Protein AF-A0A917P456-F1 (afdb_monomer)

Solvent-accessible surface area (backbone atoms only — not comparable to full-atom values): 28291 Å² total; per-residue (Å²): 144,77,88,75,72,82,80,74,76,76,76,76,70,77,78,70,77,80,78,72,87,69,71,77,69,55,85,81,76,66,86,73,87,76,81,77,84,82,80,82,84,89,82,87,87,87,91,86,83,88,80,84,89,82,90,81,84,92,78,85,86,82,84,86,84,89,76,92,73,97,66,85,75,78,74,85,76,72,83,86,71,82,82,48,74,68,54,52,54,51,50,54,50,24,51,51,28,46,71,69,67,39,32,69,61,12,27,58,45,19,53,53,43,32,74,75,41,73,80,41,41,66,32,27,45,53,26,15,55,21,27,42,76,69,66,35,52,66,60,15,43,53,26,24,50,52,18,28,68,65,34,72,72,50,26,62,20,32,36,51,40,12,38,44,26,47,75,71,68,36,57,68,57,14,41,52,22,19,50,52,13,37,64,42,29,62,94,72,54,52,71,64,61,42,46,55,40,43,50,54,33,35,50,42,24,56,74,72,62,38,26,67,62,27,30,54,48,36,50,55,50,30,70,78,40,76,81,48,62,65,50,47,49,52,29,30,50,26,25,37,75,52,73,40,30,78,75,18,45,67,56,42,52,56,46,37,72,79,38,53,38,47,52,68,51,36,51,52,52,20,49,43,30,40,75,70,70,36,51,72,58,15,44,51,45,34,61,67,33,46,78,48,28,84,45,37,63,52,29,18,54,44,25,40,54,42,16,52,56,26,41,76,70,68,40,45,71,61,13,37,52,30,15,46,50,10,26,72,42,25,79,79,39,34,66,34,25,38,50,29,11,52,44,26,41,76,69,68,36,45,71,63,11,39,55,26,18,50,52,14,24,72,65,40,74,69,39,13,53,44,33,16,50,31,15,48,38,30,44,74,73,64,39,26,71,59,11,24,53,39,5,52,56,17,53,74,37,75,64,56,50,65,36,34,16,50,4,22,36,39,23,9,56,23,24,42,76,69,68,39,27,68,61,10,29,55,27,14,52,54,9,37,75,54,47,73,44,32,67,41,23,36,53,25,11,54,21,24,41,76,69,67,37,23,69,61,10,35,54,28,17,50,53,9,37,74,69,46,78,43,74,67,41,41,47,54,30,26,53,23,22,48,74,60,68,38,25,70,59,17,32,67,51,25,52,60,48,39,69,78,40,74,76,42,21,66,42,26,29,53,36,11,53,20,30,42,78,70,68,40,54,71,61,12,52,53,26,22,51,54,4,28,74,56,64,28,64,68,25,49,60,76,73,106

InterPro domains:
  IPR011990 Tetratricopeptide-like helical domain superfamily [G3DSA:1.25.40.10] (81-202)
  IPR011990 Tetratricopeptide-like helical domain superfamily [G3DSA:1.25.40.10] (224-304)
  IPR011990 Tetratricopeptide-like helical domain superfamily [G3DSA:1.25.40.10] (305-398)
  IPR011990 Tetratricopeptide-like helical domain superfamily [G3DSA:1.25.40.10] (400-541)
  IPR011990 Tetratricopeptide-like helical domain superfamily [SSF48452] (91-264)
  IPR011990 Tetratricopeptide-like helical domain superfamily [SSF48452] (215-534)
  IPR011990 Tetratricopeptide-like helical domain superfamily [SSF48452] (341-432)
  IPR019734 Tetratricopeptide repeat [PS50005] (334-367)
  IPR019734 Tetratricopeptide repeat [SM00028] (121-154)
  IPR019734 Tetratricopeptide repeat [SM00028] (155-188)
  IPR019734 Tetratricopeptide repeat [SM00028] (300-333)
  IPR019734 Tetratricopeptide repeat [SM00028] (334-367)
  IPR019734 Tetratricopeptide repeat [SM00028] (368-401)
  IPR019734 Tetratricopeptide repeat [SM00028] (438-471)
  IPR019734 Tetratricopeptide repeat [SM00028] (505-538)
  IPR051685 Ycf3/AcsC/BcsC/TPR Multifunctional [PTHR44943] (204-533)

Organism: NCBI:txid393059

Sequence (544 aa):
MSHKLPILLLSSALALAACTSAHAQTMVEQVGVTQISNTLNQVSTPNLKAPNIPAPAVISPAQPAATDASSPASLLTLPVSAPTPAYLAALDKAQASLKAGSYRDAQAQYEALVSQDYQNPQAHFGLGLSLFALSDLQGARFEFTQLAALNPAGFEGPYNLGVVASRLNDNAEALTQFTKAAELARGKVSTPVLRQVLEALAGEQARKADYAALVTTLSEMVRAEPTDLDLQYRQAQALTLAGQGTLALPVLYALRQKAPGNTDAALLTADIYAAQKLTDRAIRELDAAVPPAPDGTARARLLLRKADLLATSGRTRDAVFAAQDAVNADSRNAAAQARLGELRYARNDRPGALTAWKAAVALDPKNALYLASQAVVELALGQNAQAAQDARRASLLPGDNAALARAQFVQGVASYRQADYASARSALASSALKAPSAETSLWLGLSSYALKDYGGAVLALQDSLKLQPSAQTQLSLGSALIASGRYADAEATLRPLVVSDPTNGEAWYQLGLSRQAQGRKAEALASFRTAASLGNARARSALK

Structure (mmCIF, N/CA/C/O backbone):
data_AF-A0A917P456-F1
#
_entry.id   AF-A0A917P456-F1
#
loop_
_atom_site.group_PDB
_atom_site.id
_atom_site.type_symbol
_atom_site.label_atom_id
_atom_site.label_alt_id
_atom_site.label_comp_id
_atom_site.label_asym_id
_atom_site.label_entity_id
_atom_site.label_seq_id
_atom_site.pdbx_PDB_ins_code
_atom_site.Cartn_x
_atom_site.Cartn_y
_atom_site.Cartn_z
_atom_site.occupancy
_atom_site.B_iso_or_equiv
_atom_site.auth_seq_id
_atom_site.auth_comp_id
_atom_site.auth_asym_id
_atom_site.auth_atom_id
_atom_site.pdbx_PDB_model_num
ATOM 1 N N . MET A 1 1 ? 18.096 11.422 -27.840 1.00 25.95 1 MET A N 1
ATOM 2 C CA . MET A 1 1 ? 18.525 10.326 -26.945 1.00 25.95 1 MET A CA 1
ATOM 3 C C . MET A 1 1 ? 18.280 10.751 -25.506 1.00 25.95 1 MET A C 1
ATOM 5 O O . MET A 1 1 ? 19.147 11.341 -24.880 1.00 25.95 1 MET A O 1
ATOM 9 N N . SER A 1 2 ? 17.065 10.502 -25.021 1.00 20.36 2 SER A N 1
ATOM 10 C CA . SER A 1 2 ? 16.627 10.802 -23.655 1.00 20.36 2 SER A CA 1
ATOM 11 C C . SER A 1 2 ? 15.612 9.722 -23.285 1.00 20.36 2 SER A C 1
ATOM 13 O O . SER A 1 2 ? 14.409 9.924 -23.425 1.00 20.36 2 SER A O 1
ATOM 15 N N . HIS A 1 3 ? 16.082 8.527 -22.919 1.00 23.42 3 HIS A N 1
ATOM 16 C CA . HIS A 1 3 ? 15.194 7.478 -22.419 1.00 23.42 3 HIS A CA 1
ATOM 17 C C . HIS A 1 3 ? 14.728 7.873 -21.015 1.00 23.42 3 HIS A C 1
ATOM 19 O O . HIS A 1 3 ? 15.388 7.599 -20.016 1.00 23.42 3 HIS A O 1
ATOM 25 N N . LYS A 1 4 ? 13.595 8.580 -20.955 1.00 21.62 4 LYS A N 1
ATOM 26 C CA . LYS A 1 4 ? 12.798 8.707 -19.738 1.00 21.62 4 LYS A CA 1
ATOM 27 C C . LYS A 1 4 ? 12.240 7.316 -19.432 1.00 21.62 4 LYS A C 1
ATOM 29 O O . LYS A 1 4 ? 11.309 6.876 -20.098 1.00 21.62 4 LYS A O 1
ATOM 34 N N . LEU A 1 5 ? 12.830 6.625 -18.457 1.00 24.30 5 LEU A N 1
ATOM 35 C CA . LEU A 1 5 ? 12.132 5.541 -17.769 1.00 24.30 5 LEU A CA 1
ATOM 36 C C . LEU A 1 5 ? 10.829 6.119 -17.192 1.00 24.30 5 LEU A C 1
ATOM 38 O O . LEU A 1 5 ? 10.865 7.224 -16.636 1.00 24.30 5 LEU A O 1
ATOM 42 N N . PRO A 1 6 ? 9.686 5.429 -17.319 1.00 21.34 6 PRO A N 1
ATOM 43 C CA . PRO A 1 6 ? 8.463 5.877 -16.682 1.00 21.34 6 PRO A CA 1
ATOM 44 C C . PRO A 1 6 ? 8.675 5.824 -15.166 1.00 21.34 6 PRO A C 1
ATOM 46 O O . PRO A 1 6 ? 8.888 4.761 -14.583 1.00 21.34 6 PRO A O 1
ATOM 49 N N . ILE A 1 7 ? 8.640 6.997 -14.532 1.00 23.09 7 ILE A N 1
ATOM 50 C CA . ILE A 1 7 ? 8.439 7.134 -13.091 1.00 23.09 7 ILE A CA 1
ATOM 51 C C . ILE A 1 7 ? 7.024 6.608 -12.839 1.00 23.09 7 ILE A C 1
ATOM 53 O O . ILE A 1 7 ? 6.043 7.336 -12.969 1.00 23.09 7 ILE A O 1
ATOM 57 N N . LEU A 1 8 ? 6.915 5.306 -12.582 1.00 22.66 8 LEU A N 1
ATOM 58 C CA . LEU A 1 8 ? 5.715 4.701 -12.026 1.00 22.66 8 LEU A CA 1
ATOM 59 C C . LEU A 1 8 ? 5.538 5.312 -10.640 1.00 22.66 8 LEU A C 1
ATOM 61 O O . LEU A 1 8 ? 6.292 5.013 -9.716 1.00 22.66 8 LEU A O 1
ATOM 65 N N . LEU A 1 9 ? 4.582 6.236 -10.560 1.00 21.09 9 LEU A N 1
ATOM 66 C CA . LEU A 1 9 ? 4.075 6.829 -9.336 1.00 21.09 9 LEU A CA 1
ATOM 67 C C . LEU A 1 9 ? 3.797 5.700 -8.342 1.00 21.09 9 LEU A C 1
ATOM 69 O O . LEU A 1 9 ? 2.861 4.923 -8.521 1.00 21.09 9 LEU A O 1
ATOM 73 N N . LEU A 1 10 ? 4.628 5.614 -7.304 1.00 23.25 10 LEU A N 1
ATOM 74 C CA . LEU A 1 10 ? 4.276 4.936 -6.069 1.00 23.25 10 LEU A CA 1
ATOM 75 C C . LEU A 1 10 ? 3.035 5.653 -5.543 1.00 23.25 10 LEU A C 1
ATOM 77 O O . LEU A 1 10 ? 3.122 6.726 -4.942 1.00 23.25 10 LEU A O 1
ATOM 81 N N . SER A 1 11 ? 1.869 5.071 -5.819 1.00 21.06 11 SER A N 1
ATOM 82 C CA . SER A 1 11 ? 0.695 5.249 -4.985 1.00 21.06 11 SER A CA 1
ATOM 83 C C . SER A 1 11 ? 1.153 4.920 -3.573 1.00 21.06 11 SER A C 1
ATOM 85 O O . SER A 1 11 ? 1.374 3.758 -3.231 1.00 21.06 11 SER A O 1
ATOM 87 N N . SER A 1 12 ? 1.389 5.968 -2.791 1.00 23.23 12 SER A N 1
ATOM 88 C CA . SER A 1 12 ? 1.555 5.896 -1.353 1.00 23.23 12 SER A CA 1
ATOM 89 C C . SER A 1 12 ? 0.220 5.388 -0.835 1.00 23.23 12 SER A C 1
ATOM 91 O O . SER A 1 12 ? -0.697 6.157 -0.557 1.00 23.23 12 SER A O 1
ATOM 93 N N . ALA A 1 13 ? 0.079 4.064 -0.799 1.00 21.09 13 ALA A N 1
ATOM 94 C CA . ALA A 1 13 ? -0.877 3.431 0.074 1.00 21.09 13 ALA A CA 1
ATOM 95 C C . ALA A 1 13 ? -0.547 3.989 1.454 1.00 21.09 13 ALA A C 1
ATOM 97 O O . ALA A 1 13 ? 0.542 3.745 1.981 1.00 21.09 13 ALA A O 1
ATOM 98 N N . LEU A 1 14 ? -1.444 4.827 1.979 1.00 23.28 14 LEU A N 1
ATOM 99 C CA . LEU A 1 14 ? -1.512 5.092 3.400 1.00 23.28 14 LEU A CA 1
ATOM 100 C C . LEU A 1 14 ? -1.455 3.715 4.059 1.00 23.28 14 LEU A C 1
ATOM 102 O O . LEU A 1 14 ? -2.432 2.966 4.029 1.00 23.28 14 LEU A O 1
ATOM 106 N N . ALA A 1 15 ? -0.307 3.368 4.629 1.00 20.89 15 ALA A N 1
ATOM 107 C CA . ALA A 1 15 ? -0.277 2.405 5.699 1.00 20.89 15 ALA A CA 1
ATOM 108 C C . ALA A 1 15 ? -1.022 3.096 6.841 1.00 20.89 15 ALA A C 1
ATOM 110 O O . ALA A 1 15 ? -0.422 3.787 7.663 1.00 20.89 15 ALA A O 1
ATOM 111 N N . LEU A 1 16 ? -2.357 2.988 6.825 1.00 23.05 16 LEU A N 1
ATOM 112 C CA . LEU A 1 16 ? -3.137 3.122 8.036 1.00 23.05 16 LEU A CA 1
ATOM 113 C C . LEU A 1 16 ? -2.495 2.134 8.997 1.00 23.05 16 LEU A C 1
ATOM 115 O O . LEU A 1 16 ? -2.583 0.919 8.813 1.00 23.05 16 LEU A O 1
ATOM 119 N N . ALA A 1 17 ? -1.789 2.674 9.984 1.00 21.58 17 ALA A N 1
ATOM 120 C CA . ALA A 1 17 ? -1.538 1.958 11.206 1.00 21.58 17 ALA A CA 1
ATOM 121 C C . ALA A 1 17 ? -2.910 1.473 11.678 1.00 21.58 17 ALA A C 1
ATOM 123 O O . ALA A 1 17 ? -3.736 2.261 12.137 1.00 21.58 17 ALA A O 1
ATOM 124 N N . ALA A 1 18 ? -3.174 0.181 11.490 1.00 21.11 18 ALA A N 1
ATOM 125 C CA . ALA A 1 18 ? -4.242 -0.521 12.167 1.00 21.11 18 ALA A CA 1
ATOM 126 C C . ALA A 1 18 ? -3.846 -0.589 13.647 1.00 21.11 18 ALA A C 1
ATOM 128 O O . ALA A 1 18 ? -3.432 -1.624 14.160 1.00 21.11 18 ALA A O 1
ATOM 129 N N . CYS A 1 19 ? -3.898 0.556 14.325 1.00 20.38 19 CYS A N 1
ATOM 130 C CA . CYS A 1 19 ? -4.039 0.565 15.761 1.00 20.38 19 CYS A CA 1
ATOM 131 C C . CYS A 1 19 ? -5.455 0.080 16.053 1.00 20.38 19 CYS A C 1
ATOM 133 O O . CYS A 1 19 ? -6.430 0.620 15.532 1.00 20.38 19 CYS A O 1
ATOM 135 N N . THR A 1 20 ? -5.516 -0.926 16.921 1.00 23.14 20 THR A N 1
ATOM 136 C CA . THR A 1 20 ? -6.697 -1.538 17.539 1.00 23.14 20 THR A CA 1
ATOM 137 C C . THR A 1 20 ? -7.304 -2.739 16.800 1.00 23.14 20 THR A C 1
ATOM 139 O O . THR A 1 20 ? -8.380 -2.696 16.215 1.00 23.14 20 THR A O 1
ATOM 142 N N . SER A 1 21 ? -6.703 -3.916 17.017 1.00 23.31 21 SER A N 1
ATOM 143 C CA . SER A 1 21 ? -7.514 -5.083 17.383 1.00 23.31 21 SER A CA 1
ATOM 144 C C . SER A 1 21 ? -8.154 -4.811 18.754 1.00 23.31 21 SER A C 1
ATOM 146 O O . SER A 1 21 ? -7.737 -5.370 19.772 1.00 23.31 21 SER A O 1
ATOM 148 N N . ALA A 1 22 ? -9.130 -3.901 18.796 1.00 25.77 22 ALA A N 1
ATOM 149 C CA . ALA A 1 22 ? -10.081 -3.857 19.891 1.00 25.77 22 ALA A CA 1
ATOM 150 C C . ALA A 1 22 ? -10.905 -5.140 19.760 1.00 25.77 22 ALA A C 1
ATOM 152 O O . ALA A 1 22 ? -11.815 -5.246 18.933 1.00 25.77 22 ALA A O 1
ATOM 153 N N . HIS A 1 23 ? -10.497 -6.166 20.504 1.00 25.80 23 HIS A N 1
ATOM 154 C CA . HIS A 1 23 ? -11.368 -7.296 20.766 1.00 25.80 23 HIS A CA 1
ATOM 155 C C . HIS A 1 23 ? -12.617 -6.694 21.405 1.00 25.80 23 HIS A C 1
ATOM 157 O O . HIS A 1 23 ? -12.505 -5.986 22.402 1.00 25.80 23 HIS A O 1
ATOM 163 N N . ALA A 1 24 ? -13.786 -6.896 20.796 1.00 29.78 24 ALA A N 1
ATOM 164 C CA . ALA A 1 24 ? -15.047 -6.573 21.442 1.00 29.78 24 ALA A CA 1
ATOM 165 C C . ALA A 1 24 ? -15.137 -7.479 22.676 1.00 29.78 24 ALA A C 1
ATOM 167 O O . ALA A 1 24 ? -15.373 -8.688 22.571 1.00 29.78 24 ALA A O 1
ATOM 168 N N . GLN A 1 25 ? -14.796 -6.906 23.824 1.00 30.50 25 GLN A N 1
ATOM 169 C CA . GLN A 1 25 ? -14.881 -7.562 25.111 1.00 30.50 25 GLN A CA 1
ATOM 170 C C . GLN A 1 25 ? -16.336 -7.468 25.570 1.00 30.50 25 GLN A C 1
ATOM 172 O O . GLN A 1 25 ? -16.933 -6.392 25.552 1.00 30.50 25 GLN A O 1
ATOM 177 N N . THR A 1 26 ? -16.929 -8.589 25.975 1.00 32.75 26 THR A N 1
ATOM 178 C CA . THR A 1 26 ? -18.182 -8.571 26.745 1.00 32.75 26 THR A CA 1
ATOM 179 C C . THR A 1 26 ? -17.994 -7.763 28.031 1.00 32.75 26 THR A C 1
ATOM 181 O O . THR A 1 26 ? -16.863 -7.623 28.502 1.00 32.75 26 THR A O 1
ATOM 184 N N . MET A 1 27 ? -19.079 -7.311 28.679 1.00 33.78 27 MET A N 1
ATOM 185 C CA . MET A 1 27 ? -19.014 -6.606 29.983 1.00 33.78 27 MET A CA 1
ATOM 186 C C . MET A 1 27 ? -18.332 -7.411 31.115 1.00 33.78 27 MET A C 1
ATOM 188 O O . MET A 1 27 ? -18.150 -6.907 32.218 1.00 33.78 27 MET A O 1
ATOM 192 N N . VAL A 1 28 ? -17.899 -8.639 30.829 1.00 33.09 28 VAL A N 1
ATOM 193 C CA . VAL A 1 28 ? -17.003 -9.462 31.647 1.00 33.09 28 VAL A CA 1
ATOM 194 C C . VAL A 1 28 ? -15.621 -8.809 31.867 1.00 33.09 28 VAL A C 1
ATOM 196 O O . VAL A 1 28 ? -15.029 -9.040 32.916 1.00 33.09 28 VAL A O 1
ATOM 199 N N . GLU A 1 29 ? -15.101 -7.971 30.953 1.00 29.78 29 GLU A N 1
ATOM 200 C CA . GLU A 1 29 ? -13.696 -7.490 31.019 1.00 29.78 29 GLU A CA 1
ATOM 201 C C . GLU A 1 29 ? -13.491 -6.060 31.576 1.00 29.78 29 GLU A C 1
ATOM 203 O O . GLU A 1 29 ? -12.350 -5.636 31.744 1.00 29.78 29 GLU A O 1
ATOM 208 N N . GLN A 1 30 ? -14.549 -5.328 31.956 1.00 32.88 30 GLN A N 1
ATOM 209 C CA . GLN A 1 30 ? -14.438 -4.006 32.613 1.00 32.88 30 GLN A CA 1
ATOM 210 C C . GLN A 1 30 ? -15.158 -3.928 33.966 1.00 32.88 30 GLN A C 1
ATOM 212 O O . GLN A 1 30 ? -15.767 -2.922 34.330 1.00 32.88 30 GLN A O 1
ATOM 217 N N . VAL A 1 31 ? -15.005 -4.963 34.793 1.00 31.73 31 VAL A N 1
ATOM 218 C CA . VAL A 1 31 ? -15.282 -4.847 36.234 1.00 31.73 31 VAL A CA 1
ATOM 219 C C . VAL A 1 31 ? -14.116 -4.098 36.896 1.00 31.73 31 VAL A C 1
ATOM 221 O O . VAL A 1 31 ? -13.259 -4.678 37.557 1.00 31.73 31 VAL A O 1
ATOM 224 N N . GLY A 1 32 ? -14.049 -2.788 36.657 1.00 25.05 32 GLY A N 1
ATOM 225 C CA . GLY A 1 32 ? -12.990 -1.920 37.160 1.00 25.05 32 GLY A CA 1
ATOM 226 C C . GLY A 1 32 ? -13.203 -0.451 36.796 1.00 25.05 32 GLY A C 1
ATOM 227 O O . GLY A 1 32 ? -12.674 0.020 35.801 1.00 25.05 32 GLY A O 1
ATOM 228 N N . VAL A 1 33 ? -13.895 0.272 37.686 1.00 23.20 33 VAL A N 1
ATOM 229 C CA . VAL A 1 33 ? -13.956 1.747 37.805 1.00 23.20 33 VAL A CA 1
ATOM 230 C C . VAL A 1 33 ? -14.941 2.495 36.883 1.00 23.20 33 VAL A C 1
ATOM 232 O O . VAL A 1 33 ? -14.564 3.265 36.009 1.00 23.20 33 VAL A O 1
ATOM 235 N N . THR A 1 34 ? -16.239 2.408 37.188 1.00 22.59 34 THR A N 1
ATOM 236 C CA . THR A 1 34 ? -17.057 3.563 37.650 1.00 22.59 34 THR A CA 1
ATOM 237 C C . THR A 1 34 ? -18.401 3.082 38.174 1.00 22.59 34 THR A C 1
ATOM 239 O O . THR A 1 34 ? -19.018 2.165 37.648 1.00 22.59 34 THR A O 1
ATOM 242 N N . GLN A 1 35 ? -18.832 3.709 39.258 1.00 21.50 35 GLN A N 1
ATOM 243 C CA . GLN A 1 35 ? -19.953 3.314 40.094 1.00 21.50 35 GLN A CA 1
ATOM 244 C C . GLN A 1 35 ? -21.287 3.235 39.333 1.00 21.50 35 GLN A C 1
ATOM 246 O O . GLN A 1 35 ? -21.900 4.254 39.031 1.00 21.50 35 GLN A O 1
ATOM 251 N N . ILE A 1 36 ? -21.790 2.017 39.144 1.00 24.20 36 ILE A N 1
ATOM 252 C CA . ILE A 1 36 ? -23.187 1.712 39.465 1.00 24.20 36 ILE A CA 1
ATOM 253 C C . ILE A 1 36 ? -23.133 1.028 40.833 1.00 24.20 36 ILE A C 1
ATOM 255 O O . ILE A 1 36 ? -23.036 -0.192 40.955 1.00 24.20 36 ILE A O 1
ATOM 259 N N . SER A 1 37 ? -23.069 1.834 41.892 1.00 22.06 37 SER A N 1
ATOM 260 C CA . SER A 1 37 ? -23.115 1.326 43.261 1.00 22.06 37 SER A CA 1
ATOM 261 C C . SER A 1 37 ? -24.563 1.025 43.631 1.00 22.06 37 SER A C 1
ATOM 263 O O . SER A 1 37 ? -25.295 1.914 44.049 1.00 22.06 37 SER A O 1
ATOM 265 N N . ASN A 1 38 ? -24.970 -0.230 43.447 1.00 21.69 38 ASN A N 1
ATOM 266 C CA . ASN A 1 38 ? -25.423 -1.087 44.546 1.00 21.69 38 ASN A CA 1
ATOM 267 C C . ASN A 1 38 ? -25.723 -2.498 44.021 1.00 21.69 38 ASN A C 1
ATOM 269 O O . ASN A 1 38 ? -26.859 -2.826 43.705 1.00 21.69 38 ASN A O 1
ATOM 273 N N . THR A 1 39 ? -24.688 -3.339 43.934 1.00 23.55 39 THR A N 1
ATOM 274 C CA . THR A 1 39 ? -24.592 -4.605 44.695 1.00 23.55 39 THR A CA 1
ATOM 275 C C . THR A 1 39 ? -23.239 -5.295 44.441 1.00 23.55 39 THR A C 1
ATOM 277 O O . THR A 1 39 ? -23.037 -6.051 43.501 1.00 23.55 39 THR A O 1
ATOM 280 N N . LEU A 1 40 ? -22.303 -4.996 45.349 1.00 23.89 40 LEU A N 1
ATOM 281 C CA . LEU A 1 40 ? -21.418 -5.957 46.022 1.00 23.89 40 LEU A CA 1
ATOM 282 C C . LEU A 1 40 ? -20.313 -6.664 45.193 1.00 23.89 40 LEU A C 1
ATOM 284 O O . LEU A 1 40 ? -20.397 -7.814 44.771 1.00 23.89 40 LEU A O 1
ATOM 288 N N . ASN A 1 41 ? -19.208 -5.923 45.065 1.00 22.97 41 ASN A N 1
ATOM 289 C CA . ASN A 1 41 ? -17.911 -6.187 45.711 1.00 22.97 41 ASN A CA 1
ATOM 290 C C . ASN A 1 41 ? -17.123 -7.490 45.420 1.00 22.97 41 ASN A C 1
ATOM 292 O O . ASN A 1 41 ? -17.515 -8.577 45.824 1.00 22.97 41 ASN A O 1
ATOM 296 N N . GLN A 1 42 ? -15.899 -7.246 44.907 1.00 23.31 42 GLN A N 1
ATOM 297 C CA . GLN A 1 42 ? -14.641 -8.029 44.962 1.00 23.31 42 GLN A CA 1
ATOM 298 C C . GLN A 1 42 ? -14.501 -9.231 43.998 1.00 23.31 42 GLN A C 1
ATOM 300 O O . GLN A 1 42 ? -15.455 -9.974 43.831 1.00 23.31 42 GLN A O 1
ATOM 305 N N . VAL A 1 43 ? -13.371 -9.563 43.346 1.00 27.16 43 VAL A N 1
ATOM 306 C CA . VAL A 1 43 ? -12.071 -8.943 42.977 1.00 27.16 43 VAL A CA 1
ATOM 307 C C . VAL A 1 43 ? -11.389 -9.920 41.971 1.00 27.16 43 VAL A C 1
ATOM 309 O O . VAL A 1 43 ? -11.458 -11.124 42.179 1.00 27.16 43 VAL A O 1
ATOM 312 N N . SER A 1 44 ? -10.702 -9.370 40.955 1.00 24.28 44 SER A N 1
ATOM 313 C CA . SER A 1 44 ? -9.543 -9.856 40.150 1.00 24.28 44 SER A CA 1
ATOM 314 C C . SER A 1 44 ? -9.538 -11.129 39.269 1.00 24.28 44 SER A C 1
ATOM 316 O O . SER A 1 44 ? -10.013 -12.201 39.618 1.00 24.28 44 SER A O 1
ATOM 318 N N . THR A 1 45 ? -8.850 -10.957 38.128 1.00 28.97 45 THR A N 1
ATOM 319 C CA . THR A 1 45 ? -8.637 -11.811 36.940 1.00 28.97 45 THR A CA 1
ATOM 320 C C . THR A 1 45 ? -7.390 -12.715 37.010 1.00 28.97 45 THR A C 1
ATOM 322 O O . THR A 1 45 ? -6.440 -12.397 37.730 1.00 28.97 45 THR A O 1
ATOM 325 N N . PRO A 1 46 ? -7.336 -13.812 36.215 1.00 25.58 46 PRO A N 1
ATOM 326 C CA . PRO A 1 46 ? -6.243 -13.918 35.233 1.00 25.58 46 PRO A CA 1
ATOM 327 C C . PRO A 1 46 ? -6.534 -14.657 33.895 1.00 25.58 46 PRO A C 1
ATOM 329 O O . PRO A 1 46 ? -7.259 -15.639 33.802 1.00 25.58 46 PRO A O 1
ATOM 332 N N . ASN A 1 47 ? -5.823 -14.150 32.886 1.00 37.34 47 ASN A N 1
ATOM 333 C CA . ASN A 1 47 ? -5.434 -14.595 31.536 1.00 37.34 47 ASN A CA 1
ATOM 334 C C . ASN A 1 47 ? -5.279 -16.120 31.265 1.00 37.34 47 ASN A C 1
ATOM 336 O O . ASN A 1 47 ? -4.451 -16.744 31.927 1.00 37.34 47 ASN A O 1
ATOM 340 N N . LEU A 1 48 ? -5.921 -16.698 30.224 1.00 24.56 48 LEU A N 1
ATOM 341 C CA . LEU A 1 48 ? -5.597 -18.057 29.728 1.00 24.56 48 LEU A CA 1
ATOM 342 C C . LEU A 1 48 ? -5.769 -18.294 28.207 1.00 24.56 48 LEU A C 1
ATOM 344 O O . LEU A 1 48 ? -6.657 -17.768 27.543 1.00 24.56 48 LEU A O 1
ATOM 348 N N . LYS A 1 49 ? -4.849 -19.133 27.702 1.00 25.42 49 LYS A N 1
ATOM 349 C CA . LYS A 1 49 ? -4.554 -19.543 26.315 1.00 25.42 49 LYS A CA 1
ATOM 350 C C . LYS A 1 49 ? -5.681 -20.312 25.610 1.00 25.42 49 LYS A C 1
ATOM 352 O O . LYS A 1 49 ? -6.337 -21.153 26.213 1.00 25.42 49 LYS A O 1
ATOM 357 N N . ALA A 1 50 ? -5.760 -20.123 24.290 1.00 26.55 50 ALA A N 1
ATOM 358 C CA . ALA A 1 50 ? -6.641 -20.850 23.376 1.00 26.55 50 ALA A CA 1
ATOM 359 C C . ALA A 1 50 ? -6.322 -22.359 23.292 1.00 26.55 50 ALA A C 1
ATOM 361 O O . ALA A 1 50 ? -5.176 -22.717 22.993 1.00 26.55 50 ALA A O 1
ATOM 362 N N . PRO A 1 51 ? -7.319 -23.248 23.458 1.00 24.92 51 PRO A N 1
ATOM 363 C CA . PRO A 1 51 ? -7.265 -24.609 22.954 1.00 24.92 51 PRO A CA 1
ATOM 364 C C . PRO A 1 51 ? -7.861 -24.685 21.541 1.00 24.92 51 PRO A C 1
ATOM 366 O O . PRO A 1 51 ? -8.843 -24.028 21.206 1.00 24.92 51 PRO A O 1
ATOM 369 N N . ASN A 1 52 ? -7.220 -25.512 20.722 1.00 35.59 52 ASN A N 1
ATOM 370 C CA . ASN A 1 52 ? -7.644 -25.933 19.388 1.00 35.59 52 ASN A CA 1
ATOM 371 C C . ASN A 1 52 ? -8.862 -26.896 19.485 1.00 35.59 52 ASN A C 1
ATOM 373 O O . ASN A 1 52 ? -9.248 -27.239 20.601 1.00 35.59 52 ASN A O 1
ATOM 377 N N . ILE A 1 53 ? -9.335 -27.440 18.347 1.00 26.86 53 ILE A N 1
ATOM 378 C CA . ILE A 1 53 ? -10.309 -28.563 18.150 1.00 26.86 53 ILE A CA 1
ATOM 379 C C . ILE A 1 53 ? -11.733 -28.083 17.694 1.00 26.86 53 ILE A C 1
ATOM 381 O O . ILE A 1 53 ? -12.117 -26.953 17.973 1.00 26.86 53 ILE A O 1
ATOM 385 N N . PRO A 1 54 ? -12.526 -28.895 16.952 1.00 27.20 54 PRO A N 1
ATOM 386 C CA . PRO A 1 54 ? -12.591 -29.056 15.495 1.00 27.20 54 PRO A CA 1
ATOM 387 C C . PRO A 1 54 ? -13.948 -28.576 14.900 1.00 27.20 54 PRO A C 1
ATOM 389 O O . PRO A 1 54 ? -14.922 -28.342 15.610 1.00 27.20 54 PRO A O 1
ATOM 392 N N . ALA A 1 55 ? -14.050 -28.452 13.574 1.00 30.36 55 ALA A N 1
ATOM 393 C CA . ALA A 1 55 ? -15.271 -27.976 12.906 1.00 30.36 55 ALA A CA 1
ATOM 394 C C . ALA A 1 55 ? -16.464 -28.959 13.033 1.00 30.36 55 ALA A C 1
ATOM 396 O O . ALA A 1 55 ? -16.272 -30.147 12.755 1.00 30.36 55 ALA A O 1
ATOM 397 N N . PRO A 1 56 ? -17.696 -28.504 13.358 1.00 26.67 56 PRO A N 1
ATOM 398 C CA . PRO A 1 56 ? -18.893 -29.320 13.218 1.00 26.67 56 PRO A CA 1
ATOM 399 C C . PRO A 1 56 ? -19.570 -29.144 11.851 1.00 26.67 56 PRO A C 1
ATOM 401 O O . PRO A 1 56 ? -19.420 -28.138 11.158 1.00 26.67 56 PRO A O 1
ATOM 404 N N . ALA A 1 57 ? -20.286 -30.201 11.475 1.00 27.34 57 ALA A N 1
ATOM 405 C CA . ALA A 1 57 ? -20.804 -30.498 10.150 1.00 27.34 57 ALA A CA 1
ATOM 406 C C . ALA A 1 57 ? -21.873 -29.522 9.627 1.00 27.34 57 ALA A C 1
ATOM 408 O O . ALA A 1 57 ? -22.695 -28.985 10.366 1.00 27.34 57 ALA A O 1
ATOM 409 N N . VAL A 1 58 ? -21.861 -29.367 8.302 1.00 28.88 58 VAL A N 1
ATOM 410 C CA . VAL A 1 58 ? -22.776 -28.550 7.500 1.00 28.88 58 VAL A CA 1
ATOM 411 C C . VAL A 1 58 ? -24.185 -29.146 7.522 1.00 28.88 58 VAL A C 1
ATOM 413 O O . VAL A 1 58 ? -24.377 -30.287 7.106 1.00 28.88 58 VAL A O 1
ATOM 416 N N . ILE A 1 59 ? -25.177 -28.345 7.916 1.00 30.56 59 ILE A N 1
ATOM 417 C CA . ILE A 1 59 ? -26.591 -28.591 7.609 1.00 30.56 59 ILE A CA 1
ATOM 418 C C . ILE A 1 59 ? -27.120 -27.352 6.876 1.00 30.56 59 ILE A C 1
ATOM 420 O O . ILE A 1 59 ? -26.991 -26.229 7.361 1.00 30.56 59 ILE A O 1
ATOM 424 N N . SER A 1 60 ? -27.644 -27.557 5.666 1.00 28.25 60 SER A N 1
ATOM 425 C CA . SER A 1 60 ? -28.157 -26.508 4.774 1.00 28.25 60 SER A CA 1
ATOM 426 C C . SER A 1 60 ? -29.497 -25.918 5.249 1.00 28.25 60 SER A C 1
ATOM 428 O O . SER A 1 60 ? -30.280 -26.628 5.881 1.00 28.25 60 SER A O 1
ATOM 430 N N . PRO A 1 61 ? -29.800 -24.646 4.917 1.00 30.56 61 PRO A N 1
ATOM 431 C CA . PRO A 1 61 ? -30.987 -23.955 5.411 1.00 30.56 61 PRO A CA 1
ATOM 432 C C . PRO A 1 61 ? -32.225 -24.246 4.550 1.00 30.56 61 PRO A C 1
ATOM 434 O O . PRO A 1 61 ? -32.147 -24.281 3.322 1.00 30.56 61 PRO A O 1
ATOM 437 N N . ALA A 1 62 ? -33.387 -24.389 5.191 1.00 27.81 62 ALA A N 1
ATOM 438 C CA . ALA A 1 62 ? -34.684 -24.327 4.521 1.00 27.81 62 ALA A CA 1
ATOM 439 C C . ALA A 1 62 ? -35.159 -22.863 4.421 1.00 27.81 62 ALA A C 1
ATOM 441 O O . ALA A 1 62 ? -35.028 -22.096 5.375 1.00 27.81 62 ALA A O 1
ATOM 442 N N . GLN A 1 63 ? -35.682 -22.474 3.253 1.00 29.19 63 GLN A N 1
ATOM 443 C CA . GLN A 1 63 ? -36.216 -21.135 2.963 1.00 29.19 63 GLN A CA 1
ATOM 444 C C . GLN A 1 63 ? -37.517 -20.823 3.734 1.00 29.19 63 GLN A C 1
ATOM 446 O O . GLN A 1 63 ? -38.266 -21.747 4.053 1.00 29.19 63 GLN A O 1
ATOM 451 N N . PRO A 1 64 ? -37.835 -19.534 3.981 1.00 35.19 64 PRO A N 1
ATOM 452 C CA . PRO A 1 64 ? -39.012 -19.136 4.743 1.00 35.19 64 PRO A CA 1
ATOM 453 C C . PRO A 1 64 ? -40.258 -19.019 3.852 1.00 35.19 64 PRO A C 1
ATOM 455 O O . PRO A 1 64 ? -40.212 -18.439 2.767 1.00 35.19 64 PRO A O 1
ATOM 458 N N . ALA A 1 65 ? -41.389 -19.527 4.341 1.00 28.69 65 ALA A N 1
ATOM 459 C CA . ALA A 1 65 ? -42.703 -19.235 3.782 1.00 28.69 65 ALA A CA 1
ATOM 460 C C . ALA A 1 65 ? -43.255 -17.945 4.406 1.00 28.69 65 ALA A C 1
ATOM 462 O O . ALA A 1 65 ? -43.256 -17.781 5.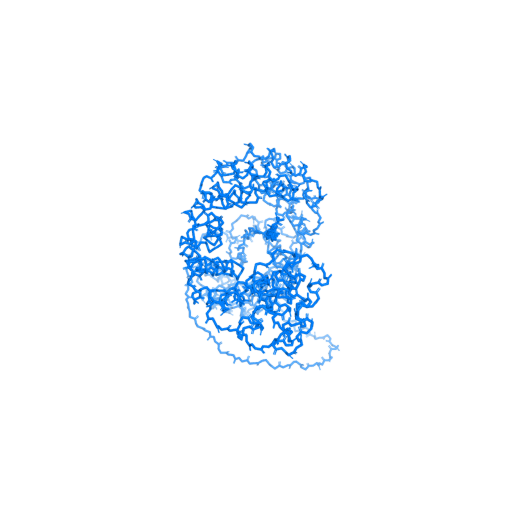625 1.00 28.69 65 ALA A O 1
ATOM 463 N N . ALA A 1 66 ? -43.713 -17.034 3.550 1.00 38.03 66 ALA A N 1
ATOM 464 C CA . ALA A 1 66 ? -44.423 -15.824 3.930 1.00 38.03 66 ALA A CA 1
ATOM 465 C C . ALA A 1 66 ? -45.874 -16.151 4.308 1.00 38.03 66 ALA A C 1
ATOM 467 O O . ALA A 1 66 ? -46.581 -16.780 3.522 1.00 38.03 66 ALA A O 1
ATOM 468 N N . THR A 1 67 ? -46.333 -15.660 5.458 1.00 32.66 67 THR A N 1
ATOM 469 C CA . THR A 1 67 ? -47.763 -15.492 5.747 1.00 32.66 67 THR A CA 1
ATOM 470 C C . THR A 1 67 ? -47.982 -14.229 6.567 1.00 32.66 67 THR A C 1
ATOM 472 O O . THR A 1 67 ? -47.416 -14.080 7.651 1.00 32.66 67 THR A O 1
ATOM 475 N N . ASP A 1 68 ? -48.826 -13.350 6.030 1.00 38.44 68 ASP A N 1
ATOM 476 C CA . ASP A 1 68 ? -49.490 -12.261 6.738 1.00 38.44 68 ASP A CA 1
ATOM 477 C C . ASP A 1 68 ? -50.171 -12.767 8.017 1.00 38.44 68 ASP A C 1
ATOM 479 O O . ASP A 1 68 ? -50.923 -13.742 7.988 1.00 38.44 68 ASP A O 1
ATOM 483 N N . ALA A 1 69 ? -49.957 -12.064 9.129 1.00 34.84 69 ALA A N 1
ATOM 484 C CA . ALA A 1 69 ? -50.761 -12.208 10.338 1.00 34.84 69 ALA A CA 1
ATOM 485 C C . ALA A 1 69 ? -50.813 -10.877 11.099 1.00 34.84 69 ALA A C 1
ATOM 487 O O . ALA A 1 69 ? -50.065 -10.619 12.040 1.00 34.84 69 ALA A O 1
ATOM 488 N N . SER A 1 70 ? -51.744 -10.019 10.693 1.00 39.47 70 SER A N 1
ATOM 489 C CA . SER A 1 70 ? -52.325 -8.994 11.551 1.00 39.47 70 SER A CA 1
ATOM 490 C C . SER A 1 70 ? -53.235 -9.670 12.585 1.00 39.47 70 SER A C 1
ATOM 492 O O . SER A 1 70 ? -54.406 -9.950 12.343 1.00 39.47 70 SER A O 1
ATOM 494 N N . SER A 1 71 ? -52.685 -9.961 13.762 1.00 32.97 71 SER A N 1
ATOM 495 C CA . SER A 1 71 ? -53.428 -10.221 15.001 1.00 32.97 71 SER A CA 1
ATOM 496 C C . SER A 1 71 ? -52.502 -9.929 16.185 1.00 32.97 71 SER A C 1
ATOM 498 O O . SER A 1 71 ? -51.361 -10.393 16.169 1.00 32.97 71 SER A O 1
ATOM 500 N N . PRO A 1 72 ? -52.928 -9.171 17.213 1.00 40.53 72 PRO A N 1
ATOM 501 C CA . PRO A 1 72 ? -52.128 -9.030 18.415 1.00 40.53 72 PRO A CA 1
ATOM 502 C C . PRO A 1 72 ? -52.165 -10.379 19.126 1.00 40.53 72 PRO A C 1
ATOM 504 O O . PRO A 1 72 ? -53.200 -10.768 19.668 1.00 40.53 72 PRO A O 1
ATOM 507 N N . ALA A 1 73 ? -51.051 -11.112 19.084 1.00 37.75 73 ALA A N 1
ATOM 508 C CA . ALA A 1 73 ? -50.850 -12.271 19.935 1.00 37.75 73 ALA A CA 1
ATOM 509 C C . ALA A 1 73 ? -51.163 -11.841 21.372 1.00 37.75 73 ALA A C 1
ATOM 511 O O . ALA A 1 73 ? -50.515 -10.946 21.919 1.00 37.75 73 ALA A O 1
ATOM 512 N N . SER A 1 74 ? -52.214 -12.420 21.950 1.00 37.91 74 SER A N 1
ATOM 513 C CA . SER A 1 74 ? -52.542 -12.234 23.354 1.00 37.91 74 SER A CA 1
ATOM 514 C C . SER A 1 74 ? -51.320 -12.663 24.157 1.00 37.91 74 SER A C 1
ATOM 516 O O . SER A 1 74 ? -50.953 -13.837 24.159 1.00 37.91 74 SER A O 1
ATOM 518 N N . LEU A 1 75 ? -50.640 -11.689 24.761 1.00 45.16 75 LEU A N 1
ATOM 519 C CA . LEU A 1 75 ? -49.486 -11.926 25.613 1.00 45.16 75 LEU A CA 1
ATOM 520 C C . LEU A 1 75 ? -49.931 -12.875 26.727 1.00 45.16 75 LEU A C 1
ATOM 522 O O . LEU A 1 75 ? -50.819 -12.542 27.511 1.00 45.16 75 LEU A O 1
ATOM 526 N N . LEU A 1 76 ? -49.325 -14.060 26.781 1.00 45.91 76 LEU A N 1
ATOM 527 C CA . LEU A 1 76 ? -49.344 -14.923 27.957 1.00 45.91 76 LEU A CA 1
ATOM 528 C C . LEU A 1 76 ? -48.673 -14.144 29.094 1.00 45.91 76 LEU A C 1
ATOM 530 O O . LEU A 1 76 ? -47.467 -14.235 29.305 1.00 45.91 76 LEU A O 1
ATOM 534 N N . THR A 1 77 ? -49.435 -13.310 29.796 1.00 48.22 77 THR A N 1
ATOM 535 C CA . THR A 1 77 ? -48.953 -12.620 30.988 1.00 48.22 77 THR A CA 1
ATOM 536 C C . THR A 1 77 ? -48.989 -13.620 32.134 1.00 48.22 77 THR A C 1
ATOM 538 O O . THR A 1 77 ? -50.006 -13.765 32.813 1.00 48.22 77 THR A O 1
ATOM 541 N N . LEU A 1 78 ? -47.895 -14.361 32.316 1.00 54.25 78 LEU A N 1
ATOM 542 C CA . LEU A 1 78 ? -47.683 -15.104 33.554 1.00 54.25 78 LEU A CA 1
ATOM 543 C C . LEU A 1 78 ? -47.484 -14.087 34.693 1.00 54.25 78 LEU A C 1
ATOM 545 O O . LEU A 1 78 ? -46.778 -13.095 34.492 1.00 54.25 78 LEU A O 1
ATOM 549 N N . PRO A 1 79 ? -48.132 -14.276 35.853 1.00 54.75 79 PRO A N 1
ATOM 550 C CA . PRO A 1 79 ? -47.988 -13.373 36.985 1.00 54.75 79 PRO A CA 1
ATOM 551 C C . PRO A 1 79 ? -46.550 -13.404 37.520 1.00 54.75 79 PRO A C 1
ATOM 553 O O . PRO A 1 79 ? -46.064 -14.449 37.952 1.00 54.75 79 PRO A O 1
ATOM 556 N N . VAL A 1 80 ? -45.896 -12.240 37.528 1.00 56.81 80 VAL A N 1
ATOM 557 C CA . VAL A 1 80 ? -44.569 -12.048 38.128 1.00 56.81 80 VAL A CA 1
ATOM 558 C C . VAL A 1 80 ? -44.709 -12.180 39.644 1.00 56.81 80 VAL A C 1
ATOM 560 O O . VAL A 1 80 ? -45.320 -11.334 40.300 1.00 56.81 80 VAL A O 1
ATOM 563 N N . SER A 1 81 ? -44.163 -13.253 40.209 1.00 63.91 81 SER A N 1
ATOM 564 C CA . SER A 1 81 ? -44.082 -13.440 41.661 1.00 63.91 81 SER A CA 1
ATOM 565 C C . SER A 1 81 ? -42.765 -12.856 42.173 1.00 63.91 81 SER A C 1
ATOM 567 O O . SER A 1 81 ? -41.741 -12.979 41.508 1.00 63.91 81 SER A O 1
ATOM 569 N N . ALA A 1 82 ? -42.765 -12.215 43.345 1.00 72.75 82 ALA A N 1
ATOM 570 C CA . ALA A 1 82 ? -41.529 -11.681 43.917 1.00 72.75 82 ALA A CA 1
ATOM 571 C C . ALA A 1 82 ? -40.512 -12.819 44.172 1.00 72.75 82 ALA A C 1
ATOM 573 O O . ALA A 1 82 ? -40.911 -13.875 44.677 1.00 72.75 82 ALA A O 1
ATOM 574 N N . PRO A 1 83 ? -39.215 -12.627 43.859 1.00 79.12 83 PRO A N 1
ATOM 575 C CA . PRO A 1 83 ? -38.213 -13.672 44.021 1.00 79.12 83 PRO A CA 1
ATOM 576 C C . PRO A 1 83 ? -38.076 -14.074 45.492 1.00 79.12 83 PRO A C 1
ATOM 578 O O . PRO A 1 83 ? -37.992 -13.235 46.391 1.00 79.12 83 PRO A O 1
ATOM 581 N N . THR A 1 84 ? -38.053 -15.382 45.741 1.00 89.38 84 THR A N 1
ATOM 582 C CA . THR A 1 84 ? -37.903 -15.922 47.097 1.00 89.38 84 THR A CA 1
ATOM 583 C C . THR A 1 84 ? -36.475 -15.707 47.620 1.00 89.38 84 THR A C 1
ATOM 585 O O . THR A 1 84 ? -35.533 -15.640 46.826 1.00 89.38 84 THR A O 1
ATOM 588 N N . PRO A 1 85 ? -36.251 -15.680 48.950 1.00 91.56 85 PRO A N 1
ATOM 589 C CA . PRO A 1 85 ? -34.896 -15.634 49.508 1.00 91.56 85 PRO A CA 1
ATOM 590 C C . PRO A 1 85 ? -33.994 -16.774 49.011 1.00 91.56 85 PRO A C 1
ATOM 592 O O . PRO A 1 85 ? -32.802 -16.575 48.799 1.00 91.56 85 PRO A O 1
ATOM 595 N N . ALA A 1 86 ? -34.570 -17.960 48.779 1.00 93.12 86 ALA A N 1
ATOM 596 C CA . ALA A 1 86 ? -33.851 -19.101 48.217 1.00 93.12 86 ALA A CA 1
ATOM 597 C C . ALA A 1 86 ? -33.399 -18.845 46.769 1.00 93.12 86 ALA A C 1
ATOM 599 O O . ALA A 1 86 ? -32.268 -19.175 46.418 1.00 93.12 86 ALA A O 1
ATOM 600 N N . TYR A 1 87 ? -34.251 -18.216 45.952 1.00 92.19 87 TYR A N 1
ATOM 601 C CA . TYR A 1 87 ? -33.907 -17.819 44.588 1.00 92.19 87 TYR A CA 1
ATOM 602 C C . TYR A 1 87 ? -32.777 -16.782 44.573 1.00 92.19 87 TYR A C 1
ATOM 604 O O . TYR A 1 87 ? -31.808 -16.938 43.835 1.00 92.19 87 TYR A O 1
ATOM 612 N N . LEU A 1 88 ? -32.850 -15.760 45.434 1.00 91.06 88 LEU A N 1
ATOM 613 C CA . LEU A 1 88 ? -31.797 -14.742 45.548 1.00 91.06 88 LEU A CA 1
ATOM 614 C C . LEU A 1 88 ? -30.452 -15.354 45.973 1.00 91.06 88 LEU A C 1
ATOM 616 O O . LEU A 1 88 ? -29.428 -15.060 45.365 1.00 91.06 88 LEU A O 1
ATOM 620 N N . ALA A 1 89 ? -30.451 -16.278 46.938 1.00 93.44 89 ALA A N 1
ATOM 621 C CA . ALA A 1 89 ? -29.235 -16.987 47.338 1.00 93.44 89 ALA A CA 1
ATOM 622 C C . ALA A 1 89 ? -28.656 -17.863 46.207 1.00 93.44 89 ALA A C 1
ATOM 624 O O . ALA A 1 89 ? -27.436 -17.958 46.047 1.00 93.44 89 ALA A O 1
ATOM 625 N N . ALA A 1 90 ? -29.514 -18.502 45.404 1.00 94.75 90 ALA A N 1
ATOM 626 C CA . ALA A 1 90 ? -29.086 -19.261 44.231 1.00 94.75 90 ALA A CA 1
ATOM 627 C C . ALA A 1 90 ? -28.508 -18.347 43.135 1.00 94.75 90 ALA A C 1
ATOM 629 O O . ALA A 1 90 ? -27.506 -18.698 42.511 1.00 94.75 90 ALA A O 1
ATOM 630 N N . LEU A 1 91 ? -29.081 -17.156 42.955 1.00 91.75 91 LEU A N 1
ATOM 631 C CA . LEU A 1 91 ? -28.585 -16.128 42.044 1.00 91.75 91 LEU A CA 1
ATOM 632 C C . LEU A 1 91 ? -27.199 -15.613 42.458 1.00 91.75 91 LEU A C 1
ATOM 634 O O . LEU A 1 91 ? -26.306 -15.541 41.613 1.00 91.75 91 LEU A O 1
ATOM 638 N N . ASP A 1 92 ? -26.986 -15.331 43.745 1.00 93.12 92 ASP A N 1
ATOM 639 C CA . ASP A 1 92 ? -25.681 -14.916 44.283 1.00 93.12 92 ASP A CA 1
ATOM 640 C C . ASP A 1 92 ? -24.614 -16.001 44.075 1.00 93.12 92 ASP A C 1
ATOM 642 O O . ASP A 1 92 ? -23.476 -15.715 43.689 1.00 93.12 92 ASP A O 1
ATOM 646 N N . LYS A 1 93 ? -24.984 -17.274 44.262 1.00 95.75 93 LYS A N 1
ATOM 647 C CA . LYS A 1 93 ? -24.102 -18.420 43.998 1.00 95.75 93 LYS A CA 1
ATOM 648 C C . LYS A 1 93 ? -23.735 -18.538 42.511 1.00 95.75 93 LYS A C 1
ATOM 650 O O . LYS A 1 93 ? -22.561 -18.752 42.192 1.00 95.75 93 LYS A O 1
ATOM 655 N N . ALA A 1 94 ? -24.706 -18.361 41.612 1.00 94.69 94 ALA A N 1
ATOM 656 C CA . ALA A 1 94 ? -24.484 -18.374 40.163 1.00 94.69 94 ALA A CA 1
ATOM 657 C C . ALA A 1 94 ? -23.531 -17.254 39.733 1.00 94.69 94 ALA A C 1
ATOM 659 O O . ALA A 1 94 ? -22.557 -17.496 39.016 1.00 94.69 94 ALA A O 1
ATOM 660 N N . GLN A 1 95 ? -23.732 -16.049 40.269 1.00 92.31 95 GLN A N 1
ATOM 661 C CA . GLN A 1 95 ? -22.836 -14.916 40.044 1.00 92.31 95 GLN A CA 1
ATOM 662 C C . GLN A 1 95 ? -21.425 -15.172 40.570 1.00 92.31 95 GLN A C 1
ATOM 664 O O . GLN A 1 95 ? -20.454 -14.829 39.898 1.00 92.31 95 GLN A O 1
ATOM 669 N N . ALA A 1 96 ? -21.289 -15.777 41.753 1.00 90.94 96 ALA A N 1
ATOM 670 C CA . ALA A 1 96 ? -19.988 -16.136 42.304 1.00 90.94 96 ALA A CA 1
ATOM 671 C C . ALA A 1 96 ? -19.256 -17.148 41.406 1.00 90.94 96 ALA A C 1
ATOM 673 O O . ALA A 1 96 ? -18.069 -16.972 41.135 1.00 90.94 96 ALA A O 1
ATOM 674 N N . SER A 1 97 ? -19.968 -18.150 40.880 1.00 92.75 97 SER A N 1
ATOM 675 C CA . SER A 1 97 ? -19.413 -19.138 39.941 1.00 92.75 97 SER A CA 1
ATOM 676 C C . SER A 1 97 ? -18.944 -18.481 38.636 1.00 92.75 97 SER A C 1
ATOM 678 O O . SER A 1 97 ? -17.844 -18.768 38.160 1.00 92.75 97 SER A O 1
ATOM 680 N N . LEU A 1 98 ? -19.735 -17.547 38.091 1.00 88.38 98 LEU A N 1
ATOM 681 C CA . LEU A 1 98 ? -19.383 -16.774 36.896 1.00 88.38 98 LEU A CA 1
ATOM 682 C C . LEU A 1 98 ? -18.142 -15.899 37.132 1.00 88.38 98 LEU A C 1
ATOM 684 O O . LEU A 1 98 ? -17.206 -15.933 36.333 1.00 88.38 98 LEU A O 1
ATOM 688 N N . LYS A 1 99 ? -18.100 -15.163 38.252 1.00 89.00 99 LYS A N 1
ATOM 689 C CA . LYS A 1 99 ? -16.944 -14.342 38.659 1.00 89.00 99 LYS A CA 1
ATOM 690 C C . LYS A 1 99 ? -15.681 -15.183 38.864 1.00 89.00 99 LYS A C 1
ATOM 692 O O . LYS A 1 99 ? -14.594 -14.737 38.516 1.00 89.00 99 LYS A O 1
ATOM 697 N N . ALA A 1 100 ? -15.822 -16.401 39.384 1.00 91.56 100 ALA A N 1
ATOM 698 C CA . ALA A 1 100 ? -14.721 -17.342 39.580 1.00 91.56 100 ALA A CA 1
ATOM 699 C C . ALA A 1 100 ? -14.231 -18.010 38.278 1.00 91.56 100 ALA A C 1
ATOM 701 O O . ALA A 1 100 ? -13.336 -18.851 38.327 1.00 91.56 100 ALA A O 1
ATOM 702 N N . GLY A 1 101 ? -14.828 -17.698 37.121 1.00 91.44 101 GLY A N 1
ATOM 703 C CA . GLY A 1 101 ? -14.492 -18.328 35.840 1.00 91.44 101 GLY A CA 1
ATOM 704 C C . GLY A 1 101 ? -14.950 -19.786 35.723 1.00 91.44 101 GLY A C 1
ATOM 705 O O . GLY A 1 101 ? -14.569 -20.490 34.789 1.00 91.44 101 GLY A O 1
ATOM 706 N N . SER A 1 102 ? -15.779 -20.261 36.655 1.00 95.75 102 SER A N 1
ATOM 707 C CA . SER A 1 102 ? -16.340 -21.616 36.647 1.00 95.75 102 SER A CA 1
ATOM 708 C C . SER A 1 102 ? -17.565 -21.658 35.730 1.00 95.75 102 SER A C 1
ATOM 710 O O . SER A 1 102 ? -18.693 -21.859 36.172 1.00 95.75 102 SER A O 1
ATOM 712 N N . TYR A 1 103 ? -17.351 -21.413 34.433 1.00 95.06 103 TYR A N 1
ATOM 713 C CA . TYR A 1 103 ? -18.426 -21.108 33.479 1.00 95.06 103 TYR A CA 1
ATOM 714 C C . TYR A 1 103 ? -19.429 -22.249 33.272 1.00 95.06 103 TYR A C 1
ATOM 716 O O . TYR A 1 103 ? -20.609 -21.978 33.087 1.00 95.06 103 TYR A O 1
ATOM 724 N N . ARG A 1 104 ? -18.998 -23.518 33.352 1.00 97.94 104 ARG A N 1
ATOM 725 C CA . ARG A 1 104 ? -19.919 -24.672 33.280 1.00 97.94 104 ARG A CA 1
ATOM 726 C C . ARG A 1 104 ? -20.815 -24.779 34.513 1.00 97.94 104 ARG A C 1
ATOM 728 O O . ARG A 1 104 ? -22.000 -25.061 34.380 1.00 97.94 104 ARG A O 1
ATOM 735 N N . ASP A 1 105 ? -20.264 -24.514 35.696 1.00 97.00 105 ASP A N 1
ATOM 736 C CA . ASP A 1 105 ? -21.045 -24.504 36.935 1.00 97.00 105 ASP A CA 1
ATOM 737 C C . ASP A 1 105 ? -22.010 -23.315 36.950 1.00 97.00 105 ASP A C 1
ATOM 739 O O . ASP A 1 105 ? -23.165 -23.465 37.341 1.00 97.00 105 ASP A O 1
ATOM 743 N N . ALA A 1 106 ? -21.554 -22.148 36.484 1.00 96.62 106 ALA A N 1
ATOM 744 C CA . ALA A 1 106 ? -22.388 -20.965 36.315 1.00 96.62 106 ALA A CA 1
ATOM 745 C C . ALA A 1 106 ? -23.530 -21.225 35.324 1.00 96.62 106 ALA A C 1
ATOM 747 O O . ALA A 1 106 ? -24.676 -20.935 35.652 1.00 96.62 106 ALA A O 1
ATOM 748 N N . GLN A 1 107 ? -23.243 -21.837 34.169 1.00 98.25 107 GLN A N 1
ATOM 749 C CA . GLN A 1 107 ? -24.254 -22.245 33.193 1.00 98.25 107 GLN A CA 1
ATOM 750 C C . GLN A 1 107 ? -25.333 -23.112 33.854 1.00 98.25 107 GLN A C 1
ATOM 752 O O . GLN A 1 107 ? -26.497 -22.727 33.843 1.00 98.25 107 GLN A O 1
ATOM 757 N N . ALA A 1 108 ? -24.956 -24.223 34.498 1.00 98.38 108 ALA A N 1
ATOM 758 C CA . ALA A 1 108 ? -25.920 -25.127 35.130 1.00 98.38 108 ALA A CA 1
ATOM 759 C C . ALA A 1 108 ? -26.757 -24.432 36.224 1.00 98.38 108 ALA A C 1
ATOM 761 O O . ALA A 1 108 ? -27.954 -24.685 36.369 1.00 98.38 108 ALA A O 1
ATOM 762 N N . GLN A 1 109 ? -26.141 -23.533 36.999 1.00 98.19 109 GLN A N 1
ATOM 763 C CA . GLN A 1 109 ? -26.838 -22.763 38.031 1.00 98.19 109 GLN A CA 1
ATOM 764 C C . GLN A 1 109 ? -27.812 -21.740 37.426 1.00 98.19 109 GLN A C 1
ATOM 766 O O . GLN A 1 109 ? -28.927 -21.602 37.926 1.00 98.19 109 GLN A O 1
ATOM 771 N N . TYR A 1 110 ? -27.432 -21.055 36.345 1.00 98.06 110 TYR A N 1
ATOM 772 C CA . TYR A 1 110 ? -28.312 -20.114 35.656 1.00 98.06 110 TYR A CA 1
ATOM 773 C C . TYR A 1 110 ? -29.431 -20.804 34.865 1.00 98.06 110 TYR A C 1
ATOM 775 O O . TYR A 1 110 ? -30.550 -20.305 34.887 1.00 98.06 110 TYR A O 1
ATOM 783 N N . GLU A 1 111 ? -29.196 -21.970 34.258 1.00 98.38 111 GLU A N 1
ATOM 784 C CA . GLU A 1 111 ? -30.255 -22.798 33.654 1.00 98.38 111 GLU A CA 1
ATOM 785 C C . GLU A 1 111 ? -31.305 -23.201 34.699 1.00 98.38 111 GLU A C 1
ATOM 787 O O . GLU A 1 111 ? -32.509 -23.085 34.459 1.00 98.38 111 GLU A O 1
ATOM 792 N N . ALA A 1 112 ? -30.864 -23.599 35.899 1.00 97.62 112 ALA A N 1
ATOM 793 C CA . ALA A 1 112 ? -31.770 -23.891 37.005 1.00 97.62 112 ALA A CA 1
ATOM 794 C C . ALA A 1 112 ? -32.580 -22.652 37.430 1.00 97.62 112 ALA A C 1
ATOM 796 O O . ALA A 1 112 ? -33.778 -22.772 37.685 1.00 97.62 112 ALA A O 1
ATOM 797 N N . LEU A 1 113 ? -31.968 -21.465 37.463 1.00 95.94 113 LEU A N 1
ATOM 798 C CA . LEU A 1 113 ? -32.660 -20.209 37.776 1.00 95.94 113 LEU A CA 1
ATOM 799 C C . LEU A 1 113 ? -33.690 -19.834 36.700 1.00 95.94 113 LEU A C 1
ATOM 801 O O . LEU A 1 113 ? -34.833 -19.555 37.049 1.00 95.94 113 LEU A O 1
ATOM 805 N N . VAL A 1 114 ? -33.335 -19.917 35.413 1.00 95.56 114 VAL A N 1
ATOM 806 C CA . VAL A 1 114 ? -34.262 -19.680 34.286 1.00 95.56 114 VAL A CA 1
ATOM 807 C C . VAL A 1 114 ? -35.436 -20.666 34.319 1.00 95.56 114 VAL A C 1
ATOM 809 O O . VAL A 1 114 ? -36.570 -20.287 34.040 1.00 95.56 114 VAL A O 1
ATOM 812 N N . SER A 1 115 ? -35.204 -21.924 34.711 1.00 94.88 115 SER A N 1
ATOM 813 C CA . SER A 1 115 ? -36.284 -22.915 34.848 1.00 94.88 115 SER A CA 1
ATOM 814 C C . SER A 1 115 ? -37.259 -22.613 35.995 1.00 94.88 115 SER A C 1
ATOM 816 O O . SER A 1 115 ? -38.427 -22.992 35.922 1.00 94.88 115 SER A O 1
ATOM 818 N N . GLN A 1 116 ? -36.789 -21.940 37.051 1.00 92.88 116 GLN A N 1
ATOM 819 C CA . GLN A 1 116 ? -37.609 -21.535 38.196 1.00 92.88 116 GLN A CA 1
ATOM 820 C C . GLN A 1 116 ? -38.369 -20.235 37.918 1.00 92.88 116 GLN A C 1
ATOM 822 O O . GLN A 1 116 ? -39.526 -20.110 38.314 1.00 92.88 116 GLN A O 1
ATOM 827 N N . ASP A 1 117 ? -37.719 -19.281 37.249 1.00 89.38 117 ASP A N 1
ATOM 828 C CA . ASP A 1 117 ? -38.281 -17.984 36.882 1.00 89.38 117 ASP A CA 1
ATOM 829 C C . ASP A 1 117 ? -37.739 -17.522 35.521 1.00 89.38 117 ASP A C 1
ATOM 831 O O . ASP A 1 117 ? -36.732 -16.818 35.415 1.00 89.38 117 ASP A O 1
ATOM 835 N N . TYR A 1 118 ? -38.454 -17.904 34.463 1.00 90.62 118 TYR A N 1
ATOM 836 C CA . TYR A 1 118 ? -38.122 -17.533 33.086 1.00 90.62 118 TYR A CA 1
ATOM 837 C C . TYR A 1 118 ? -38.269 -16.024 32.829 1.00 90.62 118 TYR A C 1
ATOM 839 O O . TYR A 1 118 ? -37.721 -15.491 31.874 1.00 90.62 118 TYR A O 1
ATOM 847 N N . GLN A 1 119 ? -39.029 -15.293 33.649 1.00 89.69 119 GLN A N 1
ATOM 848 C CA . GLN A 1 119 ? -39.224 -13.857 33.437 1.00 89.69 119 GLN A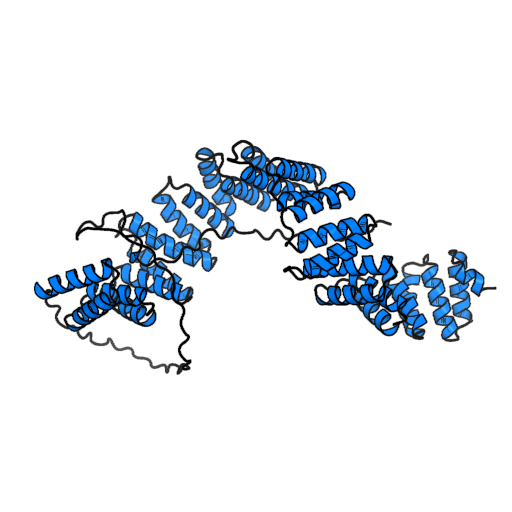 CA 1
ATOM 849 C C . GLN A 1 119 ? -38.096 -13.018 34.047 1.00 89.69 119 GLN A C 1
ATOM 851 O O . GLN A 1 119 ? -38.107 -11.793 33.912 1.00 89.69 119 GLN A O 1
ATOM 856 N N . ASN A 1 120 ? -37.105 -13.647 34.685 1.00 88.31 120 ASN A N 1
ATOM 857 C CA . ASN A 1 120 ? -36.009 -12.944 35.327 1.00 88.31 120 ASN A CA 1
ATOM 858 C C . ASN A 1 120 ? -34.891 -12.560 34.334 1.00 88.31 120 ASN A C 1
ATOM 860 O O . ASN A 1 120 ? -34.104 -13.421 33.924 1.00 88.31 120 ASN A O 1
ATOM 864 N N . PRO A 1 121 ? -34.712 -11.267 34.000 1.00 89.00 121 PRO A N 1
ATOM 865 C CA . PRO A 1 121 ? -33.681 -10.850 33.051 1.00 89.00 121 PRO A CA 1
ATOM 866 C C . PRO A 1 121 ? -32.257 -11.126 33.557 1.00 89.00 121 PRO A C 1
ATOM 868 O O . PRO A 1 121 ? -31.357 -11.373 32.760 1.00 89.00 121 PRO A O 1
ATOM 871 N N . GLN A 1 122 ? -32.024 -11.122 34.873 1.00 89.62 122 GLN A N 1
ATOM 872 C CA . GLN A 1 122 ? -30.691 -11.334 35.440 1.00 89.62 122 GLN A CA 1
ATOM 873 C C . GLN A 1 122 ? -30.216 -12.784 35.283 1.00 89.62 122 GLN A C 1
ATOM 875 O O . GLN A 1 122 ? -29.018 -13.014 35.109 1.00 89.62 122 GLN A O 1
ATOM 880 N N . ALA A 1 123 ? -31.142 -13.749 35.305 1.00 92.50 123 ALA A N 1
ATOM 881 C CA . ALA A 1 123 ? -30.832 -15.153 35.053 1.00 92.50 123 ALA A CA 1
ATOM 882 C C . ALA A 1 123 ? -30.435 -15.377 33.585 1.00 92.50 123 ALA A C 1
ATOM 884 O O . ALA A 1 123 ? -29.366 -15.928 33.326 1.00 92.50 123 ALA A O 1
ATOM 885 N N . HIS A 1 124 ? -31.219 -14.843 32.640 1.00 96.50 124 HIS A N 1
ATOM 886 C CA . HIS A 1 124 ? -30.886 -14.861 31.209 1.00 96.50 124 HIS A CA 1
ATOM 887 C C . HIS A 1 124 ? -29.564 -14.141 30.907 1.00 96.50 124 HIS A C 1
ATOM 889 O O . HIS A 1 124 ? -28.741 -14.631 30.136 1.00 96.50 124 HIS A O 1
ATOM 895 N N . PHE A 1 125 ? -29.304 -12.999 31.554 1.00 95.44 125 PHE A N 1
ATOM 896 C CA . PHE A 1 125 ? -28.040 -12.284 31.385 1.00 95.44 125 PHE A CA 1
ATOM 897 C C . PHE A 1 125 ? -26.837 -13.125 31.832 1.00 95.44 125 PHE A C 1
ATOM 899 O O . PHE A 1 125 ? -25.870 -13.274 31.083 1.00 95.44 125 PHE A O 1
ATOM 906 N N . GLY A 1 126 ? -26.905 -13.709 33.031 1.00 91.50 126 GLY A N 1
ATOM 907 C CA . GLY A 1 126 ? -25.847 -14.565 33.564 1.00 91.50 126 GLY A CA 1
ATOM 908 C C . GLY A 1 126 ? -25.630 -15.844 32.751 1.00 91.50 126 GLY A C 1
ATOM 909 O O . GLY A 1 126 ? -24.480 -16.234 32.520 1.00 91.50 126 GLY A O 1
ATOM 910 N N . LEU A 1 127 ? -26.711 -16.460 32.257 1.00 98.00 127 LEU A N 1
ATOM 911 C CA . LEU A 1 127 ? -26.635 -17.627 31.379 1.00 98.00 127 LEU A CA 1
ATOM 912 C C . LEU A 1 127 ? -25.964 -17.276 30.050 1.00 98.00 127 LEU A C 1
ATOM 914 O O . LEU A 1 127 ? -25.004 -17.936 29.656 1.00 98.00 127 LEU A O 1
ATOM 918 N N . GLY A 1 128 ? -26.389 -16.182 29.411 1.00 97.38 128 GLY A N 1
ATOM 919 C CA . GLY A 1 128 ? -25.795 -15.705 28.164 1.00 97.38 128 GLY A CA 1
ATOM 920 C C . GLY A 1 128 ? -24.298 -15.413 28.292 1.00 97.38 128 GLY A C 1
ATOM 921 O O . GLY A 1 128 ? -23.517 -15.817 27.431 1.00 97.38 128 GLY A O 1
ATOM 922 N N . LEU A 1 129 ? -23.865 -14.783 29.392 1.00 95.31 129 LEU A N 1
ATOM 923 C CA . LEU A 1 129 ? -22.440 -14.555 29.670 1.00 95.31 129 LEU A CA 1
ATOM 924 C C . LEU A 1 129 ? -21.664 -15.867 29.863 1.00 95.31 129 LEU A C 1
ATOM 926 O O . LEU A 1 129 ? -20.543 -15.995 29.369 1.00 95.31 129 LEU A O 1
ATOM 930 N N . SER A 1 130 ? -22.257 -16.840 30.559 1.00 96.94 130 SER A N 1
ATOM 931 C CA . SER A 1 130 ? -21.646 -18.155 30.793 1.00 96.94 130 SER A CA 1
ATOM 932 C C . SER A 1 130 ? -21.455 -18.919 29.478 1.00 96.94 130 SER A C 1
ATOM 934 O O . SER A 1 130 ? -20.363 -19.413 29.203 1.00 96.94 130 SER A O 1
ATOM 936 N N . LEU A 1 131 ? -22.486 -18.945 28.628 1.00 97.69 131 LEU A N 1
ATOM 937 C CA . LEU A 1 131 ? -22.452 -19.577 27.305 1.00 97.69 131 LEU A CA 1
ATOM 938 C C . LEU A 1 131 ? -21.453 -18.886 26.372 1.00 97.69 131 LEU A C 1
ATOM 940 O O . LEU A 1 131 ? -20.667 -19.552 25.698 1.00 97.69 131 LEU A O 1
ATOM 944 N N . PHE A 1 132 ? -21.403 -17.551 26.399 1.00 94.19 132 PHE A N 1
ATOM 945 C CA . PHE A 1 132 ? -20.428 -16.784 25.630 1.00 94.19 132 PHE A CA 1
ATOM 946 C C . PHE A 1 132 ? -18.988 -17.144 26.016 1.00 94.19 132 PHE A C 1
ATOM 948 O O . PHE A 1 132 ? -18.160 -17.400 25.141 1.00 94.19 132 PHE A O 1
ATOM 955 N N . ALA A 1 133 ? -18.690 -17.214 27.318 1.00 93.06 133 ALA A N 1
ATOM 956 C CA . ALA A 1 133 ? -17.371 -17.603 27.817 1.00 93.06 133 ALA A CA 1
ATOM 957 C C . ALA A 1 133 ? -16.995 -19.046 27.431 1.00 93.06 133 ALA A C 1
ATOM 959 O O . ALA A 1 133 ? -15.824 -19.353 27.210 1.00 93.06 133 ALA A O 1
ATOM 960 N N . LEU A 1 134 ? -17.992 -19.922 27.280 1.00 95.38 134 LEU A N 1
ATOM 961 C CA . LEU A 1 134 ? -17.838 -21.291 26.784 1.00 95.38 134 LEU A CA 1
ATOM 962 C C . LEU A 1 134 ? -17.766 -21.389 25.251 1.00 95.38 134 LEU A C 1
ATOM 964 O O . LEU A 1 134 ? -17.676 -22.493 24.719 1.00 95.38 134 LEU A O 1
ATOM 968 N N . SER A 1 135 ? -17.755 -20.256 24.540 1.00 95.31 135 SER A N 1
ATOM 969 C CA . SER A 1 135 ? -17.796 -20.170 23.072 1.00 95.31 135 SER A CA 1
ATOM 970 C C . SER A 1 135 ? -19.062 -20.754 22.433 1.00 95.31 135 SER A C 1
ATOM 972 O O . SER A 1 135 ? -19.103 -20.942 21.215 1.00 95.31 135 SER A O 1
ATOM 974 N N . ASP A 1 136 ? -20.120 -20.979 23.213 1.00 97.19 136 ASP A N 1
ATOM 975 C CA . ASP A 1 136 ? -21.448 -21.274 22.684 1.00 97.19 136 ASP A CA 1
ATOM 976 C C . ASP A 1 136 ? -22.143 -19.965 22.290 1.00 97.19 136 ASP A C 1
ATOM 978 O O . ASP A 1 136 ? -22.967 -19.396 23.009 1.00 97.19 136 ASP A O 1
ATOM 982 N N . LEU A 1 137 ? -21.751 -19.450 21.124 1.00 94.88 137 LEU A N 1
ATOM 983 C CA . LEU A 1 137 ? -22.245 -18.175 20.610 1.00 94.88 137 LEU A CA 1
ATOM 984 C C . LEU A 1 137 ? -23.732 -18.227 20.238 1.00 94.88 137 LEU A C 1
ATOM 986 O O . LEU A 1 137 ? -24.402 -17.199 20.306 1.00 94.88 137 LEU A O 1
ATOM 990 N N . GLN A 1 138 ? -24.259 -19.395 19.858 1.00 96.81 138 GLN A N 1
ATOM 991 C CA . GLN A 1 138 ? -25.678 -19.544 19.518 1.00 96.81 138 GLN A CA 1
ATOM 992 C C . GLN A 1 138 ? -26.541 -19.551 20.778 1.00 96.81 138 GLN A C 1
ATOM 994 O O . GLN A 1 138 ? -27.523 -18.810 20.840 1.00 96.81 138 GLN A O 1
ATOM 999 N N . GLY A 1 139 ? -26.133 -20.304 21.805 1.00 97.75 139 GLY A N 1
ATOM 1000 C CA . GLY A 1 139 ? -26.770 -20.264 23.116 1.00 97.75 139 GLY A CA 1
ATOM 1001 C C . GLY A 1 139 ? -26.719 -18.861 23.723 1.00 97.75 139 GLY A C 1
ATOM 1002 O O . GLY A 1 139 ? -27.748 -18.305 24.096 1.00 97.75 139 GLY A O 1
ATOM 1003 N N . ALA A 1 140 ? -25.549 -18.214 23.710 1.00 97.75 140 ALA A N 1
ATOM 1004 C CA . ALA A 1 140 ? -25.409 -16.840 24.191 1.00 97.75 140 ALA A CA 1
ATOM 1005 C C . ALA A 1 140 ? -26.327 -15.854 23.447 1.00 97.75 140 ALA A C 1
ATOM 1007 O O . ALA A 1 140 ? -26.991 -15.027 24.072 1.00 97.75 140 ALA A O 1
ATOM 1008 N N . ARG A 1 141 ? -26.408 -15.955 22.111 1.00 97.94 141 ARG A N 1
ATOM 1009 C CA . ARG A 1 141 ? -27.311 -15.128 21.295 1.00 97.94 141 ARG A CA 1
ATOM 1010 C C . ARG A 1 141 ? -28.768 -15.319 21.699 1.00 97.94 141 ARG A C 1
ATOM 1012 O O . ARG A 1 141 ? -29.497 -14.332 21.808 1.00 97.94 141 ARG A O 1
ATOM 1019 N N . PHE A 1 142 ? -29.193 -16.563 21.910 1.00 97.94 142 PHE A N 1
ATOM 1020 C CA . PHE A 1 142 ? -30.552 -16.869 22.343 1.00 97.94 142 PHE A CA 1
ATOM 1021 C C . PHE A 1 142 ? -30.861 -16.200 23.688 1.00 97.94 142 PHE A C 1
ATOM 1023 O O . PHE A 1 142 ? -31.828 -15.444 23.789 1.00 97.94 142 PHE A O 1
ATOM 1030 N N . GLU A 1 143 ? -29.995 -16.377 24.683 1.00 98.06 143 GLU A N 1
ATOM 1031 C CA . GLU A 1 143 ? -30.196 -15.832 26.028 1.00 98.06 143 GLU A CA 1
ATOM 1032 C C . GLU A 1 143 ? -30.187 -14.300 26.062 1.00 98.06 143 GLU A C 1
ATOM 1034 O O . GLU A 1 143 ? -31.049 -13.680 26.687 1.00 98.06 143 GLU A O 1
ATOM 1039 N N . PHE A 1 144 ? -29.283 -13.647 25.323 1.00 98.00 144 PHE A N 1
ATOM 1040 C CA . PHE A 1 144 ? -29.303 -12.185 25.222 1.00 98.00 144 PHE A CA 1
ATOM 1041 C C . PHE A 1 144 ? -30.517 -11.657 24.443 1.00 98.00 144 PHE A C 1
ATOM 1043 O O . PHE A 1 144 ? -30.963 -10.535 24.694 1.00 98.00 144 PHE A O 1
ATOM 1050 N N . THR A 1 145 ? -31.098 -12.460 23.545 1.00 98.00 145 THR A N 1
ATOM 1051 C CA . THR A 1 145 ? -32.375 -12.132 22.892 1.00 98.00 145 THR A CA 1
ATOM 1052 C C . THR A 1 145 ? -33.521 -12.159 23.904 1.00 98.00 145 THR A C 1
ATOM 1054 O O . THR A 1 145 ? -34.329 -11.229 23.921 1.00 98.00 145 THR A O 1
ATOM 1057 N N . GLN A 1 146 ? -33.561 -13.161 24.793 1.00 97.31 146 GLN A N 1
ATOM 1058 C CA . GLN A 1 146 ? -34.536 -13.206 25.891 1.00 97.31 146 GLN A CA 1
ATOM 1059 C C . GLN A 1 146 ? -34.350 -12.024 26.850 1.00 97.31 146 GLN A C 1
ATOM 1061 O O . GLN A 1 146 ? -35.314 -11.326 27.157 1.00 97.31 146 GLN A O 1
ATOM 1066 N N . LEU A 1 147 ? -33.107 -11.717 27.242 1.00 95.00 147 LEU A N 1
ATOM 1067 C CA . LEU A 1 147 ? -32.784 -10.541 28.057 1.00 95.00 147 LEU A CA 1
ATOM 1068 C C . LEU A 1 147 ? -33.324 -9.244 27.436 1.00 95.00 147 LEU A C 1
ATOM 1070 O O . LEU A 1 147 ? -33.959 -8.450 28.127 1.00 95.00 147 LEU A O 1
ATOM 1074 N N . ALA A 1 148 ? -33.096 -9.026 26.138 1.00 93.50 148 ALA A N 1
ATOM 1075 C CA . ALA A 1 148 ? -33.567 -7.830 25.443 1.00 93.50 148 ALA A CA 1
ATOM 1076 C C . ALA A 1 148 ? -35.104 -7.751 25.355 1.00 93.50 148 ALA A C 1
ATOM 1078 O O . ALA A 1 148 ? -35.652 -6.650 25.312 1.00 93.50 148 ALA A O 1
ATOM 1079 N N . ALA A 1 149 ? -35.798 -8.893 25.327 1.00 94.38 149 ALA A N 1
ATOM 1080 C CA . ALA A 1 149 ? -37.259 -8.951 25.343 1.00 94.38 149 ALA A CA 1
ATOM 1081 C C . ALA A 1 149 ? -37.840 -8.677 26.742 1.00 94.38 149 ALA A C 1
ATOM 1083 O O . ALA A 1 149 ? -38.832 -7.959 26.861 1.00 94.38 149 ALA A O 1
ATOM 1084 N N . LEU A 1 150 ? -37.208 -9.210 27.793 1.00 89.88 150 LEU A N 1
ATOM 1085 C CA . LEU A 1 150 ? -37.627 -9.044 29.191 1.00 89.88 150 LEU A CA 1
ATOM 1086 C C . LEU A 1 150 ? -37.277 -7.660 29.756 1.00 89.88 150 LEU A C 1
ATOM 1088 O O . LEU A 1 150 ? -37.998 -7.133 30.600 1.00 89.88 150 LEU A O 1
ATOM 1092 N N . ASN A 1 151 ? -36.186 -7.056 29.282 1.00 89.44 151 ASN A N 1
ATOM 1093 C CA . ASN A 1 151 ? -35.750 -5.716 29.665 1.00 89.44 151 ASN A CA 1
ATOM 1094 C C . ASN A 1 151 ? -35.532 -4.821 28.427 1.00 89.44 151 ASN A C 1
ATOM 1096 O O . ASN A 1 151 ? -34.393 -4.488 28.089 1.00 89.44 151 ASN A O 1
ATOM 1100 N N . PRO A 1 152 ? -36.609 -4.378 27.750 1.00 92.50 152 PRO A N 1
ATOM 1101 C CA . PRO A 1 152 ? -36.502 -3.610 26.507 1.00 92.50 152 PRO A CA 1
ATOM 1102 C C . PRO A 1 152 ? -35.900 -2.208 26.690 1.00 92.50 152 PRO A C 1
ATOM 1104 O O . PRO A 1 152 ? -35.488 -1.584 25.712 1.00 92.50 152 PRO A O 1
ATOM 1107 N N . ALA A 1 153 ? -35.856 -1.696 27.925 1.00 90.88 153 ALA A N 1
ATOM 1108 C CA . ALA A 1 153 ? -35.269 -0.399 28.253 1.00 90.88 153 ALA A CA 1
ATOM 1109 C C . ALA A 1 153 ? -33.766 -0.471 28.585 1.00 90.88 153 ALA A C 1
ATOM 1111 O O . ALA A 1 153 ? -33.120 0.582 28.625 1.00 90.88 153 ALA A O 1
ATOM 1112 N N . GLY A 1 154 ? -33.233 -1.674 28.835 1.00 89.19 154 GLY A N 1
ATOM 1113 C CA . GLY A 1 154 ? -31.835 -1.923 29.187 1.00 89.19 154 GLY A CA 1
ATOM 1114 C C . GLY A 1 154 ? -30.929 -2.029 27.964 1.00 89.19 154 GLY A C 1
ATOM 1115 O O . GLY A 1 154 ? -31.289 -2.627 26.949 1.00 89.19 154 GLY A O 1
ATOM 1116 N N . PHE A 1 155 ? -29.733 -1.452 28.056 1.00 94.94 155 PHE A N 1
ATOM 1117 C CA . PHE A 1 155 ? -28.758 -1.480 26.964 1.00 94.94 155 PHE A CA 1
ATOM 1118 C C . PHE A 1 155 ? -27.970 -2.798 26.913 1.00 94.94 155 PHE A C 1
ATOM 1120 O O . PHE A 1 155 ? -27.371 -3.109 25.887 1.00 94.94 155 PHE A O 1
ATOM 1127 N N . GLU A 1 156 ? -27.974 -3.583 27.992 1.00 92.19 156 GLU A N 1
ATOM 1128 C CA . GLU A 1 156 ? -27.173 -4.794 28.166 1.00 92.19 156 GLU A CA 1
ATOM 1129 C C . GLU A 1 156 ? -27.555 -5.879 27.157 1.00 92.19 156 GLU A C 1
ATOM 1131 O O . GLU A 1 156 ? -26.675 -6.506 26.572 1.00 92.19 156 GLU A O 1
ATOM 1136 N N . GLY A 1 157 ? -28.853 -6.074 26.905 1.00 93.44 157 GLY A N 1
ATOM 1137 C CA . GLY A 1 157 ? -29.350 -7.004 25.887 1.00 93.44 157 GLY A CA 1
ATOM 1138 C C . GLY A 1 157 ? -28.757 -6.720 24.502 1.00 93.44 157 GLY A C 1
ATOM 1139 O O . GLY A 1 157 ? -27.982 -7.536 23.997 1.00 93.44 157 GLY A O 1
ATOM 1140 N N . PRO A 1 158 ? -29.049 -5.555 23.891 1.00 97.38 158 PRO A N 1
ATOM 1141 C CA . PRO A 1 158 ? -28.478 -5.203 22.596 1.00 97.38 158 PRO A CA 1
ATOM 1142 C C . PRO A 1 158 ? -26.947 -5.097 22.624 1.00 97.38 158 PRO A C 1
ATOM 1144 O O . PRO A 1 158 ? -26.302 -5.534 21.680 1.00 97.38 158 PRO A O 1
ATOM 1147 N N . TYR A 1 159 ? -26.319 -4.610 23.698 1.00 96.69 159 TYR A N 1
ATOM 1148 C CA . TYR A 1 159 ? -24.854 -4.557 23.762 1.00 96.69 159 TYR A CA 1
ATOM 1149 C C . TYR A 1 159 ? -24.231 -5.951 23.616 1.00 96.69 159 TYR A C 1
ATOM 1151 O O . TYR A 1 159 ? -23.362 -6.158 22.770 1.00 96.69 159 TYR A O 1
ATOM 1159 N N . ASN A 1 160 ? -24.702 -6.932 24.390 1.00 96.31 160 ASN A N 1
ATOM 1160 C CA . ASN A 1 160 ? -24.142 -8.281 24.348 1.00 96.31 160 ASN A CA 1
ATOM 1161 C C . ASN A 1 160 ? -24.519 -9.036 23.063 1.00 96.31 160 ASN A C 1
ATOM 1163 O O . ASN A 1 160 ? -23.684 -9.772 22.539 1.00 96.31 160 ASN A O 1
ATOM 1167 N N . LEU A 1 161 ? -25.704 -8.792 22.487 1.00 97.88 161 LEU A N 1
ATOM 1168 C CA . LEU A 1 161 ? -26.031 -9.266 21.134 1.00 97.88 161 LEU A CA 1
ATOM 1169 C C . LEU A 1 161 ? -25.054 -8.713 20.089 1.00 97.88 161 LEU A C 1
ATOM 1171 O O . LEU A 1 161 ? -24.596 -9.462 19.229 1.00 97.88 161 LEU A O 1
ATOM 1175 N N . GLY A 1 162 ? -24.681 -7.434 20.193 1.00 96.38 162 GLY A N 1
ATOM 1176 C CA . GLY A 1 162 ? -23.680 -6.821 19.323 1.00 96.38 162 GLY A CA 1
ATOM 1177 C C . GLY A 1 162 ? -22.303 -7.474 19.451 1.00 96.38 162 GLY A C 1
ATOM 1178 O O . GLY A 1 162 ? -21.649 -7.750 18.444 1.00 96.38 162 GLY A O 1
ATOM 1179 N N . VAL A 1 163 ? -21.881 -7.805 20.677 1.00 93.00 163 VAL A N 1
ATOM 1180 C CA . VAL A 1 163 ? -20.616 -8.521 20.916 1.00 93.00 163 VAL A CA 1
ATOM 1181 C C . VAL A 1 163 ? -20.645 -9.928 20.313 1.00 93.00 163 VAL A C 1
ATOM 1183 O O . VAL A 1 163 ? -19.685 -10.326 19.650 1.00 93.00 163 VAL A O 1
ATOM 1186 N N . VAL A 1 164 ? -21.742 -10.672 20.494 1.00 94.88 164 VAL A N 1
ATOM 1187 C CA . VAL A 1 164 ? -21.918 -12.001 19.887 1.00 94.88 164 VAL A CA 1
ATOM 1188 C C . VAL A 1 164 ? -21.883 -11.917 18.361 1.00 94.88 164 VAL A C 1
ATOM 1190 O O . VAL A 1 164 ? -21.150 -12.676 17.728 1.00 94.88 164 VAL A O 1
ATOM 1193 N N . ALA A 1 165 ? -22.603 -10.965 17.767 1.00 95.00 165 ALA A N 1
ATOM 1194 C CA . ALA A 1 165 ? -22.609 -10.745 16.323 1.00 95.00 165 ALA A CA 1
ATOM 1195 C C . ALA A 1 165 ? -21.205 -10.410 15.785 1.00 95.00 165 ALA A C 1
ATOM 1197 O O . ALA A 1 165 ? -20.759 -11.014 14.811 1.00 95.00 165 ALA A O 1
ATOM 1198 N N . SER A 1 166 ? -20.452 -9.544 16.474 1.00 88.00 166 SER A N 1
ATOM 1199 C CA . SER A 1 166 ? -19.063 -9.212 16.117 1.00 88.00 166 SER A CA 1
ATOM 1200 C C . SER A 1 166 ? -18.153 -10.452 16.146 1.00 88.00 166 SER A C 1
ATOM 1202 O O . SER A 1 166 ? -17.343 -10.650 15.242 1.00 88.00 166 SER A O 1
ATOM 1204 N N . ARG A 1 167 ? -18.322 -11.355 17.129 1.00 89.75 167 ARG A N 1
ATOM 1205 C CA . ARG A 1 167 ? -17.589 -12.640 17.198 1.00 89.75 167 ARG A CA 1
ATOM 1206 C C . ARG A 1 167 ? -17.960 -13.608 16.076 1.00 89.75 167 ARG A C 1
ATOM 1208 O O . ARG A 1 167 ? -17.105 -14.367 15.627 1.00 89.75 167 ARG A O 1
ATOM 1215 N N . LEU A 1 168 ? -19.207 -13.565 15.620 1.00 90.62 168 LEU A N 1
ATOM 1216 C CA . LEU A 1 168 ? -19.689 -14.323 14.465 1.00 90.62 168 LEU A CA 1
ATOM 1217 C C . LEU A 1 168 ? -19.295 -13.682 13.120 1.00 90.62 168 LEU A C 1
ATOM 1219 O O . LEU A 1 168 ? -19.590 -14.255 12.075 1.00 90.62 168 LEU A O 1
ATOM 1223 N N . ASN A 1 169 ? -18.601 -12.535 13.131 1.00 89.88 169 ASN A N 1
ATOM 1224 C CA . ASN A 1 169 ? -18.324 -11.690 11.962 1.00 89.88 169 ASN A CA 1
ATOM 1225 C C . ASN A 1 169 ? -19.594 -11.179 11.249 1.00 89.88 169 ASN A C 1
ATOM 1227 O O . ASN A 1 169 ? -19.535 -10.787 10.081 1.00 89.88 169 ASN A O 1
ATOM 1231 N N . ASP A 1 170 ? -20.735 -11.144 11.944 1.00 94.75 170 ASP A N 1
ATOM 1232 C CA . ASP A 1 170 ? -21.948 -10.476 11.472 1.00 94.75 170 ASP A CA 1
ATOM 1233 C C . ASP A 1 170 ? -21.874 -8.982 11.815 1.00 94.75 170 ASP A C 1
ATOM 1235 O O . ASP A 1 170 ? -22.466 -8.482 12.774 1.00 94.75 170 ASP A O 1
ATOM 1239 N N . ASN A 1 171 ? -21.083 -8.255 11.024 1.00 89.00 171 ASN A N 1
ATOM 1240 C CA . ASN A 1 171 ? -20.826 -6.829 11.245 1.00 89.00 171 ASN A CA 1
ATOM 1241 C C . ASN A 1 171 ? -22.102 -5.972 11.116 1.00 89.00 171 ASN A C 1
ATOM 1243 O O . ASN A 1 171 ? -22.189 -4.890 11.698 1.00 89.00 171 ASN A O 1
ATOM 1247 N N . ALA A 1 172 ? -23.092 -6.425 10.337 1.00 95.56 172 ALA A N 1
ATOM 1248 C CA . ALA A 1 172 ? -24.336 -5.690 10.121 1.00 95.56 172 ALA A CA 1
ATOM 1249 C C . ALA A 1 172 ? -25.244 -5.764 11.354 1.00 95.56 172 ALA A C 1
ATOM 1251 O O . ALA A 1 172 ? -25.762 -4.737 11.810 1.00 95.56 172 ALA A O 1
ATOM 1252 N N . GLU A 1 173 ? -25.398 -6.961 11.924 1.00 95.62 173 GLU A N 1
ATOM 1253 C CA . GLU A 1 173 ? -26.104 -7.129 13.189 1.00 95.62 173 GLU A CA 1
ATOM 1254 C C . GLU A 1 173 ? -25.348 -6.444 14.331 1.00 95.62 173 GLU A C 1
ATOM 1256 O O . GLU A 1 173 ? -25.966 -5.697 15.088 1.00 95.62 173 GLU A O 1
ATOM 1261 N N . ALA A 1 174 ? -24.021 -6.603 14.411 1.00 94.19 174 ALA A N 1
ATOM 1262 C CA . ALA A 1 174 ? -23.206 -5.966 15.445 1.00 94.19 174 ALA A CA 1
ATOM 1263 C C . ALA A 1 174 ? -23.425 -4.447 15.487 1.00 94.19 174 ALA A C 1
ATOM 1265 O O . ALA A 1 174 ? -23.744 -3.887 16.537 1.00 94.19 174 ALA A O 1
ATOM 1266 N N . LEU A 1 175 ? -23.352 -3.785 14.328 1.00 94.50 175 LEU A N 1
ATOM 1267 C CA . LEU A 1 175 ? -23.583 -2.346 14.214 1.00 94.50 175 LEU A CA 1
ATOM 1268 C C . LEU A 1 175 ? -25.002 -1.938 14.643 1.00 94.50 175 LEU A C 1
ATOM 1270 O O . LEU A 1 175 ? -25.172 -0.946 15.357 1.00 94.50 175 LEU A O 1
ATOM 1274 N N . THR A 1 176 ? -26.013 -2.702 14.221 1.00 97.94 176 THR A N 1
ATOM 1275 C CA . THR A 1 176 ? -27.423 -2.464 14.576 1.00 97.94 176 THR A CA 1
ATOM 1276 C C . THR A 1 176 ? -27.621 -2.543 16.088 1.00 97.94 176 THR A C 1
ATOM 1278 O O . THR A 1 176 ? -28.200 -1.644 16.702 1.00 97.94 176 THR A O 1
ATOM 1281 N N . GLN A 1 177 ? -27.092 -3.599 16.703 1.00 98.00 177 GLN A N 1
ATOM 1282 C CA . GLN A 1 177 ? -27.242 -3.857 18.127 1.00 98.00 177 GLN A CA 1
ATOM 1283 C C . GLN A 1 177 ? -26.448 -2.857 18.979 1.00 98.00 177 GLN A C 1
ATOM 1285 O O . GLN A 1 177 ? -26.992 -2.317 19.941 1.00 98.00 177 GLN A O 1
ATOM 1290 N N . PHE A 1 178 ? -25.217 -2.496 18.598 1.00 97.75 178 PHE A N 1
ATOM 1291 C CA . PHE A 1 178 ? -24.461 -1.460 19.313 1.00 97.75 178 PHE A CA 1
ATOM 1292 C C . PHE A 1 178 ? -25.078 -0.067 19.187 1.00 97.75 178 PHE A C 1
ATOM 1294 O O . PHE A 1 178 ? -25.033 0.705 20.144 1.00 97.75 178 PHE A O 1
ATOM 1301 N N . THR A 1 179 ? -25.706 0.253 18.053 1.00 98.25 179 THR A N 1
ATOM 1302 C CA . THR A 1 179 ? -26.433 1.521 17.891 1.00 98.25 179 THR A CA 1
ATOM 1303 C C . THR A 1 179 ? -27.622 1.578 18.850 1.00 98.25 179 THR A C 1
ATOM 1305 O O . THR A 1 179 ? -27.753 2.541 19.608 1.00 98.25 179 THR A O 1
ATOM 1308 N N . LYS A 1 180 ? -28.419 0.504 18.912 1.00 98.19 180 LYS A N 1
ATOM 1309 C CA . LYS A 1 180 ? -29.525 0.382 19.871 1.00 98.19 180 LYS A CA 1
ATOM 1310 C C . LYS A 1 180 ? -29.038 0.447 21.324 1.00 98.19 180 LYS A C 1
ATOM 1312 O O . LYS A 1 180 ? -29.651 1.116 22.152 1.00 98.19 180 LYS A O 1
ATOM 1317 N N . ALA A 1 181 ? -27.925 -0.213 21.644 1.00 97.25 181 ALA A N 1
ATOM 1318 C CA . ALA A 1 181 ? -27.327 -0.147 22.975 1.00 97.25 181 ALA A CA 1
ATOM 1319 C C . ALA A 1 181 ? -26.921 1.288 23.348 1.00 97.25 181 ALA A C 1
ATOM 1321 O O . ALA A 1 181 ? -27.238 1.748 24.443 1.00 97.25 181 ALA A O 1
ATOM 1322 N N . ALA A 1 182 ? -26.281 2.023 22.433 1.00 97.44 182 ALA A N 1
ATOM 1323 C CA . ALA A 1 182 ? -25.891 3.413 22.662 1.00 97.44 182 ALA A CA 1
ATOM 1324 C C . ALA A 1 182 ? -27.112 4.315 22.907 1.00 97.44 182 ALA A C 1
ATOM 1326 O O . ALA A 1 182 ? -27.105 5.124 23.832 1.00 97.44 182 ALA A O 1
ATOM 1327 N N . GLU A 1 183 ? -28.185 4.151 22.129 1.00 97.50 183 GLU A N 1
ATOM 1328 C CA . GLU A 1 183 ? -29.446 4.880 22.326 1.00 97.50 183 GLU A CA 1
ATOM 1329 C C . GLU A 1 183 ? -30.063 4.633 23.705 1.00 97.50 183 GLU A C 1
ATOM 1331 O O . GLU A 1 183 ? -30.507 5.577 24.359 1.00 97.50 183 GLU A O 1
ATOM 1336 N N . LEU A 1 184 ? -30.062 3.381 24.169 1.00 94.88 184 LEU A N 1
ATOM 1337 C CA . LEU A 1 184 ? -30.623 3.019 25.469 1.00 94.88 184 LEU A CA 1
ATOM 1338 C C . LEU A 1 184 ? -29.746 3.468 26.643 1.00 94.88 184 LEU A C 1
ATOM 1340 O O . LEU A 1 184 ? -30.294 3.782 27.699 1.00 94.88 184 LEU A O 1
ATOM 1344 N N . ALA A 1 185 ? -28.425 3.526 26.460 1.00 94.00 185 ALA A N 1
ATOM 1345 C CA . ALA A 1 185 ? -27.467 3.932 27.485 1.00 94.00 185 ALA A CA 1
ATOM 1346 C C . ALA A 1 185 ? -27.432 5.456 27.714 1.00 94.00 185 ALA A C 1
ATOM 1348 O O . ALA A 1 185 ? -27.257 5.911 28.850 1.00 94.00 185 ALA A O 1
ATOM 1349 N N . ARG A 1 186 ? -27.606 6.268 26.660 1.00 94.62 186 ARG A N 1
ATOM 1350 C CA . ARG A 1 186 ? -27.496 7.737 26.731 1.00 94.62 186 ARG A CA 1
ATOM 1351 C C . ARG A 1 186 ? -28.379 8.345 27.820 1.00 94.62 186 ARG A C 1
ATOM 1353 O O . ARG A 1 186 ? -29.590 8.148 27.852 1.00 94.62 186 ARG A O 1
ATOM 1360 N N . GLY A 1 187 ? -27.755 9.118 28.709 1.00 92.00 187 GLY A N 1
ATOM 1361 C CA . GLY A 1 187 ? -28.430 9.806 29.814 1.00 92.00 187 GLY A CA 1
ATOM 1362 C C . GLY A 1 187 ? -28.929 8.897 30.944 1.00 92.00 187 GLY A C 1
ATOM 1363 O O . GLY A 1 187 ? -29.477 9.415 31.913 1.00 92.00 187 GLY A O 1
ATOM 1364 N N . LYS A 1 188 ? -28.742 7.571 30.846 1.00 92.69 188 LYS A N 1
ATOM 1365 C CA . LYS A 1 188 ? -29.204 6.593 31.847 1.00 92.69 188 LYS A CA 1
ATOM 1366 C C . LYS A 1 188 ? -28.074 5.890 32.596 1.00 92.69 188 LYS A C 1
ATOM 1368 O O . LYS A 1 188 ? -28.318 5.342 33.666 1.00 92.69 188 LYS A O 1
ATOM 1373 N N . VAL A 1 189 ? -26.859 5.890 32.048 1.00 90.50 189 VAL A N 1
ATOM 1374 C CA . VAL A 1 189 ? -25.687 5.222 32.637 1.00 90.50 189 VAL A CA 1
ATOM 1375 C C . VAL A 1 189 ? -24.575 6.219 32.964 1.00 90.50 189 VAL A C 1
ATOM 1377 O O . VAL A 1 189 ? -24.593 7.364 32.508 1.00 90.50 189 VAL A O 1
ATOM 1380 N N . SER A 1 190 ? -23.594 5.788 33.760 1.00 90.19 190 SER A N 1
ATOM 1381 C CA . SER A 1 190 ? -22.408 6.593 34.064 1.00 90.19 190 SER A CA 1
ATOM 1382 C C . SER A 1 190 ? -21.547 6.818 32.815 1.00 90.19 190 SER A C 1
ATOM 1384 O O . SER A 1 190 ? -21.553 6.014 31.881 1.00 90.19 190 SER A O 1
ATOM 1386 N N . THR A 1 191 ? -20.767 7.903 32.805 1.00 89.00 191 THR A N 1
ATOM 1387 C CA . THR A 1 191 ? -19.930 8.272 31.654 1.00 89.00 191 THR A CA 1
ATOM 1388 C C . THR A 1 191 ? -19.040 7.131 31.154 1.00 89.00 191 THR A C 1
ATOM 1390 O O . THR A 1 191 ? -19.031 6.910 29.946 1.00 89.00 191 THR A O 1
ATOM 1393 N N . PRO A 1 192 ? -18.343 6.349 32.001 1.00 89.31 192 PRO A N 1
ATOM 1394 C CA . PRO A 1 192 ? -17.458 5.320 31.453 1.00 89.31 192 PRO A CA 1
ATOM 1395 C C . PRO A 1 192 ? -18.197 4.064 30.983 1.00 89.31 192 PRO A C 1
ATOM 1397 O O . PRO A 1 192 ? -17.733 3.415 30.050 1.00 89.31 192 PRO A O 1
ATOM 1400 N N . VAL A 1 193 ? -19.387 3.767 31.524 1.00 87.44 193 VAL A N 1
ATOM 1401 C CA . VAL A 1 193 ? -20.266 2.732 30.949 1.00 87.44 193 VAL A CA 1
ATOM 1402 C C . VAL A 1 193 ? -20.743 3.167 29.563 1.00 87.44 193 VAL A C 1
ATOM 1404 O O . VAL A 1 193 ? -20.679 2.388 28.613 1.00 87.44 193 VAL A O 1
ATOM 1407 N N . LEU A 1 194 ? -21.147 4.432 29.406 1.00 91.94 194 LEU A N 1
ATOM 1408 C CA . LEU A 1 194 ? -21.483 4.978 28.092 1.00 91.94 194 LEU A CA 1
ATOM 1409 C C . LEU A 1 194 ? -20.269 4.936 27.150 1.00 91.94 194 LEU A C 1
ATOM 1411 O O . LEU A 1 194 ? -20.416 4.528 26.000 1.00 91.94 194 LEU A O 1
ATOM 1415 N N . ARG A 1 195 ? -19.067 5.281 27.636 1.00 89.69 195 ARG A N 1
ATOM 1416 C CA . ARG A 1 195 ? -17.818 5.191 26.862 1.00 89.69 195 ARG A CA 1
ATOM 1417 C C . ARG A 1 195 ? -17.611 3.781 26.314 1.00 89.69 195 ARG A C 1
ATOM 1419 O O . ARG A 1 195 ? -17.326 3.643 25.131 1.00 89.69 195 ARG A O 1
ATOM 1426 N N . GLN A 1 196 ? -17.797 2.744 27.128 1.00 88.00 196 GLN A N 1
ATOM 1427 C CA . GLN A 1 196 ? -17.646 1.353 26.693 1.00 88.00 196 GLN A CA 1
ATOM 1428 C C . GLN A 1 196 ? -18.603 0.994 25.543 1.00 88.00 196 GLN A C 1
ATOM 1430 O O . GLN A 1 196 ? -18.202 0.350 24.571 1.00 88.00 196 GLN A O 1
ATOM 1435 N N . VAL A 1 197 ? -19.863 1.426 25.634 1.00 92.31 197 VAL A N 1
ATOM 1436 C CA . VAL A 1 197 ? -20.863 1.196 24.580 1.00 92.31 197 VAL A CA 1
ATOM 1437 C C . VAL A 1 197 ? -20.496 1.953 23.299 1.00 92.31 197 VAL A C 1
ATOM 1439 O O . VAL A 1 197 ? -20.556 1.384 22.207 1.00 92.31 197 VAL A O 1
ATOM 1442 N N . LEU A 1 198 ? -20.066 3.212 23.423 1.00 95.50 198 LEU A N 1
ATOM 1443 C CA . LEU A 1 198 ? -19.656 4.038 22.287 1.00 95.50 198 LEU A CA 1
ATOM 1444 C C . LEU A 1 198 ? -18.361 3.538 21.630 1.00 95.50 198 LEU A C 1
ATOM 1446 O O . LEU A 1 198 ? -18.261 3.608 20.411 1.00 95.50 198 LEU A O 1
ATOM 1450 N N . GLU A 1 199 ? -17.404 2.982 22.380 1.00 93.94 199 GLU A N 1
ATOM 1451 C CA . GLU A 1 199 ? -16.197 2.356 21.815 1.00 93.94 199 GLU A CA 1
ATOM 1452 C C . GLU A 1 199 ? -16.544 1.143 20.944 1.00 93.94 199 GLU A C 1
ATOM 1454 O O . GLU A 1 199 ? -16.012 0.999 19.842 1.00 93.94 199 GLU A O 1
ATOM 1459 N N . ALA A 1 200 ? -17.470 0.291 21.397 1.00 90.38 200 ALA A N 1
ATOM 1460 C CA . ALA A 1 200 ? -17.925 -0.855 20.612 1.00 90.38 200 ALA A CA 1
ATOM 1461 C C . ALA A 1 200 ? -18.614 -0.408 19.311 1.00 90.38 200 ALA A C 1
ATOM 1463 O O . ALA A 1 200 ? -18.301 -0.910 18.229 1.00 90.38 200 ALA A O 1
ATOM 1464 N N . LEU A 1 201 ? -19.485 0.604 19.400 1.00 96.50 201 LEU A N 1
ATOM 1465 C CA . LEU A 1 201 ? -20.126 1.212 18.237 1.00 96.50 201 LEU A CA 1
ATOM 1466 C C . LEU A 1 201 ? -19.103 1.840 17.274 1.00 96.50 201 LEU A C 1
ATOM 1468 O O . LEU A 1 201 ? -19.152 1.586 16.070 1.00 96.50 201 LEU A O 1
ATOM 1472 N N . ALA A 1 202 ? -18.159 2.627 17.794 1.00 93.25 202 ALA A N 1
ATOM 1473 C CA . ALA A 1 202 ? -17.101 3.265 17.017 1.00 93.25 202 ALA A CA 1
ATOM 1474 C C . ALA A 1 202 ? -16.226 2.229 16.296 1.00 93.25 202 ALA A C 1
ATOM 1476 O O . ALA A 1 202 ? -15.863 2.425 15.135 1.00 93.25 202 ALA A O 1
ATOM 1477 N N . GLY A 1 203 ? -15.921 1.106 16.952 1.00 87.94 203 GLY A N 1
ATOM 1478 C CA . GLY A 1 203 ? -15.194 -0.010 16.355 1.00 87.94 203 GLY A CA 1
ATOM 1479 C C . GLY A 1 203 ? -15.902 -0.582 15.126 1.00 87.94 203 GLY A C 1
ATOM 1480 O O . GLY A 1 203 ? -15.284 -0.710 14.068 1.00 87.94 203 GLY A O 1
ATOM 1481 N N . GLU A 1 204 ? -17.204 -0.864 15.222 1.00 89.75 204 GLU A N 1
ATOM 1482 C CA . GLU A 1 204 ? -17.972 -1.388 14.082 1.00 89.75 204 GLU A CA 1
ATOM 1483 C C . GLU A 1 204 ? -18.177 -0.342 12.973 1.00 89.75 204 GLU A C 1
ATOM 1485 O O . GLU A 1 204 ? -18.084 -0.668 11.786 1.00 89.75 204 GLU A O 1
ATOM 1490 N N . GLN A 1 205 ? -18.368 0.934 13.325 1.00 92.69 205 GLN A N 1
ATOM 1491 C CA . GLN A 1 205 ? -18.416 2.032 12.350 1.00 92.69 205 GLN A CA 1
ATOM 1492 C C . GLN A 1 205 ? -17.093 2.155 11.579 1.00 92.69 205 GLN A C 1
ATOM 1494 O O . GLN A 1 205 ? -17.102 2.275 10.353 1.00 92.69 205 GLN A O 1
ATOM 1499 N N . ALA A 1 206 ? -15.952 2.062 12.270 1.00 86.81 206 ALA A N 1
ATOM 1500 C CA . ALA A 1 206 ? -14.633 2.091 11.648 1.00 86.81 206 ALA A CA 1
ATOM 1501 C C . ALA A 1 206 ? -14.405 0.888 1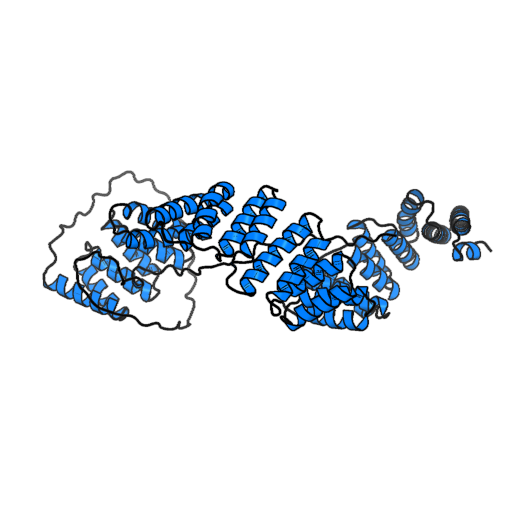0.718 1.00 86.81 206 ALA A C 1
ATOM 1503 O O . ALA A 1 206 ? -13.926 1.076 9.599 1.00 86.81 206 ALA A O 1
ATOM 1504 N N . ARG A 1 207 ? -14.800 -0.328 11.129 1.00 85.69 207 ARG A N 1
ATOM 1505 C CA . ARG A 1 207 ? -14.720 -1.539 10.287 1.00 85.69 207 ARG A CA 1
ATOM 1506 C C . ARG A 1 207 ? -15.562 -1.425 9.017 1.00 85.69 207 ARG A C 1
ATOM 1508 O O . ARG A 1 207 ? -15.115 -1.843 7.954 1.00 85.69 207 ARG A O 1
ATOM 1515 N N . LYS A 1 208 ? -16.756 -0.832 9.115 1.00 88.94 208 LYS A N 1
ATOM 1516 C CA . LYS A 1 208 ? -17.640 -0.560 7.970 1.00 88.94 208 LYS A CA 1
ATOM 1517 C C . LYS A 1 208 ? -17.166 0.621 7.106 1.00 88.94 208 LYS A C 1
ATOM 1519 O O . LYS A 1 208 ? -17.726 0.844 6.036 1.00 88.94 208 LYS A O 1
ATOM 1524 N N . ALA A 1 209 ? -16.157 1.372 7.553 1.00 90.44 209 ALA A N 1
ATOM 1525 C CA . ALA A 1 209 ? -15.752 2.653 6.975 1.00 90.44 209 ALA A CA 1
ATOM 1526 C C . ALA A 1 209 ? -16.887 3.705 6.957 1.00 90.44 209 ALA A C 1
ATOM 1528 O O . ALA A 1 209 ? -16.919 4.593 6.105 1.00 90.44 209 ALA A O 1
ATOM 1529 N N . ASP A 1 210 ? -17.812 3.635 7.922 1.00 92.81 210 ASP A N 1
ATOM 1530 C CA . ASP A 1 210 ? -18.862 4.637 8.134 1.00 92.81 210 ASP A CA 1
ATOM 1531 C C . ASP A 1 210 ? -18.306 5.819 8.944 1.00 92.81 210 ASP A C 1
ATOM 1533 O O . ASP A 1 210 ? -18.590 6.014 10.129 1.00 92.81 210 ASP A O 1
ATOM 1537 N N . TYR A 1 211 ? -17.424 6.589 8.304 1.00 92.25 211 TYR A N 1
ATOM 1538 C CA . TYR A 1 211 ? -16.682 7.654 8.977 1.00 92.25 211 TYR A CA 1
ATOM 1539 C C . TYR A 1 211 ? -17.566 8.827 9.408 1.00 92.25 211 TYR A C 1
ATOM 1541 O O . TYR A 1 211 ? -17.240 9.502 10.381 1.00 92.25 211 TYR A O 1
ATOM 1549 N N . ALA A 1 212 ? -18.697 9.058 8.736 1.00 96.38 212 ALA A N 1
ATOM 1550 C CA . ALA A 1 212 ? -19.651 10.086 9.142 1.00 96.38 212 ALA A CA 1
ATOM 1551 C C . ALA A 1 212 ? -20.281 9.743 10.501 1.00 96.38 212 ALA A C 1
ATOM 1553 O O . ALA A 1 212 ? -20.265 10.576 11.409 1.00 96.38 212 ALA A O 1
ATOM 1554 N N . ALA A 1 213 ? -20.758 8.505 10.669 1.00 96.88 213 ALA A N 1
ATOM 1555 C CA . ALA A 1 213 ? -21.298 8.047 11.945 1.00 96.88 213 ALA A CA 1
ATOM 1556 C C . ALA A 1 213 ? -20.204 7.961 13.027 1.00 96.88 213 ALA A C 1
ATOM 1558 O O . ALA A 1 213 ? -20.429 8.376 14.165 1.00 96.88 213 ALA A O 1
ATOM 1559 N N . LEU A 1 214 ? -18.992 7.524 12.656 1.00 95.12 214 LEU A N 1
ATOM 1560 C CA . LEU A 1 214 ? -17.833 7.490 13.554 1.00 95.12 214 LEU A CA 1
ATOM 1561 C C . LEU A 1 214 ? -17.487 8.872 14.121 1.00 95.12 214 LEU A C 1
ATOM 1563 O O . LEU A 1 214 ? -17.211 8.996 15.313 1.00 95.12 214 LEU A O 1
ATOM 1567 N N . VAL A 1 215 ? -17.529 9.924 13.295 1.00 96.88 215 VAL A N 1
ATOM 1568 C CA . VAL A 1 215 ? -17.315 11.305 13.753 1.00 96.88 215 VAL A CA 1
ATOM 1569 C C . VAL A 1 215 ? -18.339 11.685 14.817 1.00 96.88 215 VAL A C 1
ATOM 1571 O O . VAL A 1 215 ? -17.962 12.289 15.821 1.00 96.88 215 VAL A O 1
ATOM 1574 N N . THR A 1 216 ? -19.616 11.336 14.638 1.00 97.62 216 THR A N 1
ATOM 1575 C CA . THR A 1 216 ? -20.661 11.615 15.633 1.00 97.62 216 THR A CA 1
ATOM 1576 C C . THR A 1 216 ? -20.364 10.915 16.958 1.00 97.62 216 THR A C 1
ATOM 1578 O O . THR A 1 216 ? -20.338 11.580 17.995 1.00 97.62 216 THR A O 1
ATOM 1581 N N . THR A 1 217 ? -20.059 9.617 16.918 1.00 97.69 217 THR A N 1
ATOM 1582 C CA . THR A 1 217 ? -19.745 8.803 18.103 1.00 97.69 217 THR A CA 1
ATOM 1583 C C . THR A 1 217 ? -18.512 9.329 18.844 1.00 97.69 217 THR A C 1
ATOM 1585 O O . THR A 1 217 ? -18.563 9.581 20.046 1.00 97.69 217 THR A O 1
ATOM 1588 N N . LEU A 1 218 ? -17.411 9.596 18.133 1.00 95.94 218 LEU A N 1
ATOM 1589 C CA . LEU A 1 218 ? -16.187 10.127 18.743 1.00 95.94 218 LEU A CA 1
ATOM 1590 C C . LEU A 1 218 ? -16.374 11.550 19.280 1.00 95.94 218 LEU A C 1
ATOM 1592 O O . LEU A 1 218 ? -15.796 11.900 20.303 1.00 95.94 218 LEU A O 1
ATOM 1596 N N . SER A 1 219 ? -17.208 12.372 18.637 1.00 96.38 219 SER A N 1
ATOM 1597 C CA . SER A 1 219 ? -17.535 13.711 19.145 1.00 96.38 219 SER A CA 1
ATOM 1598 C C . SER A 1 219 ? -18.292 13.657 20.471 1.00 96.38 219 SER A C 1
ATOM 1600 O O . SER A 1 219 ? -18.087 14.520 21.322 1.00 96.38 219 SER A O 1
ATOM 1602 N N . GLU A 1 220 ? -19.158 12.659 20.657 1.00 96.25 220 GLU A N 1
ATOM 1603 C CA . GLU A 1 220 ? -19.837 12.406 21.930 1.00 96.25 220 GLU A CA 1
ATOM 1604 C C . GLU A 1 220 ? -18.820 12.045 23.023 1.00 96.25 220 GLU A C 1
ATOM 1606 O O . GLU A 1 220 ? -18.815 12.662 24.088 1.00 96.25 220 GLU A O 1
ATOM 1611 N N . MET A 1 221 ? -17.882 11.144 22.718 1.00 95.31 221 MET A N 1
ATOM 1612 C CA . MET A 1 221 ? -16.830 10.728 23.652 1.00 95.31 221 MET A CA 1
ATOM 1613 C C . MET A 1 221 ? -15.870 11.874 24.014 1.00 95.31 221 MET A C 1
ATOM 1615 O O . MET A 1 221 ? -15.577 12.089 25.186 1.00 95.31 221 MET A O 1
ATOM 1619 N N . VAL A 1 222 ? -15.435 12.678 23.037 1.00 95.31 222 VAL A N 1
ATOM 1620 C CA . VAL A 1 222 ? -14.560 13.844 23.274 1.00 95.31 222 VAL A CA 1
ATOM 1621 C C . VAL A 1 222 ? -15.250 14.911 24.131 1.00 95.31 222 VAL A C 1
ATOM 1623 O O . VAL A 1 222 ? -14.590 15.568 24.932 1.00 95.31 222 VAL A O 1
ATOM 1626 N N . ARG A 1 223 ? -16.571 15.101 24.002 1.00 94.06 223 ARG A N 1
ATOM 1627 C CA . ARG A 1 223 ? -17.320 16.029 24.872 1.00 94.06 223 ARG A CA 1
ATOM 1628 C C . ARG A 1 223 ? -17.366 15.549 26.318 1.00 94.06 223 ARG A C 1
ATOM 1630 O O . ARG A 1 223 ? -17.315 16.380 27.220 1.00 94.06 223 ARG A O 1
ATOM 1637 N N . ALA A 1 224 ? -17.479 14.240 26.524 1.00 92.75 224 ALA A N 1
ATOM 1638 C CA . ALA A 1 224 ? -17.459 13.645 27.851 1.00 92.75 224 ALA A CA 1
ATOM 1639 C C . ALA A 1 224 ? -16.059 13.707 28.487 1.00 92.75 224 ALA A C 1
ATOM 1641 O O . ALA A 1 224 ? -15.939 13.924 29.691 1.00 92.75 224 ALA A O 1
ATOM 1642 N N . GLU A 1 225 ? -15.007 13.562 27.676 1.00 92.88 225 GLU A N 1
ATOM 1643 C CA . GLU A 1 225 ? -13.616 13.479 28.130 1.00 92.88 225 GLU A CA 1
ATOM 1644 C C . GLU A 1 225 ? -12.691 14.420 27.329 1.00 92.88 225 GLU A C 1
ATOM 1646 O O . GLU A 1 225 ? -11.799 13.984 26.599 1.00 92.88 225 GLU A O 1
ATOM 1651 N N . PRO A 1 226 ? -12.845 15.750 27.479 1.00 91.94 226 PRO A N 1
ATOM 1652 C CA . PRO A 1 226 ? -12.163 16.750 26.646 1.00 91.94 226 PRO A CA 1
ATOM 1653 C C . PRO A 1 226 ? -10.653 16.874 26.904 1.00 91.94 226 PRO A C 1
ATOM 1655 O O . PRO A 1 226 ? -9.972 17.702 26.290 1.00 91.94 226 PRO A O 1
ATOM 1658 N N . THR A 1 227 ? -10.101 16.099 27.833 1.00 92.38 227 THR A N 1
ATOM 1659 C CA . THR A 1 227 ? -8.659 16.022 28.098 1.00 92.38 227 THR A CA 1
ATOM 1660 C C . THR A 1 227 ? -8.003 14.796 27.472 1.00 92.38 227 THR A C 1
ATOM 1662 O O . THR A 1 227 ? -6.776 14.745 27.437 1.00 92.38 227 THR A O 1
ATOM 1665 N N . ASP A 1 228 ? -8.784 13.840 26.961 1.00 91.56 228 ASP A N 1
ATOM 1666 C CA . ASP A 1 228 ? -8.273 12.646 26.291 1.00 91.56 228 ASP A CA 1
ATOM 1667 C C . ASP A 1 228 ? -7.753 13.013 24.889 1.00 91.56 228 ASP A C 1
ATOM 1669 O O . ASP A 1 228 ? -8.511 13.284 23.952 1.00 91.56 228 ASP A O 1
ATOM 1673 N N . LEU A 1 229 ? -6.425 13.087 24.762 1.00 91.88 229 LEU A N 1
ATOM 1674 C CA . LEU A 1 229 ? -5.761 13.463 23.513 1.00 91.88 229 LEU A CA 1
ATOM 1675 C C . LEU A 1 229 ? -5.853 12.362 22.448 1.00 91.88 229 LEU A C 1
ATOM 1677 O O . LEU A 1 229 ? -5.826 12.685 21.260 1.00 91.88 229 LEU A O 1
ATOM 1681 N N . ASP A 1 230 ? -5.972 11.092 22.847 1.00 90.19 230 ASP A N 1
ATOM 1682 C CA . ASP A 1 230 ? -6.135 9.982 21.904 1.00 90.19 230 ASP A CA 1
ATOM 1683 C C . ASP A 1 230 ? -7.505 10.066 21.227 1.00 90.19 230 ASP A C 1
ATOM 1685 O O . ASP A 1 230 ? -7.597 10.032 20.000 1.00 90.19 230 ASP A O 1
ATOM 1689 N N . LEU A 1 231 ? -8.565 10.318 22.002 1.00 90.81 231 LEU A N 1
ATOM 1690 C CA . LEU A 1 231 ? -9.901 10.533 21.441 1.00 90.81 231 LEU A CA 1
ATOM 1691 C C . LEU A 1 231 ? -9.967 11.745 20.512 1.00 90.81 231 LEU A C 1
ATOM 1693 O O . LEU A 1 231 ? -10.588 11.671 19.451 1.00 90.81 231 LEU A O 1
ATOM 1697 N N . GLN A 1 232 ? -9.302 12.847 20.865 1.00 93.50 232 GLN A N 1
ATOM 1698 C CA . GLN A 1 232 ? -9.207 14.017 19.984 1.00 93.50 232 GLN A CA 1
ATOM 1699 C C . GLN A 1 232 ? -8.508 13.683 18.666 1.00 93.50 232 GLN A C 1
ATOM 1701 O O . GLN A 1 232 ? -8.963 14.101 17.598 1.00 93.50 232 GLN A O 1
ATOM 1706 N N . TYR A 1 233 ? -7.424 12.906 18.721 1.00 94.06 233 TYR A N 1
ATOM 1707 C CA . TYR A 1 233 ? -6.732 12.451 17.523 1.00 94.06 233 TYR A CA 1
ATOM 1708 C C . TYR A 1 233 ? -7.608 11.517 16.676 1.00 94.06 233 TYR A C 1
ATOM 1710 O O . TYR A 1 233 ? -7.754 11.748 15.475 1.00 94.06 233 TYR A O 1
ATOM 1718 N N . ARG A 1 234 ? -8.256 10.514 17.284 1.00 94.50 234 ARG A N 1
ATOM 1719 C CA . ARG A 1 234 ? -9.177 9.591 16.596 1.00 94.50 234 ARG A CA 1
ATOM 1720 C C . ARG A 1 234 ? -10.335 10.339 15.936 1.00 94.50 234 ARG A C 1
ATOM 1722 O O . ARG A 1 234 ? -10.690 10.037 14.799 1.00 94.50 234 ARG A O 1
ATOM 1729 N N . GLN A 1 235 ? -10.895 11.352 16.600 1.00 95.50 235 GLN A N 1
ATOM 1730 C CA . GLN A 1 235 ? -11.936 12.211 16.028 1.00 95.50 235 GLN A CA 1
ATOM 1731 C C . GLN A 1 235 ? -11.413 12.985 14.809 1.00 95.50 235 GLN A C 1
ATOM 1733 O O . GLN A 1 235 ? -12.059 13.000 13.761 1.00 95.50 235 GLN A O 1
ATOM 1738 N N . ALA A 1 236 ? -10.232 13.602 14.915 1.00 94.44 236 ALA A N 1
ATOM 1739 C CA . ALA A 1 236 ? -9.584 14.302 13.807 1.00 94.44 236 ALA A CA 1
ATOM 1740 C C . ALA A 1 236 ? -9.287 13.370 12.615 1.00 94.44 236 ALA A C 1
ATOM 1742 O O . ALA A 1 236 ? -9.461 13.749 11.451 1.00 94.44 236 ALA A O 1
ATOM 1743 N N . GLN A 1 237 ? -8.884 12.131 12.897 1.00 93.75 237 GLN A N 1
ATOM 1744 C CA . GLN A 1 237 ? -8.673 11.096 11.892 1.00 93.75 237 GLN A CA 1
ATOM 1745 C C . GLN A 1 237 ? -9.988 10.717 11.200 1.00 93.75 237 GLN A C 1
ATOM 1747 O O . GLN A 1 237 ? -10.045 10.715 9.970 1.00 93.75 237 GLN A O 1
ATOM 1752 N N . ALA A 1 238 ? -11.057 10.472 11.964 1.00 91.81 238 ALA A N 1
ATOM 1753 C CA . ALA A 1 238 ? -12.381 10.167 11.424 1.00 91.81 238 ALA A CA 1
ATOM 1754 C C . ALA A 1 238 ? -12.925 11.315 10.557 1.00 91.81 238 ALA A C 1
ATOM 1756 O O . ALA A 1 238 ? -13.415 11.068 9.458 1.00 91.81 238 ALA A O 1
ATOM 1757 N N . LEU A 1 239 ? -12.755 12.573 10.987 1.00 94.31 239 LEU A N 1
ATOM 1758 C CA . LEU A 1 239 ? -13.097 13.758 10.191 1.00 94.31 239 LEU A CA 1
ATOM 1759 C C . LEU A 1 239 ? -12.350 13.773 8.854 1.00 94.31 239 LEU A C 1
ATOM 1761 O O . LEU A 1 239 ? -12.941 14.053 7.814 1.00 94.31 239 LEU A O 1
ATOM 1765 N N . THR A 1 240 ? -11.059 13.440 8.861 1.00 89.94 240 THR A N 1
ATOM 1766 C CA . THR A 1 240 ? -10.246 13.402 7.638 1.00 89.94 240 THR A CA 1
ATOM 1767 C C . THR A 1 240 ? -10.705 12.294 6.690 1.00 89.94 240 THR A C 1
ATOM 1769 O O . THR A 1 240 ? -10.881 12.549 5.500 1.00 89.94 240 THR A O 1
ATOM 1772 N N . LEU A 1 241 ? -10.966 11.092 7.213 1.00 89.12 241 LEU A N 1
ATOM 1773 C CA . LEU A 1 241 ? -11.463 9.951 6.437 1.00 89.12 241 LEU A CA 1
ATOM 1774 C C . LEU A 1 241 ? -12.889 10.171 5.903 1.00 89.12 241 LEU A C 1
ATOM 1776 O O . LEU A 1 241 ? -13.216 9.699 4.819 1.00 89.12 241 LEU A O 1
ATOM 1780 N N . ALA A 1 242 ? -13.710 10.959 6.602 1.00 90.62 242 ALA A N 1
ATOM 1781 C CA . ALA A 1 242 ? -15.026 11.404 6.143 1.00 90.62 242 ALA A CA 1
ATOM 1782 C C . ALA A 1 242 ? -14.970 12.520 5.073 1.00 90.62 242 ALA A C 1
ATOM 1784 O O . ALA A 1 242 ? -16.010 13.056 4.690 1.00 90.62 242 ALA A O 1
ATOM 1785 N N . GLY A 1 243 ? -13.778 12.926 4.617 1.00 90.31 243 GLY A N 1
ATOM 1786 C CA . GLY A 1 243 ? -13.597 14.024 3.659 1.00 90.31 243 GLY A CA 1
ATOM 1787 C C . GLY A 1 243 ? -13.734 15.426 4.268 1.00 90.31 243 GLY A C 1
ATOM 1788 O O . GLY A 1 243 ? -13.723 16.419 3.545 1.00 90.31 243 GLY A O 1
ATOM 1789 N N . GLN A 1 244 ? -13.819 15.530 5.596 1.00 94.62 244 GLN A N 1
ATOM 1790 C CA . GLN A 1 244 ? -14.004 16.770 6.359 1.00 94.62 244 GLN A CA 1
ATOM 1791 C C . GLN A 1 244 ? -12.711 17.215 7.066 1.00 94.62 244 GLN A C 1
ATOM 1793 O O . GLN A 1 244 ? -12.746 17.824 8.135 1.00 94.62 244 GLN A O 1
ATOM 1798 N N . GLY A 1 245 ? -11.544 16.925 6.482 1.00 90.31 245 GLY A N 1
ATOM 1799 C CA . GLY A 1 245 ? -10.243 17.142 7.131 1.00 90.31 245 GLY A CA 1
ATOM 1800 C C . GLY A 1 245 ? -9.980 18.582 7.592 1.00 90.31 245 GLY A C 1
ATOM 1801 O O . GLY A 1 245 ? -9.314 18.793 8.599 1.00 90.31 245 GLY A O 1
ATOM 1802 N N . THR A 1 246 ? -10.545 19.600 6.938 1.00 96.44 246 THR A N 1
ATOM 1803 C CA . THR A 1 246 ? -10.397 20.999 7.386 1.00 96.44 246 THR A CA 1
ATOM 1804 C C . THR A 1 246 ? -11.034 21.259 8.754 1.00 96.44 246 THR A C 1
ATOM 1806 O O . THR A 1 246 ? -10.502 22.065 9.516 1.00 96.44 246 THR A O 1
ATOM 1809 N N . LEU A 1 247 ? -12.106 20.538 9.108 1.00 96.69 247 LEU A N 1
ATOM 1810 C CA . LEU A 1 247 ? -12.734 20.609 10.432 1.00 96.69 247 LEU A CA 1
ATOM 1811 C C . LEU A 1 247 ? -11.869 19.972 11.529 1.00 96.69 247 LEU A C 1
ATOM 1813 O O . LEU A 1 247 ? -12.046 20.286 12.703 1.00 96.69 247 LEU A O 1
ATOM 1817 N N . ALA A 1 248 ? -10.912 19.114 11.164 1.00 95.06 248 ALA A N 1
ATOM 1818 C CA . ALA A 1 248 ? -9.986 18.497 12.108 1.00 95.06 248 ALA A CA 1
ATOM 1819 C C . ALA A 1 248 ? -8.855 19.445 12.545 1.00 95.06 248 ALA A C 1
ATOM 1821 O O . ALA A 1 248 ? -8.267 19.244 13.607 1.00 95.06 248 ALA A O 1
ATOM 1822 N N . LEU A 1 249 ? -8.544 20.490 11.764 1.00 97.56 249 LEU A N 1
ATOM 1823 C CA . LEU A 1 249 ? -7.404 21.376 12.033 1.00 97.56 249 LEU A CA 1
ATOM 1824 C C . LEU A 1 249 ? -7.467 22.055 13.414 1.00 97.56 249 LEU A C 1
ATOM 1826 O O . LEU A 1 249 ? -6.462 21.991 14.120 1.00 97.56 249 LEU A O 1
ATOM 1830 N N . PRO A 1 250 ? -8.590 22.658 13.864 1.00 95.88 250 PRO A N 1
ATOM 1831 C CA . PRO A 1 250 ? -8.655 23.264 15.196 1.00 95.88 250 PRO A CA 1
ATOM 1832 C C . PRO A 1 250 ? -8.370 22.260 16.319 1.00 95.88 250 PRO A C 1
ATOM 1834 O O . PRO A 1 250 ? -7.640 22.580 17.257 1.00 95.88 250 PRO A O 1
ATOM 1837 N N . VAL A 1 251 ? -8.888 21.032 16.190 1.00 93.75 251 VAL A N 1
ATOM 1838 C CA . VAL A 1 251 ? -8.662 19.939 17.148 1.00 93.75 251 VAL A CA 1
ATOM 1839 C C . VAL A 1 251 ? -7.184 19.548 17.169 1.00 93.75 251 VAL A C 1
ATOM 1841 O O . VAL A 1 251 ? -6.577 19.482 18.234 1.00 93.75 251 VAL A O 1
ATOM 1844 N N . LEU A 1 252 ? -6.570 19.372 15.996 1.00 96.25 252 LEU A N 1
ATOM 1845 C CA . LEU A 1 252 ? -5.158 19.005 15.869 1.00 96.25 252 LEU A CA 1
ATOM 1846 C C . LEU A 1 252 ? -4.212 20.091 16.393 1.00 96.25 252 LEU A C 1
ATOM 1848 O O . LEU A 1 252 ? -3.216 19.770 17.042 1.00 96.25 252 LEU A O 1
ATOM 1852 N N . TYR A 1 253 ? -4.519 21.371 16.165 1.00 96.81 253 TYR A N 1
ATOM 1853 C CA . TYR A 1 253 ? -3.738 22.473 16.730 1.00 96.81 253 TYR A CA 1
ATOM 1854 C C . TYR A 1 253 ? -3.862 22.536 18.254 1.00 96.81 253 TYR A C 1
ATOM 1856 O O . TYR A 1 253 ? -2.843 22.673 18.930 1.00 96.81 253 TYR A O 1
ATOM 1864 N N . ALA A 1 254 ? -5.071 22.391 18.806 1.00 94.38 254 ALA A N 1
ATOM 1865 C CA . ALA A 1 254 ? -5.274 22.355 20.254 1.00 94.38 254 ALA A CA 1
ATOM 1866 C C . ALA A 1 254 ? -4.542 21.166 20.902 1.00 94.38 254 ALA A C 1
ATOM 1868 O O . ALA A 1 254 ? -3.883 21.323 21.933 1.00 94.38 254 ALA A O 1
ATOM 1869 N N . LEU A 1 255 ? -4.588 19.994 20.264 1.00 94.19 255 LEU A N 1
ATOM 1870 C CA . LEU A 1 255 ? -3.859 18.804 20.693 1.00 94.19 255 LEU A CA 1
ATOM 1871 C C . LEU A 1 255 ? -2.346 19.055 20.687 1.00 94.19 255 LEU A C 1
ATOM 1873 O O . LEU A 1 255 ? -1.681 18.809 21.692 1.00 94.19 255 LEU A O 1
ATOM 1877 N N . ARG A 1 256 ? -1.793 19.608 19.602 1.00 95.31 256 ARG A N 1
ATOM 1878 C CA . ARG A 1 256 ? -0.351 19.892 19.484 1.00 95.31 256 ARG A CA 1
ATOM 1879 C C . ARG A 1 256 ? 0.138 21.001 20.413 1.00 95.31 256 ARG A C 1
ATOM 1881 O O . ARG A 1 256 ? 1.314 21.007 20.754 1.00 95.31 256 ARG A O 1
ATOM 1888 N N . GLN A 1 257 ? -0.724 21.914 20.860 1.00 95.06 257 GLN A N 1
ATOM 1889 C CA . GLN A 1 257 ? -0.360 22.861 21.921 1.00 95.06 257 GLN A CA 1
ATOM 1890 C C . GLN A 1 257 ? -0.129 22.149 23.260 1.00 95.06 257 GLN A C 1
ATOM 1892 O O . GLN A 1 257 ? 0.797 22.499 23.986 1.00 95.06 257 GLN A O 1
ATOM 1897 N N . LYS A 1 258 ? -0.943 21.132 23.575 1.00 95.88 258 LYS A N 1
ATOM 1898 C CA . LYS A 1 258 ? -0.816 20.332 24.805 1.00 95.88 258 LYS A CA 1
ATOM 1899 C C . LYS A 1 258 ? 0.285 19.272 24.708 1.00 95.88 258 LYS A C 1
ATOM 1901 O O . LYS A 1 258 ? 0.952 18.993 25.696 1.00 95.88 258 LYS A O 1
ATOM 1906 N N . ALA A 1 259 ? 0.479 18.697 23.522 1.00 95.56 259 ALA A N 1
ATOM 1907 C CA . ALA A 1 259 ? 1.482 17.677 23.241 1.00 95.56 259 ALA A CA 1
ATOM 1908 C C . ALA A 1 259 ? 2.267 18.011 21.954 1.00 95.56 259 ALA A C 1
ATOM 1910 O O . ALA A 1 259 ? 2.007 17.418 20.902 1.00 95.56 259 ALA A O 1
ATOM 1911 N N . PRO A 1 260 ? 3.253 18.930 22.015 1.00 95.69 260 PRO A N 1
ATOM 1912 C CA . PRO A 1 260 ? 4.017 19.364 20.838 1.00 95.69 260 PRO A CA 1
ATOM 1913 C C . PRO A 1 260 ? 4.753 18.238 20.104 1.00 95.69 260 PRO A C 1
ATOM 1915 O O . PRO A 1 260 ? 4.942 18.323 18.893 1.00 95.69 260 PRO A O 1
ATOM 1918 N N . GLY A 1 261 ? 5.137 17.177 20.822 1.00 93.75 261 GLY A N 1
ATOM 1919 C CA . GLY A 1 261 ? 5.787 15.988 20.263 1.00 93.75 261 GLY A CA 1
ATOM 1920 C C . GLY A 1 261 ? 4.838 14.946 19.664 1.00 93.75 261 GLY A C 1
ATOM 1921 O O . GLY A 1 261 ? 5.305 13.904 19.200 1.00 93.75 261 GLY A O 1
ATOM 1922 N N . ASN A 1 262 ? 3.517 15.185 19.655 1.00 92.94 262 ASN A N 1
ATOM 1923 C CA . ASN A 1 262 ? 2.570 14.257 19.039 1.00 92.94 262 ASN A CA 1
ATOM 1924 C C . ASN A 1 262 ? 2.762 14.236 17.512 1.00 92.94 262 ASN A C 1
ATOM 1926 O O . ASN A 1 262 ? 2.288 15.099 16.768 1.00 92.94 262 ASN A O 1
ATOM 1930 N N . THR A 1 263 ? 3.501 13.222 17.068 1.00 93.06 263 THR A N 1
ATOM 1931 C CA . THR A 1 263 ? 3.944 13.059 15.682 1.00 93.06 263 THR A CA 1
ATOM 1932 C C . THR A 1 263 ? 2.783 12.725 14.755 1.00 93.06 263 THR A C 1
ATOM 1934 O O . THR A 1 263 ? 2.725 13.239 13.641 1.00 93.06 263 THR A O 1
ATOM 1937 N N . ASP A 1 264 ? 1.831 11.920 15.221 1.00 92.06 264 ASP A N 1
ATOM 1938 C CA . ASP A 1 264 ? 0.705 11.474 14.404 1.00 92.06 264 ASP A CA 1
ATOM 1939 C C . ASP A 1 264 ? -0.258 12.633 14.115 1.00 92.06 264 ASP A C 1
ATOM 1941 O O . ASP A 1 264 ? -0.717 12.796 12.982 1.00 92.06 264 ASP A O 1
ATOM 1945 N N . ALA A 1 265 ? -0.479 13.518 15.093 1.00 93.88 265 ALA A N 1
ATOM 1946 C CA . ALA A 1 265 ? -1.236 14.750 14.893 1.00 93.88 265 ALA A CA 1
ATOM 1947 C C . ALA A 1 265 ? -0.543 15.707 13.906 1.00 93.88 265 ALA A C 1
ATOM 1949 O O . ALA A 1 265 ? -1.206 16.338 13.078 1.00 93.88 265 ALA A O 1
ATOM 1950 N N . ALA A 1 266 ? 0.789 15.816 13.959 1.00 96.69 266 ALA A N 1
ATOM 1951 C CA . ALA A 1 266 ? 1.553 16.640 13.022 1.00 96.69 266 ALA A CA 1
ATOM 1952 C C . ALA A 1 266 ? 1.508 16.096 11.584 1.00 96.69 266 ALA A C 1
ATOM 1954 O O . ALA A 1 266 ? 1.287 16.869 10.650 1.00 96.69 266 ALA A O 1
ATOM 1955 N N . LEU A 1 267 ? 1.658 14.778 11.412 1.00 96.56 267 LEU A N 1
ATOM 1956 C CA . LEU A 1 267 ? 1.522 14.109 10.116 1.00 96.56 267 LEU A CA 1
ATOM 1957 C C . LEU A 1 267 ? 0.124 14.331 9.529 1.00 96.56 267 LEU A C 1
ATOM 1959 O O . LEU A 1 267 ? 0.011 14.801 8.399 1.00 96.56 267 LEU A O 1
ATOM 1963 N N . LEU A 1 268 ? -0.930 14.104 10.319 1.00 96.44 268 LEU A N 1
ATOM 1964 C CA . LEU A 1 268 ? -2.307 14.307 9.867 1.00 96.44 268 LEU A CA 1
ATOM 1965 C C . LEU A 1 268 ? -2.582 15.773 9.493 1.00 96.44 268 LEU A C 1
ATOM 1967 O O . LEU A 1 268 ? -3.221 16.044 8.479 1.00 96.44 268 LEU A O 1
ATOM 1971 N N . THR A 1 269 ? -2.043 16.731 10.257 1.00 98.31 269 THR A N 1
ATOM 1972 C CA . THR A 1 269 ? -2.138 18.167 9.931 1.00 98.31 269 THR A CA 1
ATOM 1973 C C . THR A 1 269 ? -1.502 18.469 8.569 1.00 98.31 269 THR A C 1
ATOM 1975 O O . THR A 1 269 ? -2.097 19.162 7.739 1.00 98.31 269 THR A O 1
ATOM 1978 N N . ALA A 1 270 ? -0.301 17.941 8.319 1.00 97.06 270 ALA A N 1
ATOM 1979 C CA . ALA A 1 270 ? 0.388 18.109 7.043 1.00 97.06 270 ALA A CA 1
ATOM 1980 C C . ALA A 1 270 ? -0.383 17.454 5.885 1.00 97.06 270 ALA A C 1
ATOM 1982 O O . ALA A 1 270 ? -0.494 18.051 4.814 1.00 97.06 270 ALA A O 1
ATOM 1983 N N . ASP A 1 271 ? -0.969 16.277 6.106 1.00 94.69 271 ASP A N 1
ATOM 1984 C CA . ASP A 1 271 ? -1.766 15.556 5.110 1.00 94.69 271 ASP A CA 1
ATOM 1985 C C . ASP A 1 271 ? -3.042 16.303 4.728 1.00 94.69 271 ASP A C 1
ATOM 1987 O O . ASP A 1 271 ? -3.361 16.397 3.541 1.00 94.69 271 ASP A O 1
ATOM 1991 N N . ILE A 1 272 ? -3.723 16.915 5.701 1.00 96.00 272 ILE A N 1
ATOM 1992 C CA . ILE A 1 272 ? -4.881 17.777 5.443 1.00 96.00 272 ILE A CA 1
ATOM 1993 C C . ILE A 1 272 ? -4.475 18.952 4.546 1.00 96.00 272 ILE A C 1
ATOM 1995 O O . ILE A 1 272 ? -5.133 19.210 3.539 1.00 96.00 272 ILE A O 1
ATOM 1999 N N . TYR A 1 273 ? -3.374 19.649 4.848 1.00 98.00 273 TYR A N 1
ATOM 2000 C CA . TYR A 1 273 ? -2.905 20.747 3.994 1.00 98.00 273 TYR A CA 1
ATOM 2001 C C . TYR A 1 273 ? -2.458 20.272 2.605 1.00 98.00 273 TYR A C 1
ATOM 2003 O O . TYR A 1 273 ? -2.751 20.937 1.609 1.00 98.00 273 TYR A O 1
ATOM 2011 N N . ALA A 1 274 ? -1.793 19.119 2.511 1.00 94.44 274 ALA A N 1
ATOM 2012 C CA . ALA A 1 274 ? -1.384 18.536 1.237 1.00 94.44 274 ALA A CA 1
ATOM 2013 C C . ALA A 1 274 ? -2.595 18.173 0.360 1.00 94.44 274 ALA A C 1
ATOM 2015 O O . ALA A 1 274 ? -2.594 18.478 -0.834 1.00 94.44 274 ALA A O 1
ATOM 2016 N N . ALA A 1 275 ? -3.658 17.611 0.947 1.00 92.19 275 ALA A N 1
ATOM 2017 C CA . ALA A 1 275 ? -4.912 17.315 0.252 1.00 92.19 275 ALA A CA 1
ATOM 2018 C C . ALA A 1 275 ? -5.588 18.581 -0.308 1.00 92.19 275 ALA A C 1
ATOM 2020 O O . ALA A 1 275 ? -6.187 18.543 -1.381 1.00 92.19 275 ALA A O 1
ATOM 2021 N N . GLN A 1 276 ? -5.413 19.726 0.360 1.00 95.56 276 GLN A N 1
ATOM 2022 C CA . GLN A 1 276 ? -5.867 21.040 -0.115 1.00 95.56 276 GLN A CA 1
ATOM 2023 C C . GLN A 1 276 ? -4.914 21.698 -1.129 1.00 95.56 276 GLN A C 1
ATOM 2025 O O . GLN A 1 276 ? -5.070 22.873 -1.455 1.00 95.56 276 GLN A O 1
ATOM 2030 N N . LYS A 1 277 ? -3.908 20.967 -1.631 1.00 95.94 277 LYS A N 1
ATOM 2031 C CA . LYS A 1 277 ? -2.853 21.470 -2.532 1.00 95.94 277 LYS A CA 1
ATOM 2032 C C . LYS A 1 277 ? -2.005 22.596 -1.924 1.00 95.94 277 LYS A C 1
ATOM 2034 O O . LYS A 1 277 ? -1.334 23.332 -2.643 1.00 95.94 277 LYS A O 1
ATOM 2039 N N . LEU A 1 278 ? -1.983 22.712 -0.595 1.00 97.56 278 LEU A N 1
ATOM 2040 C CA . LEU A 1 278 ? -1.187 23.689 0.149 1.00 97.56 278 LEU A CA 1
ATOM 2041 C C . LEU A 1 278 ? 0.150 23.071 0.586 1.00 97.56 278 LEU A C 1
ATOM 2043 O O . LEU A 1 278 ? 0.492 23.058 1.769 1.00 97.56 278 LEU A O 1
ATOM 2047 N N . THR A 1 279 ? 0.919 22.554 -0.375 1.00 96.62 279 THR A N 1
ATOM 2048 C CA . THR A 1 279 ? 2.142 21.771 -0.120 1.00 96.62 279 THR A CA 1
ATOM 2049 C C . THR A 1 279 ? 3.173 22.524 0.723 1.00 96.62 279 THR A C 1
ATOM 2051 O O . THR A 1 279 ? 3.721 21.961 1.668 1.00 96.62 279 THR A O 1
ATOM 2054 N N . ASP A 1 280 ? 3.401 23.814 0.464 1.00 97.94 280 ASP A N 1
ATOM 2055 C CA . ASP A 1 280 ? 4.357 24.598 1.258 1.00 97.94 280 ASP A CA 1
ATOM 2056 C C . ASP A 1 280 ? 3.882 24.820 2.697 1.00 97.94 280 ASP A C 1
ATOM 2058 O O . ASP A 1 280 ? 4.699 24.911 3.614 1.00 97.94 280 ASP A O 1
ATOM 2062 N N . ARG A 1 281 ? 2.562 24.897 2.926 1.00 98.25 281 ARG A N 1
ATOM 2063 C CA . ARG A 1 281 ? 2.022 24.952 4.288 1.00 98.25 281 ARG A CA 1
ATOM 2064 C C . ARG A 1 281 ? 2.223 23.614 4.991 1.00 98.25 281 ARG A C 1
ATOM 2066 O O . ARG A 1 281 ? 2.703 23.625 6.117 1.00 98.25 281 ARG A O 1
ATOM 2073 N N . ALA A 1 282 ? 1.934 22.500 4.320 1.00 98.19 282 ALA A N 1
ATOM 2074 C CA . ALA A 1 282 ? 2.161 21.158 4.853 1.00 98.19 282 ALA A CA 1
ATOM 2075 C C . ALA A 1 282 ? 3.630 20.939 5.260 1.00 98.19 282 ALA A C 1
ATOM 2077 O O . ALA A 1 282 ? 3.902 20.463 6.358 1.00 98.19 282 ALA A O 1
ATOM 2078 N N . ILE A 1 283 ? 4.584 21.364 4.423 1.00 98.56 283 ILE A N 1
ATOM 2079 C CA . ILE A 1 283 ? 6.019 21.276 4.733 1.00 98.56 283 ILE A CA 1
ATOM 2080 C C . ILE A 1 283 ? 6.376 22.108 5.973 1.00 98.56 283 ILE A C 1
ATOM 2082 O O . ILE A 1 283 ? 7.087 21.609 6.841 1.00 98.56 283 ILE A O 1
ATOM 2086 N N . ARG A 1 284 ? 5.846 23.335 6.109 1.00 98.44 284 ARG A N 1
ATOM 2087 C CA . ARG A 1 284 ? 6.074 24.158 7.313 1.00 98.44 284 ARG A CA 1
ATOM 2088 C C . ARG A 1 284 ? 5.522 23.515 8.588 1.00 98.44 284 ARG A C 1
ATOM 2090 O O . ARG A 1 284 ? 6.142 23.649 9.639 1.00 98.44 284 ARG A O 1
ATOM 2097 N N . GLU A 1 285 ? 4.387 22.818 8.510 1.00 98.19 285 GLU A N 1
ATOM 2098 C CA . GLU A 1 285 ? 3.838 22.078 9.657 1.00 98.19 285 GLU A CA 1
ATOM 2099 C C . GLU A 1 285 ? 4.752 20.929 10.090 1.00 98.19 285 GLU A C 1
ATOM 2101 O O . GLU A 1 285 ? 4.979 20.749 11.288 1.00 98.19 285 GLU A O 1
ATOM 2106 N N . LEU A 1 286 ? 5.320 20.195 9.126 1.00 98.44 286 LEU A N 1
ATOM 2107 C CA . LEU A 1 286 ? 6.301 19.144 9.401 1.00 98.44 286 LEU A CA 1
ATOM 2108 C C . LEU A 1 286 ? 7.583 19.730 10.001 1.00 98.44 286 LEU A C 1
ATOM 2110 O O . LEU A 1 286 ? 8.060 19.226 11.013 1.00 98.44 286 LEU A O 1
ATOM 2114 N N . ASP A 1 287 ? 8.102 20.824 9.440 1.00 98.50 287 ASP A N 1
ATOM 2115 C CA . ASP A 1 287 ? 9.306 21.494 9.943 1.00 98.50 287 ASP A CA 1
ATOM 2116 C C . ASP A 1 287 ? 9.145 21.964 11.393 1.00 98.50 287 ASP A C 1
ATOM 2118 O O . ASP A 1 287 ? 10.051 21.784 12.203 1.00 98.50 287 ASP A O 1
ATOM 2122 N N . ALA A 1 288 ? 7.975 22.499 11.751 1.00 98.06 288 ALA A N 1
ATOM 2123 C CA . ALA A 1 288 ? 7.669 22.894 13.124 1.00 98.06 288 ALA A CA 1
ATOM 2124 C C . ALA A 1 288 ? 7.530 21.697 14.085 1.00 98.06 288 ALA A C 1
ATOM 2126 O O . ALA A 1 288 ? 7.740 21.848 15.287 1.00 98.06 288 ALA A O 1
ATOM 2127 N N . ALA A 1 289 ? 7.171 20.514 13.579 1.00 98.00 289 ALA A N 1
ATOM 2128 C CA . ALA A 1 289 ? 6.991 19.299 14.375 1.00 98.00 289 ALA A CA 1
ATOM 2129 C C . ALA A 1 289 ? 8.281 18.481 14.565 1.00 98.00 289 ALA A C 1
ATOM 2131 O O . ALA A 1 289 ? 8.356 17.662 15.477 1.00 98.00 289 ALA A O 1
ATOM 2132 N N . VAL A 1 290 ? 9.306 18.704 13.738 1.00 98.25 290 VAL A N 1
ATOM 2133 C CA . VAL A 1 290 ? 10.587 17.981 13.808 1.00 98.25 290 VAL A CA 1
ATOM 2134 C C . VAL A 1 290 ? 11.376 18.254 15.103 1.00 98.25 290 VAL A C 1
ATOM 2136 O O . VAL A 1 290 ? 11.915 17.291 15.649 1.00 98.25 290 VAL A O 1
ATOM 2139 N N . PRO A 1 291 ? 11.506 19.499 15.615 1.00 97.69 291 PRO A N 1
ATOM 2140 C CA . PRO A 1 291 ? 12.216 19.765 16.870 1.00 97.69 291 PRO A CA 1
ATOM 2141 C C . PRO A 1 291 ? 11.594 19.133 18.129 1.00 97.69 291 PRO A C 1
ATOM 2143 O O . PRO A 1 291 ? 12.361 18.569 18.905 1.00 97.69 291 PRO A O 1
ATOM 2146 N N . PRO A 1 292 ? 10.263 19.185 18.362 1.00 97.44 292 PRO A N 1
ATOM 2147 C CA . PRO A 1 292 ? 9.653 18.580 19.549 1.00 97.44 292 PRO A CA 1
ATOM 2148 C C . PRO A 1 292 ? 9.407 17.064 19.437 1.00 97.44 292 PRO A C 1
ATOM 2150 O O . PRO A 1 292 ? 8.819 16.489 20.351 1.00 97.44 292 PRO A O 1
ATOM 2153 N N . ALA A 1 293 ? 9.800 16.411 18.336 1.00 97.25 293 ALA A N 1
ATOM 2154 C CA . ALA A 1 293 ? 9.620 14.970 18.164 1.00 97.25 293 ALA A CA 1
ATOM 2155 C C . ALA A 1 293 ? 10.339 14.179 19.284 1.00 97.25 293 ALA A C 1
ATOM 2157 O O . ALA A 1 293 ? 11.483 14.500 19.611 1.00 97.25 293 ALA A O 1
ATOM 2158 N N . PRO A 1 294 ? 9.701 13.144 19.866 1.00 96.19 294 PRO A N 1
ATOM 2159 C CA . PRO A 1 294 ? 10.190 12.490 21.083 1.00 96.19 294 PRO A CA 1
ATOM 2160 C C . PRO A 1 294 ? 11.462 11.658 20.878 1.00 96.19 294 PRO A C 1
ATOM 2162 O O . PRO A 1 294 ? 12.227 11.467 21.820 1.00 96.19 294 PRO A O 1
ATOM 2165 N N . ASP A 1 295 ? 11.692 11.154 19.665 1.00 97.06 295 ASP A N 1
ATOM 2166 C CA . ASP A 1 295 ? 12.826 10.294 19.345 1.00 97.06 295 ASP A CA 1
ATOM 2167 C C . ASP A 1 295 ? 13.213 10.363 17.854 1.00 97.06 295 ASP A C 1
ATOM 2169 O O . ASP A 1 295 ? 12.566 11.024 17.030 1.00 97.06 295 ASP A O 1
ATOM 2173 N N . GLY A 1 296 ? 14.306 9.676 17.507 1.00 97.12 296 GLY A N 1
ATOM 2174 C CA . GLY A 1 296 ? 14.809 9.583 16.135 1.00 97.12 296 GLY A CA 1
ATOM 2175 C C . GLY A 1 296 ? 13.818 8.940 15.162 1.00 97.12 296 GLY A C 1
ATOM 2176 O O . GLY A 1 296 ? 13.702 9.397 14.026 1.00 97.12 296 GLY A O 1
ATOM 2177 N N . THR A 1 297 ? 13.039 7.954 15.615 1.00 96.56 297 THR A N 1
ATOM 2178 C CA . THR A 1 297 ? 12.033 7.248 14.806 1.00 96.56 297 THR A CA 1
ATOM 2179 C C . THR A 1 297 ? 10.897 8.188 14.402 1.00 96.56 297 THR A C 1
ATOM 2181 O O . THR A 1 297 ? 10.527 8.280 13.231 1.00 96.56 297 THR A O 1
ATOM 2184 N N . ALA A 1 298 ? 10.348 8.931 15.362 1.00 95.50 298 ALA A N 1
ATOM 2185 C CA . ALA A 1 298 ? 9.335 9.955 15.156 1.00 95.50 298 ALA A CA 1
ATOM 2186 C C . ALA A 1 298 ? 9.841 11.061 14.222 1.00 95.50 298 ALA A C 1
ATOM 2188 O O . ALA A 1 298 ? 9.157 11.443 13.267 1.00 95.50 298 ALA A O 1
ATOM 2189 N N . ARG A 1 299 ? 11.079 11.515 14.439 1.00 98.38 299 ARG A N 1
ATOM 2190 C CA . ARG A 1 299 ? 11.731 12.512 13.590 1.00 98.38 299 ARG A CA 1
ATOM 2191 C C . ARG A 1 299 ? 11.903 12.020 12.152 1.00 98.38 299 ARG A C 1
ATOM 2193 O O . ARG A 1 299 ? 11.585 12.753 11.216 1.00 98.38 299 ARG A O 1
ATOM 2200 N N . ALA A 1 300 ? 12.338 10.775 11.969 1.00 97.62 300 ALA A N 1
ATOM 2201 C CA . ALA A 1 300 ? 12.477 10.152 10.659 1.00 97.62 300 ALA A CA 1
ATOM 2202 C C . ALA A 1 300 ? 11.130 10.050 9.928 1.00 97.62 300 ALA A C 1
ATOM 2204 O O . ALA A 1 300 ? 11.069 10.364 8.741 1.00 97.62 300 ALA A O 1
ATOM 2205 N N . ARG A 1 301 ? 10.030 9.703 10.620 1.00 97.62 301 ARG A N 1
ATOM 2206 C CA . ARG A 1 301 ? 8.681 9.671 10.017 1.00 97.62 301 ARG A CA 1
ATOM 2207 C C . ARG A 1 301 ? 8.253 11.035 9.461 1.00 97.62 301 ARG A C 1
ATOM 2209 O O . ARG A 1 301 ? 7.789 11.108 8.324 1.00 97.62 301 ARG A O 1
ATOM 2216 N N . LEU A 1 302 ? 8.451 12.115 10.220 1.00 97.94 302 LEU A N 1
ATOM 2217 C CA . LEU A 1 302 ? 8.137 13.482 9.773 1.00 97.94 302 LEU A CA 1
ATOM 2218 C C . LEU A 1 302 ? 8.980 13.896 8.559 1.00 97.94 302 LEU A C 1
ATOM 2220 O O . LEU A 1 302 ? 8.457 14.440 7.584 1.00 97.94 302 LEU A O 1
ATOM 2224 N N . LEU A 1 303 ? 10.283 13.608 8.601 1.00 98.69 303 LEU A N 1
ATOM 2225 C CA . LEU A 1 303 ? 11.224 13.947 7.532 1.00 98.69 303 LEU A CA 1
ATOM 2226 C C . LEU A 1 303 ? 10.978 13.135 6.255 1.00 98.69 303 LEU A C 1
ATOM 2228 O O . LEU A 1 303 ? 11.082 13.688 5.160 1.00 98.69 303 LEU A O 1
ATOM 2232 N N . LEU A 1 304 ? 10.574 11.865 6.369 1.00 97.75 304 LEU A N 1
ATOM 2233 C CA . LEU A 1 304 ? 10.153 11.068 5.215 1.00 97.75 304 LEU A CA 1
ATOM 2234 C C . LEU A 1 304 ? 8.892 11.631 4.577 1.00 97.75 304 LEU A C 1
ATOM 2236 O O . LEU A 1 304 ? 8.857 11.819 3.361 1.00 97.75 304 LEU A O 1
ATOM 2240 N N . ARG A 1 305 ? 7.892 11.999 5.387 1.00 97.94 305 ARG A N 1
ATOM 2241 C CA . ARG A 1 305 ? 6.687 12.628 4.847 1.00 97.94 305 ARG A CA 1
ATOM 2242 C C . ARG A 1 305 ? 7.010 13.942 4.134 1.00 97.94 305 ARG A C 1
ATOM 2244 O O . ARG A 1 305 ? 6.484 14.206 3.053 1.00 97.94 305 ARG A O 1
ATOM 2251 N N . LYS A 1 306 ? 7.929 14.739 4.687 1.00 98.62 306 LYS A N 1
ATOM 2252 C CA . LYS A 1 306 ? 8.443 15.955 4.041 1.00 98.62 306 LYS A CA 1
ATOM 2253 C C . LYS A 1 306 ? 9.132 15.630 2.713 1.00 98.62 306 LYS A C 1
ATOM 2255 O O . LYS A 1 306 ? 8.863 16.302 1.718 1.00 98.62 306 LYS A O 1
ATOM 2260 N N . ALA A 1 307 ? 9.984 14.605 2.676 1.00 98.19 307 ALA A N 1
ATOM 2261 C CA . ALA A 1 307 ? 10.650 14.160 1.455 1.00 98.19 307 ALA A CA 1
ATOM 2262 C C . ALA A 1 307 ? 9.638 13.773 0.363 1.00 98.19 307 ALA A C 1
ATOM 2264 O O . ALA A 1 307 ? 9.818 14.149 -0.795 1.00 98.19 307 ALA A O 1
ATOM 2265 N N . ASP A 1 308 ? 8.536 13.112 0.723 1.00 96.00 308 ASP A N 1
ATOM 2266 C CA . ASP A 1 308 ? 7.472 12.734 -0.214 1.00 96.00 308 ASP A CA 1
ATOM 2267 C C . ASP A 1 308 ? 6.739 13.935 -0.813 1.00 96.00 308 ASP A C 1
ATOM 2269 O O . ASP A 1 308 ? 6.524 13.998 -2.029 1.00 96.00 308 ASP A O 1
ATOM 2273 N N . LEU A 1 309 ? 6.391 14.919 0.018 1.00 95.69 309 LEU A N 1
ATOM 2274 C CA . LEU A 1 309 ? 5.755 16.159 -0.433 1.00 95.69 309 LEU A CA 1
ATOM 2275 C C . LEU A 1 309 ? 6.687 16.980 -1.338 1.00 95.69 309 LEU A C 1
ATOM 2277 O O . LEU A 1 309 ? 6.260 17.543 -2.348 1.00 95.69 309 LEU A O 1
ATOM 2281 N N . LEU A 1 310 ? 7.984 17.012 -1.027 1.00 97.88 310 LEU A N 1
ATOM 2282 C CA . LEU A 1 310 ? 8.991 17.663 -1.868 1.00 97.88 310 LEU A CA 1
ATOM 2283 C C . LEU A 1 310 ? 9.181 16.931 -3.203 1.00 97.88 310 LEU A C 1
ATOM 2285 O O . LEU A 1 310 ? 9.270 17.565 -4.252 1.00 97.88 310 LEU A O 1
ATOM 2289 N N . ALA A 1 311 ? 9.206 15.598 -3.192 1.00 95.12 311 ALA A N 1
ATOM 2290 C CA . ALA A 1 311 ? 9.362 14.799 -4.402 1.00 95.12 311 ALA A CA 1
ATOM 2291 C C . ALA A 1 311 ? 8.171 14.976 -5.355 1.00 95.12 311 ALA A C 1
ATOM 2293 O O . ALA A 1 311 ? 8.361 15.228 -6.545 1.00 95.12 311 ALA A O 1
ATOM 2294 N N . THR A 1 312 ? 6.949 14.902 -4.823 1.00 92.31 312 THR A N 1
ATOM 2295 C CA . THR A 1 312 ? 5.702 15.044 -5.597 1.00 92.31 312 THR A CA 1
ATOM 2296 C C .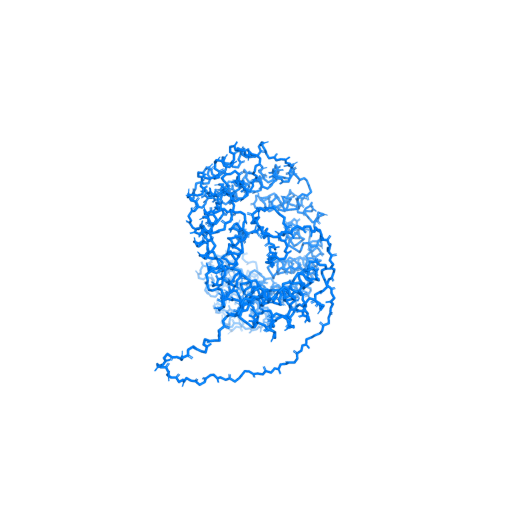 THR A 1 312 ? 5.480 16.464 -6.121 1.00 92.31 312 THR A C 1
ATOM 2298 O O . THR A 1 312 ? 4.881 16.632 -7.179 1.00 92.31 312 THR A O 1
ATOM 2301 N N . SER A 1 313 ? 6.030 17.485 -5.455 1.00 94.19 313 SER A N 1
ATOM 2302 C CA . SER A 1 313 ? 6.040 18.874 -5.945 1.00 94.19 313 SER A CA 1
ATOM 2303 C C . SER A 1 313 ? 7.185 19.193 -6.921 1.00 94.19 313 SER A C 1
ATOM 2305 O O . SER A 1 313 ? 7.372 20.347 -7.298 1.00 94.19 313 SER A O 1
ATOM 2307 N N . GLY A 1 314 ? 7.971 18.193 -7.343 1.00 93.69 314 GLY A N 1
ATOM 2308 C CA . GLY A 1 314 ? 9.086 18.367 -8.284 1.00 93.69 314 GLY A CA 1
ATOM 2309 C C . GLY A 1 314 ? 10.358 18.958 -7.664 1.00 93.69 314 GLY A C 1
ATOM 2310 O O . GLY A 1 314 ? 11.365 19.131 -8.353 1.00 93.69 314 GLY A O 1
ATOM 2311 N N . ARG A 1 315 ? 10.371 19.209 -6.350 1.00 96.69 315 ARG A N 1
ATOM 2312 C CA . ARG A 1 315 ? 11.524 19.707 -5.583 1.00 96.69 315 ARG A CA 1
ATOM 2313 C C . ARG A 1 315 ? 12.459 18.559 -5.196 1.00 96.69 315 ARG A C 1
ATOM 2315 O O . ARG A 1 315 ? 12.846 18.396 -4.042 1.00 96.69 315 ARG A O 1
ATOM 2322 N N . THR A 1 316 ? 12.855 17.745 -6.177 1.00 93.94 316 THR A N 1
ATOM 2323 C CA . THR A 1 316 ? 13.585 16.485 -5.948 1.00 93.94 316 THR A CA 1
ATOM 2324 C C . THR A 1 316 ? 14.924 16.686 -5.232 1.00 93.94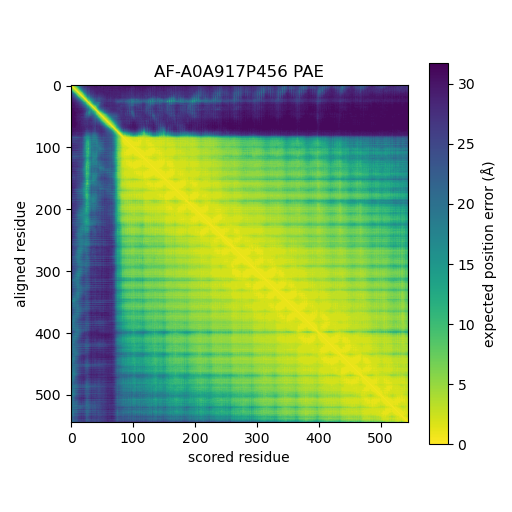 316 THR A C 1
ATOM 2326 O O . THR A 1 316 ? 15.349 15.814 -4.483 1.00 93.94 316 THR A O 1
ATOM 2329 N N . ARG A 1 317 ? 15.600 17.830 -5.424 1.00 96.31 317 ARG A N 1
ATOM 2330 C CA . ARG A 1 317 ? 16.843 18.141 -4.695 1.00 96.31 317 ARG A CA 1
ATOM 2331 C C . ARG A 1 317 ? 16.588 18.244 -3.188 1.00 96.31 317 ARG A C 1
ATOM 2333 O O . ARG A 1 317 ? 17.290 17.600 -2.416 1.00 96.31 317 ARG A O 1
ATOM 2340 N N . ASP A 1 318 ? 15.577 19.008 -2.792 1.00 97.88 318 ASP A N 1
ATOM 2341 C CA . ASP A 1 318 ? 15.203 19.191 -1.387 1.00 97.88 318 ASP A CA 1
ATOM 2342 C C . ASP A 1 318 ? 14.689 17.876 -0.789 1.00 97.88 318 ASP A C 1
ATOM 2344 O O . ASP A 1 318 ? 14.973 17.566 0.365 1.00 97.88 318 ASP A O 1
ATOM 2348 N N . ALA A 1 319 ? 13.985 17.068 -1.591 1.00 98.12 319 ALA A N 1
ATOM 2349 C CA . ALA A 1 319 ? 13.523 15.745 -1.183 1.00 98.12 319 ALA A CA 1
ATOM 2350 C C . ALA A 1 319 ? 14.684 14.816 -0.792 1.00 98.12 319 ALA A C 1
ATOM 2352 O O . ALA A 1 319 ? 14.594 14.124 0.219 1.00 98.12 319 ALA A O 1
ATOM 2353 N N . VAL A 1 320 ? 15.789 14.820 -1.554 1.00 98.50 320 VAL A N 1
ATOM 2354 C CA . VAL A 1 320 ? 16.993 14.035 -1.217 1.00 98.50 320 VAL A CA 1
ATOM 2355 C C . VAL A 1 320 ? 17.577 14.478 0.126 1.00 98.50 320 VAL A C 1
ATOM 2357 O O . VAL A 1 320 ? 17.938 13.619 0.926 1.00 98.50 320 VAL A O 1
ATOM 2360 N N . PHE A 1 321 ? 17.642 15.787 0.398 1.00 98.38 321 PHE A N 1
ATOM 2361 C CA . PHE A 1 321 ? 18.114 16.288 1.694 1.00 98.38 321 PHE A CA 1
ATOM 2362 C C . PHE A 1 321 ? 17.193 15.858 2.838 1.00 98.38 321 PHE A C 1
ATOM 2364 O O . PHE A 1 321 ? 17.677 15.302 3.815 1.00 98.38 321 PHE A O 1
ATOM 2371 N N . ALA A 1 322 ? 15.874 16.001 2.685 1.00 98.44 322 ALA A N 1
ATOM 2372 C CA . ALA A 1 322 ? 14.920 15.568 3.706 1.00 98.44 322 ALA A CA 1
ATOM 2373 C C . ALA A 1 322 ? 14.992 14.051 3.980 1.00 98.44 322 ALA A C 1
ATOM 2375 O O . ALA A 1 322 ? 14.948 13.629 5.134 1.00 98.44 322 ALA A O 1
ATOM 2376 N N . ALA A 1 323 ? 15.160 13.222 2.943 1.00 98.31 323 ALA A N 1
ATOM 2377 C CA . ALA A 1 323 ? 15.356 11.781 3.113 1.00 98.31 323 ALA A CA 1
ATOM 2378 C C . ALA A 1 323 ? 16.703 11.448 3.779 1.00 98.31 323 ALA A C 1
ATOM 2380 O O . ALA A 1 323 ? 16.775 10.535 4.599 1.00 98.31 323 ALA A O 1
ATOM 2381 N N . GLN A 1 324 ? 17.765 12.198 3.472 1.00 98.69 324 GLN A N 1
ATOM 2382 C CA . GLN A 1 324 ? 19.058 12.054 4.142 1.00 98.69 324 GLN A CA 1
ATOM 2383 C C . GLN A 1 324 ? 18.966 12.436 5.625 1.00 98.69 324 GLN A C 1
ATOM 2385 O O . GLN A 1 324 ? 19.508 11.724 6.467 1.00 98.69 324 GLN A O 1
ATOM 2390 N N . ASP A 1 325 ? 18.249 13.510 5.954 1.00 98.56 325 ASP A N 1
ATOM 2391 C CA . ASP A 1 325 ? 17.997 13.909 7.338 1.00 98.56 325 ASP A CA 1
ATOM 2392 C C . ASP A 1 325 ? 17.182 12.842 8.080 1.00 98.56 325 ASP A C 1
ATOM 2394 O O . ASP A 1 325 ? 17.460 12.564 9.245 1.00 98.56 325 ASP A O 1
ATOM 2398 N N . ALA A 1 326 ? 16.221 12.191 7.411 1.00 98.38 326 ALA A N 1
ATOM 2399 C CA . ALA A 1 326 ? 15.477 11.072 7.988 1.00 98.38 326 ALA A CA 1
ATOM 2400 C C . ALA A 1 326 ? 16.391 9.882 8.326 1.00 98.38 326 ALA A C 1
ATOM 2402 O O . ALA A 1 326 ? 16.284 9.317 9.411 1.00 98.38 326 ALA A O 1
ATOM 2403 N N . VAL A 1 327 ? 17.326 9.541 7.432 1.00 98.50 327 VAL A N 1
ATOM 2404 C CA . VAL A 1 327 ? 18.353 8.511 7.676 1.00 98.50 327 VAL A CA 1
ATOM 2405 C C . VAL A 1 327 ? 19.278 8.899 8.832 1.00 98.50 327 VAL A C 1
ATOM 2407 O O . VAL A 1 327 ? 19.658 8.048 9.631 1.00 98.50 327 VAL A O 1
ATOM 2410 N N . ASN A 1 328 ? 19.639 10.177 8.947 1.00 98.38 328 ASN A N 1
ATOM 2411 C CA . ASN A 1 328 ? 20.477 10.657 10.045 1.00 98.38 328 ASN A CA 1
ATOM 2412 C C . ASN A 1 328 ? 19.731 10.618 11.390 1.00 98.38 328 ASN A C 1
ATOM 2414 O O . ASN A 1 328 ? 20.349 10.380 12.425 1.00 98.38 328 ASN A O 1
ATOM 2418 N N . ALA A 1 329 ? 18.416 10.853 11.377 1.00 97.94 329 ALA A N 1
ATOM 2419 C CA . ALA A 1 329 ? 17.568 10.782 12.562 1.00 97.94 329 ALA A CA 1
ATOM 2420 C C . ALA A 1 329 ? 17.361 9.339 13.051 1.00 97.94 329 ALA A C 1
ATOM 2422 O O . ALA A 1 329 ? 17.380 9.102 14.257 1.00 97.94 329 ALA A O 1
ATOM 2423 N N . ASP A 1 330 ? 17.203 8.385 12.130 1.00 97.62 330 ASP A N 1
ATOM 2424 C CA . ASP A 1 330 ? 17.122 6.957 12.433 1.00 97.62 330 ASP A CA 1
ATOM 2425 C C . ASP A 1 330 ? 17.874 6.127 11.382 1.00 97.62 330 ASP A C 1
ATOM 2427 O O . ASP A 1 330 ? 17.351 5.759 10.325 1.00 97.62 330 ASP A O 1
ATOM 2431 N N . SER A 1 331 ? 19.122 5.789 11.709 1.00 95.75 331 SER A N 1
ATOM 2432 C CA . SER A 1 331 ? 19.998 5.010 10.826 1.00 95.75 331 SER A CA 1
ATOM 2433 C C . SER A 1 331 ? 19.554 3.558 10.629 1.00 95.75 331 SER A C 1
ATOM 2435 O O . SER A 1 331 ? 20.012 2.915 9.680 1.00 95.75 331 SER A O 1
ATOM 2437 N N . ARG A 1 332 ? 18.666 3.033 11.490 1.00 96.50 332 ARG A N 1
ATOM 2438 C CA . ARG A 1 332 ? 18.130 1.664 11.397 1.00 96.50 332 ARG A CA 1
ATOM 2439 C C . ARG A 1 332 ? 16.801 1.609 10.643 1.00 96.50 332 ARG A C 1
ATOM 2441 O O . ARG A 1 332 ? 16.243 0.526 10.473 1.00 96.50 332 ARG A O 1
ATOM 2448 N N . ASN A 1 333 ? 16.321 2.741 10.132 1.00 94.38 333 ASN A N 1
ATOM 2449 C CA . ASN A 1 333 ? 15.109 2.807 9.334 1.00 94.38 333 ASN A CA 1
ATOM 2450 C C . ASN A 1 333 ? 15.363 2.378 7.880 1.00 94.38 333 ASN A C 1
ATOM 2452 O O . ASN A 1 333 ? 15.826 3.161 7.044 1.00 94.38 333 ASN A O 1
ATOM 2456 N N . ALA A 1 334 ? 15.014 1.131 7.555 1.00 96.38 334 ALA A N 1
ATOM 2457 C CA . ALA A 1 334 ? 15.170 0.594 6.203 1.00 96.38 334 ALA A CA 1
ATOM 2458 C C . ALA A 1 334 ? 14.370 1.388 5.153 1.00 96.38 334 ALA A C 1
ATOM 2460 O O . ALA A 1 334 ? 14.853 1.597 4.040 1.00 96.38 334 ALA A O 1
ATOM 2461 N N . ALA A 1 335 ? 13.177 1.878 5.509 1.00 94.12 335 ALA A N 1
ATOM 2462 C CA . ALA A 1 335 ? 12.338 2.662 4.606 1.00 94.12 335 ALA A CA 1
ATOM 2463 C C . ALA A 1 335 ? 12.953 4.039 4.302 1.00 94.12 335 ALA A C 1
ATOM 2465 O O . ALA A 1 335 ? 12.875 4.505 3.166 1.00 94.12 335 ALA A O 1
ATOM 2466 N N . ALA A 1 336 ? 13.629 4.664 5.274 1.00 95.94 336 ALA A N 1
ATOM 2467 C CA . ALA A 1 336 ? 14.350 5.914 5.046 1.00 95.94 336 ALA A CA 1
ATOM 2468 C C . ALA A 1 336 ? 15.518 5.735 4.069 1.00 95.94 336 ALA A C 1
ATOM 2470 O O . ALA A 1 336 ? 15.674 6.522 3.133 1.00 95.94 336 ALA A O 1
ATOM 2471 N N . GLN A 1 337 ? 16.289 4.655 4.236 1.00 98.44 337 GLN A N 1
ATOM 2472 C CA . GLN A 1 337 ? 17.366 4.289 3.312 1.00 98.44 337 GLN A CA 1
ATOM 2473 C C . GLN A 1 337 ? 16.828 4.001 1.904 1.00 98.44 337 GLN A C 1
ATOM 2475 O O . GLN A 1 337 ? 17.353 4.519 0.918 1.00 98.44 337 GLN A O 1
ATOM 2480 N N . ALA A 1 338 ? 15.740 3.231 1.802 1.00 97.56 338 ALA A N 1
ATOM 2481 C CA . ALA A 1 338 ? 15.086 2.931 0.532 1.00 97.56 338 ALA A CA 1
ATOM 2482 C C . ALA A 1 338 ? 14.615 4.211 -0.174 1.00 97.56 338 ALA A C 1
ATOM 2484 O O . ALA A 1 338 ? 14.893 4.413 -1.359 1.00 97.56 338 ALA A O 1
ATOM 2485 N N . ARG A 1 339 ? 13.977 5.126 0.565 1.00 97.44 339 ARG A N 1
ATOM 2486 C CA . ARG A 1 339 ? 13.501 6.399 0.017 1.00 97.44 339 ARG A CA 1
ATOM 2487 C C . ARG A 1 339 ? 14.644 7.290 -0.463 1.00 97.44 339 ARG A C 1
ATOM 2489 O O . ARG A 1 339 ? 14.559 7.871 -1.544 1.00 97.44 339 ARG A O 1
ATOM 2496 N N . LEU A 1 340 ? 15.739 7.362 0.294 1.00 98.56 340 LEU A N 1
ATOM 2497 C CA . LEU A 1 340 ? 16.954 8.057 -0.126 1.00 98.56 340 LEU A CA 1
ATOM 2498 C C . LEU A 1 340 ? 17.525 7.454 -1.422 1.00 98.56 340 LEU A C 1
ATOM 2500 O O . LEU A 1 340 ? 17.886 8.197 -2.339 1.00 98.56 340 LEU A O 1
ATOM 2504 N N . GLY A 1 341 ? 17.571 6.122 -1.520 1.00 98.06 341 GLY A N 1
ATOM 2505 C CA . GLY A 1 341 ? 18.029 5.403 -2.710 1.00 98.06 341 GLY A CA 1
ATOM 2506 C C . GLY A 1 341 ? 17.183 5.692 -3.949 1.00 98.06 341 GLY A C 1
ATOM 2507 O O . GLY A 1 341 ? 17.725 5.967 -5.021 1.00 98.06 341 GLY A O 1
ATOM 2508 N N . GLU A 1 342 ? 15.859 5.699 -3.803 1.00 97.06 342 GLU A N 1
ATOM 2509 C CA . GLU A 1 342 ? 14.912 6.045 -4.868 1.00 97.06 342 GLU A CA 1
ATOM 2510 C C . GLU A 1 342 ? 15.120 7.480 -5.376 1.00 97.06 342 GLU A C 1
ATOM 2512 O O . GLU A 1 342 ? 15.264 7.710 -6.580 1.00 97.06 342 GLU A O 1
ATOM 2517 N N . LEU A 1 343 ? 15.197 8.453 -4.463 1.00 97.56 343 LEU A N 1
ATOM 2518 C CA . LEU A 1 343 ? 15.330 9.868 -4.816 1.00 97.56 343 LEU A CA 1
ATOM 2519 C C . LEU A 1 343 ? 16.685 10.178 -5.467 1.00 97.56 343 LEU A C 1
ATOM 2521 O O . LEU A 1 343 ? 16.749 10.949 -6.430 1.00 97.56 343 LEU A O 1
ATOM 2525 N N . ARG A 1 344 ? 17.769 9.542 -5.004 1.00 98.19 344 ARG A N 1
ATOM 2526 C CA . ARG A 1 344 ? 19.089 9.636 -5.648 1.00 98.19 344 ARG A CA 1
ATOM 2527 C C . ARG A 1 344 ? 19.081 9.018 -7.045 1.00 98.19 344 ARG A C 1
ATOM 2529 O O . ARG A 1 344 ? 19.606 9.626 -7.980 1.00 98.19 344 ARG A O 1
ATOM 2536 N N . TYR A 1 345 ? 18.414 7.877 -7.226 1.00 96.56 345 TYR A N 1
ATOM 2537 C CA . TYR A 1 345 ? 18.269 7.251 -8.542 1.00 96.56 345 TYR A CA 1
ATOM 2538 C C . TYR A 1 345 ? 17.507 8.157 -9.518 1.00 96.56 345 TYR A C 1
ATOM 2540 O O . TYR A 1 345 ? 17.966 8.367 -10.642 1.00 96.56 345 TYR A O 1
ATOM 2548 N N . ALA A 1 346 ? 16.399 8.764 -9.075 1.00 93.88 346 ALA A N 1
ATOM 2549 C CA . ALA A 1 346 ? 15.624 9.728 -9.863 1.00 93.88 346 ALA A CA 1
ATOM 2550 C C . ALA A 1 346 ? 16.449 10.969 -10.256 1.00 93.88 346 ALA A C 1
ATOM 2552 O O . ALA A 1 346 ? 16.268 11.539 -11.331 1.00 93.88 346 ALA A O 1
ATOM 2553 N N . ARG A 1 347 ? 17.408 11.358 -9.410 1.00 95.38 347 ARG A N 1
ATOM 2554 C CA . ARG A 1 347 ? 18.396 12.419 -9.662 1.00 95.38 347 ARG A CA 1
ATOM 2555 C C . ARG A 1 347 ? 19.580 11.994 -10.533 1.00 95.38 347 ARG A C 1
ATOM 2557 O O . ARG A 1 347 ? 20.461 12.822 -10.767 1.00 95.38 347 ARG A O 1
ATOM 2564 N N . ASN A 1 348 ? 19.593 10.750 -11.007 1.00 95.56 348 ASN A N 1
ATOM 2565 C CA . ASN A 1 348 ? 20.685 10.113 -11.736 1.00 95.56 348 ASN A CA 1
ATOM 2566 C C . ASN A 1 348 ? 21.995 9.946 -10.932 1.00 95.56 348 ASN A C 1
ATOM 2568 O O . ASN A 1 348 ? 23.032 9.639 -11.516 1.00 95.56 348 ASN A O 1
ATOM 2572 N N . ASP A 1 349 ? 21.953 10.075 -9.602 1.00 97.62 349 ASP A N 1
ATOM 2573 C CA . ASP A 1 349 ? 23.048 9.699 -8.696 1.00 97.62 349 ASP A CA 1
ATOM 2574 C C . ASP A 1 349 ? 23.010 8.180 -8.464 1.00 97.62 349 ASP A C 1
ATOM 2576 O O . ASP A 1 349 ? 22.541 7.687 -7.437 1.00 97.62 349 ASP A O 1
ATOM 2580 N N . ARG A 1 350 ? 23.443 7.412 -9.473 1.00 97.38 350 ARG A N 1
ATOM 2581 C CA . ARG A 1 350 ? 23.450 5.939 -9.412 1.00 97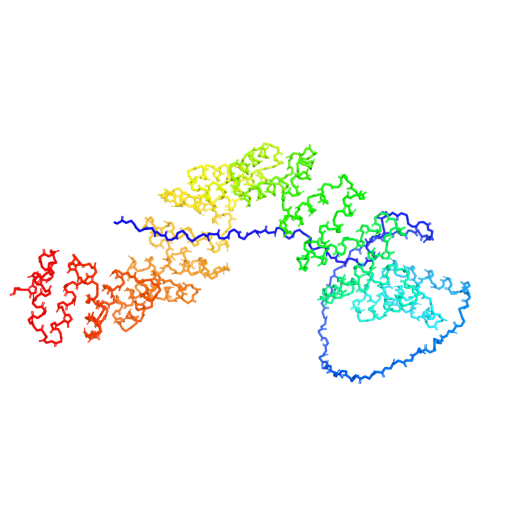.38 350 ARG A CA 1
ATOM 2582 C C . ARG A 1 350 ? 24.379 5.393 -8.318 1.00 97.38 350 ARG A C 1
ATOM 2584 O O . ARG A 1 350 ? 23.941 4.483 -7.617 1.00 97.38 350 ARG A O 1
ATOM 2591 N N . PRO A 1 351 ? 25.607 5.916 -8.120 1.00 98.19 351 PRO A N 1
ATOM 2592 C CA . PRO A 1 351 ? 26.475 5.441 -7.044 1.00 98.19 351 PRO A CA 1
ATOM 2593 C C . PRO A 1 351 ? 25.875 5.684 -5.657 1.00 98.19 351 PRO A C 1
ATOM 2595 O O . PRO A 1 351 ? 25.815 4.759 -4.850 1.00 98.19 351 PRO A O 1
ATOM 2598 N N . GLY A 1 352 ? 25.363 6.889 -5.387 1.00 98.12 352 GLY A N 1
ATOM 2599 C CA . GLY A 1 352 ? 24.731 7.191 -4.105 1.00 98.12 352 GLY A CA 1
ATOM 2600 C C . GLY A 1 352 ? 23.432 6.418 -3.883 1.00 98.12 352 GLY A C 1
ATOM 2601 O O . GLY A 1 352 ? 23.164 5.983 -2.763 1.00 98.12 352 GLY A O 1
ATOM 2602 N N . ALA A 1 353 ? 22.652 6.187 -4.944 1.00 98.44 353 ALA A N 1
ATOM 2603 C CA . ALA A 1 353 ? 21.483 5.318 -4.882 1.00 98.44 353 ALA A CA 1
ATOM 2604 C C . ALA A 1 353 ? 21.861 3.886 -4.489 1.00 98.44 353 ALA A C 1
ATOM 2606 O O . ALA A 1 353 ? 21.213 3.311 -3.618 1.00 98.44 353 ALA A O 1
ATOM 2607 N N . LEU A 1 354 ? 22.918 3.320 -5.084 1.00 98.50 354 LEU A N 1
ATOM 2608 C CA . LEU A 1 354 ? 23.369 1.965 -4.764 1.00 98.50 354 LEU A CA 1
ATOM 2609 C C . LEU A 1 354 ? 23.777 1.845 -3.292 1.00 98.50 354 LEU A C 1
ATOM 2611 O O . LEU A 1 354 ? 23.408 0.870 -2.642 1.00 98.50 354 LEU A O 1
ATOM 2615 N N . THR A 1 355 ? 24.493 2.836 -2.755 1.00 98.50 355 THR A N 1
ATOM 2616 C CA . THR A 1 355 ? 24.870 2.869 -1.333 1.00 98.50 355 THR A CA 1
ATOM 2617 C C . THR A 1 355 ? 23.643 2.826 -0.422 1.00 98.50 355 THR A C 1
ATOM 2619 O O . THR A 1 355 ? 23.587 2.004 0.492 1.00 98.50 355 THR A O 1
ATOM 2622 N N . ALA A 1 356 ? 22.639 3.663 -0.691 1.00 98.44 356 ALA A N 1
ATOM 2623 C CA . ALA A 1 356 ? 21.418 3.715 0.110 1.00 98.44 356 ALA A CA 1
ATOM 2624 C C . ALA A 1 356 ? 20.575 2.430 -0.020 1.00 98.44 356 ALA A C 1
ATOM 2626 O O . ALA A 1 356 ? 20.095 1.902 0.981 1.00 98.44 356 ALA A O 1
ATOM 2627 N N . TRP A 1 357 ? 20.459 1.856 -1.224 1.00 98.25 357 TRP A N 1
ATOM 2628 C CA . TRP A 1 357 ? 19.759 0.582 -1.425 1.00 98.25 357 TRP A CA 1
ATOM 2629 C C . TRP A 1 357 ? 20.448 -0.591 -0.728 1.00 98.25 357 TRP A C 1
ATOM 2631 O O . TRP A 1 357 ? 19.768 -1.395 -0.096 1.00 98.25 357 TRP A O 1
ATOM 2641 N N . LYS A 1 358 ? 21.785 -0.661 -0.765 1.00 98.50 358 LYS A N 1
ATOM 2642 C CA . LYS A 1 358 ? 22.541 -1.669 -0.005 1.00 98.50 358 LYS A CA 1
ATOM 2643 C C . LYS A 1 358 ? 22.299 -1.541 1.498 1.00 98.50 358 LYS A C 1
ATOM 2645 O O . LYS A 1 358 ? 22.133 -2.555 2.169 1.00 98.50 358 LYS A O 1
ATOM 2650 N N . ALA A 1 359 ? 22.228 -0.315 2.020 1.00 98.50 359 ALA A N 1
ATOM 2651 C CA . ALA A 1 359 ? 21.880 -0.081 3.420 1.00 98.50 359 ALA A CA 1
ATOM 2652 C C . ALA A 1 359 ? 20.444 -0.538 3.743 1.00 98.50 359 ALA A C 1
ATOM 2654 O O . ALA A 1 359 ? 20.232 -1.206 4.752 1.00 98.50 359 ALA A O 1
ATOM 2655 N N . ALA A 1 360 ? 19.471 -0.255 2.869 1.00 98.19 360 ALA A N 1
ATOM 2656 C CA . ALA A 1 360 ? 18.092 -0.721 3.034 1.00 98.19 360 ALA A CA 1
ATOM 2657 C C . ALA A 1 360 ? 17.992 -2.258 3.044 1.00 98.19 360 ALA A C 1
ATOM 2659 O O . ALA A 1 360 ? 17.344 -2.827 3.920 1.00 98.19 360 ALA A O 1
ATOM 2660 N N . VAL A 1 361 ? 18.682 -2.937 2.119 1.00 98.19 361 VAL A N 1
ATOM 2661 C CA . VAL A 1 361 ? 18.739 -4.409 2.043 1.00 98.19 361 VAL A CA 1
ATOM 2662 C C . VAL A 1 361 ? 19.447 -5.016 3.255 1.00 98.19 361 VAL A C 1
ATOM 2664 O O . VAL A 1 361 ? 19.039 -6.070 3.731 1.00 98.19 361 VAL A O 1
ATOM 2667 N N . ALA A 1 362 ? 20.489 -4.369 3.782 1.00 98.31 362 ALA A N 1
ATOM 2668 C CA . ALA A 1 362 ? 21.166 -4.842 4.988 1.00 98.31 362 ALA A CA 1
ATOM 2669 C C . ALA A 1 362 ? 20.255 -4.792 6.229 1.00 98.31 362 ALA A C 1
ATOM 2671 O O . ALA A 1 362 ? 20.365 -5.653 7.101 1.00 98.31 362 ALA A O 1
ATOM 2672 N N . LEU A 1 363 ? 19.359 -3.802 6.303 1.00 97.50 363 LEU A N 1
ATOM 2673 C CA . LEU A 1 363 ? 18.402 -3.647 7.402 1.00 97.50 363 LEU A CA 1
ATOM 2674 C C . LEU A 1 363 ? 17.186 -4.575 7.266 1.00 97.50 363 LEU A C 1
ATOM 2676 O O . LEU A 1 363 ? 16.698 -5.076 8.276 1.00 97.50 363 LEU A O 1
ATOM 2680 N N . ASP A 1 364 ? 16.715 -4.824 6.042 1.00 97.00 364 ASP A N 1
ATOM 2681 C CA . ASP A 1 364 ? 15.598 -5.732 5.758 1.00 97.00 364 ASP A CA 1
ATOM 2682 C C . ASP A 1 364 ? 15.908 -6.656 4.558 1.00 97.00 364 ASP A C 1
ATOM 2684 O O . ASP A 1 364 ? 15.464 -6.415 3.428 1.00 97.00 364 ASP A O 1
ATOM 2688 N N . PRO A 1 365 ? 16.678 -7.742 4.774 1.00 96.06 365 PRO A N 1
ATOM 2689 C CA . PRO A 1 365 ? 17.154 -8.612 3.696 1.00 96.06 365 PRO A CA 1
ATOM 2690 C C . PRO A 1 365 ? 16.069 -9.512 3.090 1.00 96.06 365 PRO A C 1
ATOM 2692 O O . PRO A 1 365 ? 16.311 -10.151 2.064 1.00 96.06 365 PRO A O 1
ATOM 2695 N N . LYS A 1 366 ? 14.886 -9.600 3.717 1.00 95.38 366 LYS A N 1
ATOM 2696 C CA . LYS A 1 366 ? 13.746 -10.393 3.225 1.00 95.38 366 LYS A CA 1
ATOM 2697 C C . LYS A 1 366 ? 12.787 -9.570 2.364 1.00 95.38 366 LYS A C 1
ATOM 2699 O O . LYS A 1 366 ? 11.833 -10.127 1.825 1.00 95.38 366 LYS A O 1
ATOM 2704 N N . ASN A 1 367 ? 13.055 -8.279 2.190 1.00 95.19 367 ASN A N 1
ATOM 2705 C CA . ASN A 1 367 ? 12.243 -7.398 1.372 1.00 95.19 367 ASN A CA 1
ATOM 2706 C C . ASN A 1 367 ? 12.577 -7.539 -0.118 1.00 95.19 367 ASN A C 1
ATOM 2708 O O . ASN A 1 367 ? 13.590 -7.021 -0.603 1.00 95.19 367 ASN A O 1
ATOM 2712 N N . ALA A 1 368 ? 11.702 -8.217 -0.866 1.00 95.88 368 ALA A N 1
ATOM 2713 C CA . ALA A 1 368 ? 11.874 -8.416 -2.303 1.00 95.88 368 ALA A CA 1
ATOM 2714 C C . ALA A 1 368 ? 12.008 -7.089 -3.073 1.00 95.88 368 ALA A C 1
ATOM 2716 O O . ALA A 1 368 ? 12.814 -6.997 -4.000 1.00 95.88 368 ALA A O 1
ATOM 2717 N N . LEU A 1 369 ? 11.266 -6.046 -2.676 1.00 95.50 369 LEU A N 1
ATOM 2718 C CA . LEU A 1 369 ? 11.289 -4.743 -3.342 1.00 95.50 369 LEU A CA 1
ATOM 2719 C C . LEU A 1 369 ? 12.644 -4.044 -3.184 1.00 95.50 369 LEU A C 1
ATOM 2721 O O . LEU A 1 369 ? 13.153 -3.487 -4.160 1.00 95.50 369 LEU A O 1
ATOM 2725 N N . TYR A 1 370 ? 13.239 -4.072 -1.989 1.00 96.81 370 TYR A N 1
ATOM 2726 C CA . TYR A 1 370 ? 14.535 -3.426 -1.749 1.00 96.81 370 TYR A CA 1
ATOM 2727 C C . TYR A 1 370 ? 15.641 -4.110 -2.540 1.00 96.81 370 TYR A C 1
ATOM 2729 O O . TYR A 1 370 ? 16.431 -3.442 -3.207 1.00 96.81 370 TYR A O 1
ATOM 2737 N N . LEU A 1 371 ? 15.642 -5.443 -2.547 1.00 97.44 371 LEU A N 1
ATOM 2738 C CA . LEU A 1 371 ? 16.642 -6.206 -3.276 1.00 97.44 371 LEU A CA 1
ATOM 2739 C C . LEU A 1 371 ? 16.481 -6.074 -4.798 1.00 97.44 371 LEU A C 1
ATOM 2741 O O . LEU A 1 371 ? 17.466 -5.882 -5.509 1.00 97.44 371 LEU A O 1
ATOM 2745 N N . ALA A 1 372 ? 15.243 -6.085 -5.302 1.00 97.31 372 ALA A N 1
ATOM 2746 C CA . ALA A 1 372 ? 14.965 -5.804 -6.709 1.00 97.31 372 ALA A CA 1
ATOM 2747 C C . ALA A 1 372 ? 15.417 -4.388 -7.102 1.00 97.31 372 ALA A C 1
ATOM 2749 O O . ALA A 1 372 ? 15.975 -4.190 -8.179 1.00 97.31 372 ALA A O 1
ATOM 2750 N N . SER A 1 373 ? 15.205 -3.400 -6.229 1.00 97.62 373 SER A N 1
ATOM 2751 C CA . SER A 1 373 ? 15.599 -2.010 -6.479 1.00 97.62 373 SER A CA 1
ATOM 2752 C C . SER A 1 373 ? 17.117 -1.827 -6.451 1.00 97.62 373 SER A C 1
ATOM 2754 O O . SER A 1 373 ? 17.645 -1.137 -7.321 1.00 97.62 373 SER A O 1
ATOM 2756 N N . GLN A 1 374 ? 17.837 -2.511 -5.553 1.00 98.31 374 GLN A N 1
ATOM 2757 C CA . GLN A 1 374 ? 19.301 -2.588 -5.596 1.00 98.31 374 GLN A CA 1
ATOM 2758 C C . GLN A 1 374 ? 19.777 -3.135 -6.950 1.00 98.31 374 GLN A C 1
ATOM 2760 O O . GLN A 1 374 ? 20.571 -2.479 -7.628 1.00 98.31 374 GLN A O 1
ATOM 2765 N N . ALA A 1 375 ? 19.221 -4.268 -7.390 1.00 98.25 375 ALA A N 1
ATOM 2766 C CA . ALA A 1 375 ? 19.586 -4.903 -8.654 1.00 98.25 375 ALA A CA 1
ATOM 2767 C C . ALA A 1 375 ? 19.317 -3.998 -9.877 1.00 98.25 375 ALA A C 1
ATOM 2769 O O . ALA A 1 375 ? 20.101 -3.977 -10.828 1.00 98.25 375 ALA A O 1
ATOM 2770 N N . VAL A 1 376 ? 18.249 -3.186 -9.854 1.00 98.06 376 VAL A N 1
ATOM 2771 C CA . VAL A 1 376 ? 17.997 -2.156 -10.884 1.00 98.06 376 VAL A CA 1
ATOM 2772 C C . VAL A 1 376 ? 19.148 -1.148 -10.959 1.00 98.06 376 VAL A C 1
ATOM 2774 O O . VAL A 1 376 ? 19.565 -0.760 -12.056 1.00 98.06 376 VAL A O 1
ATOM 2777 N N . VAL A 1 377 ? 19.663 -0.690 -9.814 1.00 98.12 377 VAL A N 1
ATOM 2778 C CA . VAL A 1 377 ? 20.770 0.277 -9.785 1.00 98.12 377 VAL A CA 1
ATOM 2779 C C . VAL A 1 377 ? 22.080 -0.368 -10.238 1.00 98.12 377 VAL A C 1
ATOM 2781 O O . VAL A 1 377 ? 22.821 0.243 -11.008 1.00 98.12 377 VAL A O 1
ATOM 2784 N N . GLU A 1 378 ? 22.336 -1.613 -9.845 1.00 98.44 378 GLU A N 1
ATOM 2785 C CA . GLU A 1 378 ? 23.496 -2.395 -10.292 1.00 98.44 378 GLU A CA 1
ATOM 2786 C C . GLU A 1 378 ? 23.501 -2.582 -11.814 1.00 98.44 378 GLU A C 1
ATOM 2788 O O . GLU A 1 378 ? 24.511 -2.314 -12.470 1.00 98.44 378 GLU A O 1
ATOM 2793 N N . LEU A 1 379 ? 22.353 -2.937 -12.402 1.00 97.94 379 LEU A N 1
ATOM 2794 C CA . LEU A 1 379 ? 22.197 -3.056 -13.853 1.00 97.94 379 LEU A CA 1
ATOM 2795 C C . LEU A 1 379 ? 22.481 -1.728 -14.569 1.00 97.94 379 LEU A C 1
ATOM 2797 O O . LEU A 1 379 ? 23.100 -1.706 -15.639 1.00 97.94 379 LEU A O 1
ATOM 2801 N N . ALA A 1 380 ? 22.039 -0.612 -13.988 1.00 96.56 380 ALA A N 1
ATOM 2802 C CA . ALA A 1 380 ? 22.299 0.717 -14.529 1.00 96.56 380 ALA A CA 1
ATOM 2803 C C . ALA A 1 380 ? 23.776 1.128 -14.451 1.00 96.56 380 ALA A C 1
ATOM 2805 O O . ALA A 1 380 ? 24.240 1.877 -15.305 1.00 96.56 380 ALA A O 1
ATOM 2806 N N . LEU A 1 381 ? 24.509 0.627 -13.455 1.00 97.62 381 LEU A N 1
ATOM 2807 C CA . LEU A 1 381 ? 25.955 0.802 -13.310 1.00 97.62 381 LEU A CA 1
ATOM 2808 C C . LEU A 1 381 ? 26.766 -0.199 -14.154 1.00 97.62 381 LEU A C 1
ATOM 2810 O O . LEU A 1 381 ? 27.993 -0.178 -14.111 1.00 97.62 381 LEU A O 1
ATOM 2814 N N . GLY A 1 382 ? 26.103 -1.081 -14.911 1.00 96.69 382 GLY A N 1
ATOM 2815 C CA . GLY A 1 382 ? 26.750 -2.104 -15.735 1.00 96.69 382 GLY A CA 1
ATOM 2816 C C . GLY A 1 382 ? 27.245 -3.325 -14.954 1.00 96.69 382 GLY A C 1
ATOM 2817 O O . GLY A 1 382 ? 27.914 -4.182 -15.529 1.00 96.69 382 GLY A O 1
ATOM 2818 N N . GLN A 1 383 ? 26.894 -3.452 -13.672 1.00 97.69 383 GLN A N 1
ATOM 2819 C CA . GLN A 1 383 ? 27.264 -4.573 -12.802 1.00 97.69 383 GLN A CA 1
ATOM 2820 C C . GLN A 1 383 ? 26.368 -5.792 -13.085 1.00 97.69 383 GLN A C 1
ATOM 2822 O O . GLN A 1 383 ? 25.650 -6.273 -12.214 1.00 97.69 383 GLN A O 1
ATOM 2827 N N . ASN A 1 384 ? 26.372 -6.276 -14.333 1.00 97.25 384 ASN A N 1
ATOM 2828 C CA . ASN A 1 384 ? 25.387 -7.243 -14.831 1.00 97.25 384 ASN A CA 1
ATOM 2829 C C . ASN A 1 384 ? 25.391 -8.566 -14.041 1.00 97.25 384 ASN A C 1
ATOM 2831 O O . ASN A 1 384 ? 24.324 -9.090 -13.736 1.00 97.25 384 ASN A O 1
ATOM 2835 N N . ALA A 1 385 ? 26.565 -9.092 -13.673 1.00 96.56 385 ALA A N 1
ATOM 2836 C CA . ALA A 1 385 ? 26.659 -10.341 -12.912 1.00 96.56 385 ALA A CA 1
ATOM 2837 C C . ALA A 1 385 ? 25.997 -10.219 -11.526 1.00 96.56 385 ALA A C 1
ATOM 2839 O O . ALA A 1 385 ? 25.161 -11.047 -11.165 1.00 96.56 385 ALA A O 1
ATOM 2840 N N . GLN A 1 386 ? 26.306 -9.140 -10.796 1.00 97.50 386 GLN A N 1
ATOM 2841 C CA . GLN A 1 386 ? 25.720 -8.868 -9.481 1.00 97.50 386 GLN A CA 1
ATOM 2842 C C . GLN A 1 386 ? 24.213 -8.612 -9.588 1.00 97.50 386 GLN A C 1
ATOM 2844 O O . GLN A 1 386 ? 23.431 -9.254 -8.890 1.00 97.50 386 GLN A O 1
ATOM 2849 N N . ALA A 1 387 ? 23.806 -7.775 -10.549 1.00 98.12 387 ALA A N 1
ATOM 2850 C CA . ALA A 1 387 ? 22.403 -7.468 -10.797 1.00 98.12 387 ALA A CA 1
ATOM 2851 C C . ALA A 1 387 ? 21.583 -8.735 -11.074 1.00 98.12 387 ALA A C 1
ATOM 2853 O O . ALA A 1 387 ? 20.485 -8.883 -10.546 1.00 98.12 387 ALA A O 1
ATOM 2854 N N . ALA A 1 388 ? 22.110 -9.675 -11.869 1.00 96.88 388 ALA A N 1
ATOM 2855 C CA . ALA A 1 388 ? 21.442 -10.946 -12.141 1.00 96.88 388 ALA A CA 1
ATOM 2856 C C . ALA A 1 388 ? 21.297 -11.812 -10.878 1.00 96.88 388 ALA A C 1
ATOM 2858 O O . ALA A 1 388 ? 20.241 -12.410 -10.662 1.00 96.88 388 ALA A O 1
ATOM 2859 N N . GLN A 1 389 ? 22.334 -11.870 -10.038 1.00 96.69 389 GLN A N 1
ATOM 2860 C CA . GLN A 1 389 ? 22.324 -12.646 -8.798 1.00 96.69 389 GLN A CA 1
ATOM 2861 C C . GLN A 1 389 ? 21.324 -12.084 -7.781 1.00 96.69 389 GLN A C 1
ATOM 2863 O O . GLN A 1 389 ? 20.497 -12.832 -7.251 1.00 96.69 389 GLN A O 1
ATOM 2868 N N . ASP A 1 390 ? 21.376 -10.779 -7.521 1.00 97.44 390 ASP A N 1
ATOM 2869 C CA . ASP A 1 390 ? 20.505 -10.131 -6.542 1.00 97.44 390 ASP A CA 1
ATOM 2870 C C . ASP A 1 390 ? 19.050 -10.097 -7.027 1.00 97.44 390 ASP A C 1
ATOM 2872 O O . ASP A 1 390 ? 18.141 -10.393 -6.251 1.00 97.44 390 ASP A O 1
ATOM 2876 N N . ALA A 1 391 ? 18.815 -9.890 -8.325 1.00 97.81 391 ALA A N 1
ATOM 2877 C CA . ALA A 1 391 ? 17.491 -10.028 -8.925 1.00 97.81 391 ALA A CA 1
ATOM 2878 C C . ALA A 1 391 ? 16.926 -11.453 -8.803 1.00 97.81 391 ALA A C 1
ATOM 2880 O O . ALA A 1 391 ? 15.763 -11.634 -8.433 1.00 97.81 391 ALA A O 1
ATOM 2881 N N . ARG A 1 392 ? 17.746 -12.484 -9.052 1.00 96.25 392 ARG A N 1
ATOM 2882 C CA . ARG A 1 392 ? 17.331 -13.877 -8.849 1.00 96.25 392 ARG A CA 1
ATOM 2883 C C . ARG A 1 392 ? 16.949 -14.115 -7.391 1.00 96.25 392 ARG A C 1
ATOM 2885 O O . ARG A 1 392 ? 15.903 -14.704 -7.136 1.00 96.25 392 ARG A O 1
ATOM 2892 N N . ARG A 1 393 ? 17.748 -13.626 -6.437 1.00 96.56 393 ARG A N 1
ATOM 2893 C CA . ARG A 1 393 ? 17.448 -13.750 -5.004 1.00 96.56 393 ARG A CA 1
ATOM 2894 C C . ARG A 1 393 ? 16.153 -13.017 -4.634 1.00 96.56 393 ARG A C 1
ATOM 2896 O O . ARG A 1 393 ? 15.334 -13.596 -3.931 1.00 96.56 393 ARG A O 1
ATOM 2903 N N . ALA A 1 394 ? 15.916 -11.817 -5.169 1.00 96.69 394 ALA A N 1
ATOM 2904 C CA . ALA A 1 394 ? 14.665 -11.080 -4.967 1.00 96.69 394 ALA A CA 1
ATOM 2905 C C . ALA A 1 394 ? 13.437 -11.849 -5.481 1.00 96.69 394 ALA A C 1
ATOM 2907 O O . ALA A 1 394 ? 12.405 -11.855 -4.821 1.00 96.69 394 ALA A O 1
ATOM 2908 N N . SER A 1 395 ? 13.557 -12.548 -6.616 1.00 94.06 395 SER A N 1
ATOM 2909 C CA . SER A 1 395 ? 12.451 -13.322 -7.205 1.00 94.06 395 SER A CA 1
ATOM 2910 C C . SER A 1 395 ? 12.011 -14.546 -6.385 1.00 94.06 395 SER A C 1
ATOM 2912 O O . SER A 1 395 ? 10.942 -15.096 -6.644 1.00 94.06 395 SER A O 1
ATOM 2914 N N . LEU A 1 396 ? 12.827 -14.971 -5.413 1.00 93.75 396 LEU A N 1
ATOM 2915 C CA . LEU A 1 396 ? 12.559 -16.103 -4.518 1.00 93.75 396 LEU A CA 1
ATOM 2916 C C . LEU A 1 396 ? 11.953 -15.674 -3.171 1.00 93.75 396 LEU A C 1
ATOM 2918 O O . LEU A 1 396 ? 11.608 -16.530 -2.359 1.00 93.75 396 LEU A O 1
ATOM 2922 N N . LEU A 1 397 ? 11.861 -14.369 -2.907 1.00 94.12 397 LEU A N 1
ATOM 2923 C CA . LEU A 1 397 ? 11.310 -13.825 -1.667 1.00 94.12 397 LEU A CA 1
ATOM 2924 C C . LEU A 1 397 ? 9.798 -13.571 -1.798 1.00 94.12 397 LEU A C 1
ATOM 2926 O O . LEU A 1 397 ? 9.309 -13.342 -2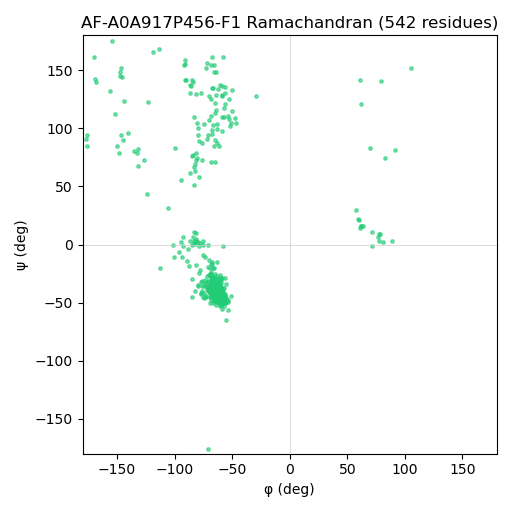.906 1.00 94.12 397 LEU A O 1
ATOM 2930 N N . PRO A 1 398 ? 9.041 -13.556 -0.682 1.00 93.69 398 PRO A N 1
ATOM 2931 C CA . PRO A 1 398 ? 7.672 -13.056 -0.687 1.00 93.69 398 PRO A CA 1
ATOM 2932 C C . PRO A 1 398 ? 7.643 -11.594 -1.149 1.00 93.69 398 PRO A C 1
ATOM 2934 O O . PRO A 1 398 ? 8.377 -10.753 -0.629 1.00 93.69 398 PRO A O 1
ATOM 2937 N N . GLY A 1 399 ? 6.797 -11.282 -2.125 1.00 88.62 399 GLY A N 1
ATOM 2938 C CA . GLY A 1 399 ? 6.669 -9.937 -2.671 1.00 88.62 399 GLY A CA 1
ATOM 2939 C C . GLY A 1 399 ? 5.463 -9.823 -3.590 1.00 88.62 399 GLY A C 1
ATOM 2940 O O . GLY A 1 399 ? 4.933 -10.830 -4.063 1.00 88.62 399 GLY A O 1
ATOM 2941 N N . ASP A 1 400 ? 5.022 -8.593 -3.837 1.00 89.81 400 ASP A N 1
ATOM 2942 C CA . ASP A 1 400 ? 3.970 -8.342 -4.814 1.00 89.81 400 ASP A CA 1
ATOM 2943 C C . ASP A 1 400 ? 4.443 -8.653 -6.249 1.00 89.81 400 ASP A C 1
ATOM 2945 O O . ASP A 1 400 ? 5.640 -8.730 -6.555 1.00 89.81 400 ASP A O 1
ATOM 2949 N N . ASN A 1 401 ? 3.487 -8.827 -7.164 1.00 91.31 401 ASN A N 1
ATOM 2950 C CA . ASN A 1 401 ? 3.800 -9.147 -8.556 1.00 91.31 401 ASN A CA 1
ATOM 2951 C C . ASN A 1 401 ? 4.653 -8.071 -9.241 1.00 91.31 401 ASN A C 1
ATOM 2953 O O . ASN A 1 401 ? 5.425 -8.416 -10.132 1.00 91.31 401 ASN A O 1
ATOM 2957 N N . ALA A 1 402 ? 4.561 -6.800 -8.840 1.00 90.69 402 ALA A N 1
ATOM 2958 C CA . ALA A 1 402 ? 5.312 -5.715 -9.465 1.00 90.69 402 ALA A CA 1
ATOM 2959 C C . ALA A 1 402 ? 6.804 -5.769 -9.094 1.00 90.69 402 ALA A C 1
ATOM 2961 O O . ALA A 1 402 ? 7.665 -5.654 -9.969 1.00 90.69 402 ALA A O 1
ATOM 2962 N N . ALA A 1 403 ? 7.124 -5.997 -7.820 1.00 91.12 403 ALA A N 1
ATOM 2963 C CA . ALA A 1 403 ? 8.482 -6.181 -7.325 1.00 91.12 403 ALA A CA 1
ATOM 2964 C C . ALA A 1 403 ? 9.120 -7.441 -7.924 1.00 91.12 403 ALA A C 1
ATOM 2966 O O . ALA A 1 403 ? 10.251 -7.390 -8.416 1.00 91.12 403 ALA A O 1
ATOM 2967 N N . LEU A 1 404 ? 8.377 -8.552 -7.959 1.00 95.06 404 LEU A N 1
ATOM 2968 C CA . LEU A 1 404 ? 8.855 -9.805 -8.545 1.00 95.06 404 LEU A CA 1
ATOM 2969 C C . LEU A 1 404 ? 9.056 -9.691 -10.062 1.00 95.06 404 LEU A C 1
ATOM 2971 O O . LEU A 1 404 ? 10.088 -10.128 -10.572 1.00 95.06 404 LEU A O 1
ATOM 2975 N N . ALA A 1 405 ? 8.126 -9.057 -10.785 1.00 95.69 405 ALA A N 1
ATOM 2976 C CA . ALA A 1 405 ? 8.277 -8.802 -12.218 1.00 95.69 405 ALA A CA 1
ATOM 2977 C C . ALA A 1 405 ? 9.492 -7.916 -12.505 1.00 95.69 405 ALA A C 1
ATOM 2979 O O . ALA A 1 405 ? 10.251 -8.200 -13.432 1.00 95.69 405 ALA A O 1
ATOM 2980 N N . ARG A 1 406 ? 9.714 -6.875 -11.689 1.00 95.25 406 ARG A N 1
ATOM 2981 C CA . ARG A 1 406 ? 10.883 -5.991 -11.786 1.00 95.25 406 ARG A CA 1
ATOM 2982 C C . ARG A 1 406 ? 12.186 -6.753 -11.566 1.00 95.25 406 ARG A C 1
ATOM 2984 O O . ARG A 1 406 ? 13.119 -6.576 -12.344 1.00 95.25 406 ARG A O 1
ATOM 2991 N N . ALA A 1 407 ? 12.250 -7.614 -10.552 1.00 97.44 407 ALA A N 1
ATOM 2992 C CA . ALA A 1 407 ? 13.409 -8.471 -10.323 1.00 97.44 407 ALA A CA 1
ATOM 2993 C C . ALA A 1 407 ? 13.678 -9.365 -11.545 1.00 97.44 407 ALA A C 1
ATOM 2995 O O . ALA A 1 407 ? 14.765 -9.347 -12.113 1.00 97.44 407 ALA A O 1
ATOM 2996 N N . GLN A 1 408 ? 12.663 -10.078 -12.030 1.00 98.25 408 GLN A N 1
ATOM 2997 C CA . GLN A 1 408 ? 12.794 -10.971 -13.184 1.00 98.25 408 GLN A CA 1
ATOM 2998 C C . GLN A 1 408 ? 13.176 -10.229 -14.474 1.00 98.25 408 GLN A C 1
ATOM 3000 O O . GLN A 1 408 ? 13.974 -10.733 -15.265 1.00 98.25 408 GLN A O 1
ATOM 3005 N N . PHE A 1 409 ? 12.680 -9.005 -14.660 1.00 98.38 409 PHE A N 1
ATOM 3006 C CA . PHE A 1 409 ? 13.098 -8.129 -15.749 1.00 98.38 409 PHE A CA 1
ATOM 3007 C C . PHE A 1 409 ? 14.595 -7.811 -15.667 1.00 98.38 409 PHE A C 1
ATOM 3009 O O . PHE A 1 409 ? 15.323 -8.022 -16.637 1.00 98.38 409 PHE A O 1
ATOM 3016 N N . VAL A 1 410 ? 15.077 -7.367 -14.499 1.00 98.31 410 VAL A N 1
ATOM 3017 C CA . VAL A 1 410 ? 16.499 -7.061 -14.281 1.00 98.31 410 VAL A CA 1
ATOM 3018 C C . VAL A 1 410 ? 17.368 -8.289 -14.516 1.00 98.31 410 VAL A C 1
ATOM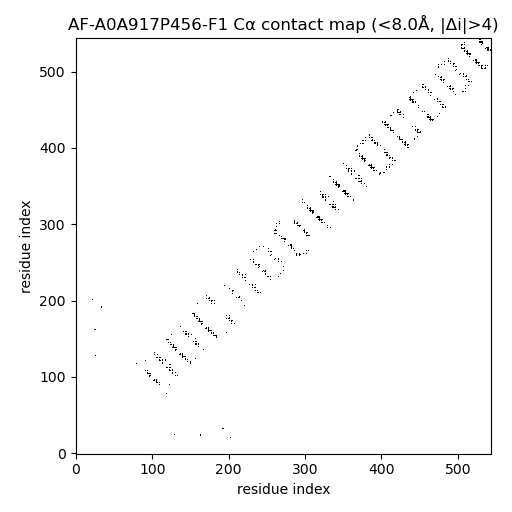 3020 O O . VAL A 1 410 ? 18.351 -8.192 -15.247 1.00 98.31 410 VAL A O 1
ATOM 3023 N N . GLN A 1 411 ? 16.989 -9.445 -13.962 1.00 98.25 411 GLN A N 1
ATOM 3024 C CA . GLN A 1 411 ? 17.690 -10.709 -14.194 1.00 98.25 411 GLN A CA 1
ATOM 3025 C C . GLN A 1 411 ? 17.774 -11.018 -15.693 1.00 98.25 411 GLN A C 1
ATOM 3027 O O . GLN A 1 411 ? 18.837 -11.382 -16.197 1.00 98.25 411 GLN A O 1
ATOM 3032 N N . GLY A 1 412 ? 16.666 -10.831 -16.407 1.00 98.00 412 GLY A N 1
ATOM 3033 C CA . GLY A 1 412 ? 16.557 -11.028 -17.842 1.00 98.00 412 GLY A CA 1
ATOM 3034 C C . GLY A 1 412 ? 17.514 -10.165 -18.657 1.00 98.00 412 GLY A C 1
ATOM 3035 O O . GLY A 1 412 ? 18.333 -10.679 -19.418 1.00 98.00 412 GLY A O 1
ATOM 3036 N N . VAL A 1 413 ? 17.454 -8.848 -18.457 1.00 98.50 413 VAL A N 1
ATOM 3037 C CA . VAL A 1 413 ? 18.312 -7.883 -19.165 1.00 98.50 413 VAL A CA 1
ATOM 3038 C C . VAL A 1 413 ? 19.784 -8.081 -18.801 1.00 98.50 413 VAL A C 1
ATOM 3040 O O . VAL A 1 413 ? 20.653 -8.043 -19.674 1.00 98.50 413 VAL A O 1
ATOM 3043 N N . ALA A 1 414 ? 20.081 -8.332 -17.525 1.00 98.12 414 ALA A N 1
ATOM 3044 C CA . ALA A 1 414 ? 21.432 -8.616 -17.063 1.00 98.12 414 ALA A CA 1
ATOM 3045 C C . ALA A 1 414 ? 22.009 -9.885 -17.711 1.00 98.12 414 ALA A C 1
ATOM 3047 O O . ALA A 1 414 ? 23.177 -9.886 -18.101 1.00 98.12 414 ALA A O 1
ATOM 3048 N N . SER A 1 415 ? 21.198 -10.938 -17.861 1.00 98.12 415 SER A N 1
ATOM 3049 C CA . SER A 1 415 ? 21.594 -12.195 -18.517 1.00 98.12 415 SER A CA 1
ATOM 3050 C C . SER A 1 415 ? 21.804 -12.000 -20.020 1.00 98.12 415 SER A C 1
ATOM 3052 O O . SER A 1 415 ? 22.810 -12.451 -20.562 1.00 98.12 415 SER A O 1
ATOM 3054 N N . TYR A 1 416 ? 20.933 -11.229 -20.685 1.00 98.19 416 TYR A N 1
ATOM 3055 C CA . TYR A 1 416 ? 21.099 -10.886 -22.101 1.00 98.19 416 TYR A CA 1
ATOM 3056 C C . TYR A 1 416 ? 22.434 -10.175 -22.357 1.00 98.19 416 TYR A C 1
ATOM 3058 O O . TYR A 1 416 ? 23.152 -10.504 -23.299 1.00 98.19 416 TYR A O 1
ATOM 3066 N N . ARG A 1 417 ? 22.801 -9.212 -21.498 1.00 97.56 417 ARG A N 1
ATOM 3067 C CA . ARG A 1 417 ? 24.082 -8.486 -21.591 1.00 97.56 417 ARG A CA 1
ATOM 3068 C C . ARG A 1 417 ? 25.303 -9.375 -21.351 1.00 97.56 417 ARG A C 1
ATOM 3070 O O . ARG A 1 417 ? 26.398 -9.008 -21.761 1.00 97.56 417 ARG A O 1
ATOM 3077 N N . GLN A 1 418 ? 25.114 -10.519 -20.703 1.00 97.00 418 GLN A N 1
ATOM 3078 C CA . GLN A 1 418 ? 26.132 -11.553 -20.501 1.00 97.00 418 GLN A CA 1
ATOM 3079 C C . GLN A 1 418 ? 26.109 -12.626 -21.605 1.00 97.00 418 GLN A C 1
ATOM 3081 O O . GLN A 1 418 ? 26.824 -13.615 -21.499 1.00 97.00 418 GLN A O 1
ATOM 3086 N N . ALA A 1 419 ? 25.298 -12.438 -22.654 1.00 97.31 419 ALA A N 1
ATOM 3087 C CA . ALA A 1 419 ? 25.051 -13.402 -23.728 1.00 97.31 419 ALA A CA 1
ATOM 3088 C C . ALA A 1 419 ? 24.422 -14.740 -23.279 1.00 97.31 419 ALA A C 1
ATOM 3090 O O . ALA A 1 419 ? 24.336 -15.677 -24.071 1.00 97.31 419 ALA A O 1
ATOM 3091 N N . ASP A 1 420 ? 23.898 -14.821 -22.051 1.00 97.50 420 ASP A N 1
ATOM 3092 C CA . ASP A 1 420 ? 23.063 -15.939 -21.606 1.00 97.50 420 ASP A CA 1
ATOM 3093 C C . ASP A 1 420 ? 21.604 -15.688 -22.010 1.00 97.50 420 ASP A C 1
ATOM 3095 O O . ASP A 1 420 ? 20.741 -15.282 -21.221 1.00 97.50 420 ASP A O 1
ATOM 3099 N N . TYR A 1 421 ? 21.334 -15.894 -23.297 1.00 98.06 421 TYR A N 1
ATOM 3100 C CA . TYR A 1 421 ? 20.022 -15.641 -23.886 1.00 98.06 421 TYR A CA 1
ATOM 3101 C C . TYR A 1 421 ? 18.946 -16.626 -23.405 1.00 98.06 421 TYR A C 1
ATOM 3103 O O . TYR A 1 421 ? 17.764 -16.278 -23.387 1.00 98.06 421 TYR A O 1
ATOM 3111 N N . ALA A 1 422 ? 19.335 -17.835 -22.985 1.00 97.75 422 ALA A N 1
ATOM 3112 C CA . ALA A 1 422 ? 18.410 -18.842 -22.471 1.00 97.75 422 ALA A CA 1
ATOM 3113 C C . ALA A 1 422 ? 17.842 -18.420 -21.110 1.00 97.75 422 ALA A C 1
ATOM 3115 O O . ALA A 1 422 ? 16.617 -18.364 -20.945 1.00 97.75 422 ALA A O 1
ATOM 3116 N N . SER A 1 423 ? 18.717 -18.033 -20.174 1.00 96.75 423 SER A N 1
ATOM 3117 C CA . SER A 1 423 ? 18.301 -17.471 -18.886 1.00 96.75 423 SER A CA 1
ATOM 3118 C C . SER A 1 423 ? 17.550 -16.155 -19.069 1.00 96.75 423 SER A C 1
ATOM 3120 O O . SER A 1 423 ? 16.527 -15.941 -18.413 1.00 96.75 423 SER A O 1
ATOM 3122 N N . ALA A 1 424 ? 17.998 -15.304 -20.004 1.00 98.12 424 ALA A N 1
ATOM 3123 C CA . ALA A 1 424 ? 17.316 -14.054 -20.326 1.00 98.12 424 ALA A CA 1
ATOM 3124 C C . ALA A 1 424 ? 15.859 -14.295 -20.739 1.00 98.12 424 ALA A C 1
ATOM 3126 O O . ALA A 1 424 ? 14.944 -13.736 -20.132 1.00 98.12 424 ALA A O 1
ATOM 3127 N N . ARG A 1 425 ? 15.629 -15.188 -21.712 1.00 98.38 425 ARG A N 1
ATOM 3128 C CA . ARG A 1 425 ? 14.288 -15.549 -22.189 1.00 98.38 425 ARG A CA 1
ATOM 3129 C C . ARG A 1 425 ? 13.408 -16.074 -21.053 1.00 98.38 425 ARG A C 1
ATOM 3131 O O . ARG A 1 425 ? 12.274 -15.626 -20.917 1.00 98.38 425 ARG A O 1
ATOM 3138 N N . SER A 1 426 ? 13.922 -16.982 -20.220 1.00 97.75 426 SER A N 1
ATOM 3139 C CA . SER A 1 426 ? 13.155 -17.564 -19.107 1.00 97.75 426 SER A CA 1
ATOM 3140 C C . SER A 1 426 ? 12.729 -16.516 -18.073 1.00 97.75 426 SER A C 1
ATOM 3142 O O . SER A 1 426 ? 11.576 -16.498 -17.630 1.00 97.75 426 SER A O 1
ATOM 3144 N N . ALA A 1 427 ? 13.650 -15.633 -17.680 1.00 97.81 427 ALA A N 1
ATOM 3145 C CA . ALA A 1 427 ? 13.372 -14.592 -16.697 1.00 97.81 427 ALA A CA 1
ATOM 3146 C C . ALA A 1 427 ? 12.399 -13.537 -17.252 1.00 97.81 427 ALA A C 1
ATOM 3148 O O . ALA A 1 427 ? 11.437 -13.172 -16.579 1.00 97.81 427 ALA A O 1
ATOM 3149 N N . LEU A 1 428 ? 12.576 -13.111 -18.506 1.00 98.38 428 LEU A N 1
ATOM 3150 C CA . LEU A 1 428 ? 11.704 -12.123 -19.151 1.00 98.38 428 LEU A CA 1
ATOM 3151 C C . LEU A 1 428 ? 10.298 -12.666 -19.415 1.00 98.38 428 LEU A C 1
ATOM 3153 O O . LEU A 1 428 ? 9.330 -11.935 -19.230 1.00 98.38 428 LEU A O 1
ATOM 3157 N N . ALA A 1 429 ? 10.163 -13.947 -19.770 1.00 97.94 429 ALA A N 1
ATOM 3158 C CA . ALA A 1 429 ? 8.857 -14.595 -19.879 1.00 97.94 429 ALA A CA 1
ATOM 3159 C C . ALA A 1 429 ? 8.131 -14.615 -18.525 1.00 97.94 429 ALA A C 1
ATOM 3161 O O . ALA A 1 429 ? 6.955 -14.270 -18.441 1.00 97.94 429 ALA A O 1
ATOM 3162 N N . SER A 1 430 ? 8.850 -14.939 -17.445 1.00 96.62 430 SER A N 1
ATOM 3163 C CA . SER A 1 430 ? 8.289 -14.913 -16.088 1.00 96.62 430 SER A CA 1
ATOM 3164 C C . SER A 1 430 ? 7.865 -13.500 -15.670 1.00 96.62 430 SER A C 1
ATOM 3166 O O . SER A 1 430 ? 6.783 -13.323 -15.113 1.00 96.62 430 SER A O 1
ATOM 3168 N N . SER A 1 431 ? 8.683 -12.494 -15.999 1.00 97.38 431 SER A N 1
ATOM 3169 C CA . SER A 1 431 ? 8.374 -11.082 -15.759 1.00 97.38 431 SER A CA 1
ATOM 3170 C C . SER A 1 431 ? 7.106 -10.649 -16.504 1.00 97.38 431 SER A C 1
ATOM 3172 O O . SER A 1 431 ? 6.199 -10.084 -15.893 1.00 97.38 431 SER A O 1
ATOM 3174 N N . ALA A 1 432 ? 6.994 -11.000 -17.791 1.00 95.69 432 ALA A N 1
ATOM 3175 C CA . ALA A 1 432 ? 5.845 -10.669 -18.630 1.00 95.69 432 ALA A CA 1
ATOM 3176 C C . ALA A 1 432 ? 4.535 -11.287 -18.117 1.00 95.69 432 ALA A C 1
ATOM 3178 O O . ALA A 1 432 ? 3.494 -10.646 -18.209 1.00 95.69 432 ALA A O 1
ATOM 3179 N N . LEU A 1 433 ? 4.581 -12.492 -17.535 1.00 95.38 433 LEU A N 1
ATOM 3180 C CA . LEU A 1 433 ? 3.409 -13.130 -16.921 1.00 95.38 433 LEU A CA 1
ATOM 3181 C C . LEU A 1 433 ? 2.934 -12.414 -15.649 1.00 95.38 433 LEU A C 1
ATOM 3183 O O . LEU A 1 433 ? 1.744 -12.429 -15.349 1.00 95.38 433 LEU A O 1
ATOM 3187 N N . LYS A 1 434 ? 3.850 -11.808 -14.884 1.00 93.44 434 LYS A N 1
ATOM 3188 C CA . LYS A 1 434 ? 3.519 -11.120 -13.625 1.00 93.44 434 LYS A CA 1
ATOM 3189 C C . LYS A 1 434 ? 3.061 -9.683 -13.837 1.00 93.44 434 LYS A C 1
ATOM 3191 O O . LYS A 1 434 ? 2.098 -9.255 -13.207 1.00 93.44 434 LYS A O 1
ATOM 3196 N N . ALA A 1 435 ? 3.767 -8.942 -14.686 1.00 94.06 435 ALA A N 1
ATOM 3197 C CA . ALA A 1 435 ? 3.435 -7.568 -15.036 1.00 94.06 435 ALA A CA 1
ATOM 3198 C C . ALA A 1 435 ? 3.826 -7.299 -16.502 1.00 94.06 435 ALA A C 1
ATOM 3200 O O . ALA A 1 435 ? 4.978 -6.948 -16.781 1.00 94.06 435 ALA A O 1
ATOM 3201 N N . PRO A 1 436 ? 2.885 -7.457 -17.452 1.00 94.69 436 PRO A N 1
ATOM 3202 C CA . PRO A 1 436 ? 3.140 -7.187 -18.860 1.00 94.69 436 PRO A CA 1
ATOM 3203 C C . PRO A 1 436 ? 3.637 -5.755 -19.083 1.00 94.69 436 PRO A C 1
ATOM 3205 O O . PRO A 1 436 ? 3.037 -4.788 -18.617 1.00 94.69 436 PRO A O 1
ATOM 3208 N N . SER A 1 437 ? 4.730 -5.604 -19.830 1.00 95.56 437 SER A N 1
ATOM 3209 C CA . SER A 1 437 ? 5.224 -4.296 -20.266 1.00 95.56 437 SER A CA 1
ATOM 3210 C C . SER A 1 437 ? 5.868 -4.379 -21.646 1.00 95.56 437 SER A C 1
ATOM 3212 O O . SER A 1 437 ? 6.405 -5.422 -22.044 1.00 95.56 437 SER A O 1
ATOM 3214 N N . ALA A 1 438 ? 5.819 -3.265 -22.383 1.00 96.94 438 ALA A N 1
ATOM 3215 C CA . ALA A 1 438 ? 6.392 -3.184 -23.722 1.00 96.94 438 ALA A CA 1
ATOM 3216 C C . ALA A 1 438 ? 7.902 -3.458 -23.708 1.00 96.94 438 ALA A C 1
ATOM 3218 O O . ALA A 1 438 ? 8.407 -4.175 -24.570 1.00 96.94 438 ALA A O 1
ATOM 3219 N N . GLU A 1 439 ? 8.609 -2.942 -22.700 1.00 96.38 439 GLU A N 1
ATOM 3220 C CA . GLU A 1 439 ? 10.051 -3.127 -22.539 1.00 96.38 439 GLU A CA 1
ATOM 3221 C C . GLU A 1 439 ? 10.412 -4.585 -22.216 1.00 96.38 439 GLU A C 1
ATOM 3223 O O . GLU A 1 439 ? 11.311 -5.143 -22.842 1.00 96.38 439 GLU A O 1
ATOM 3228 N N . THR A 1 440 ? 9.679 -5.243 -21.311 1.00 97.56 440 THR A N 1
ATOM 3229 C CA . THR A 1 440 ? 9.908 -6.670 -21.008 1.00 97.56 440 THR A CA 1
ATOM 3230 C C . THR A 1 440 ? 9.704 -7.533 -22.250 1.00 97.56 440 THR A C 1
ATOM 3232 O O . THR A 1 440 ? 10.539 -8.382 -22.562 1.00 97.56 440 THR A O 1
ATOM 3235 N N . SER A 1 441 ? 8.636 -7.265 -23.004 1.00 98.19 441 SER A N 1
ATOM 3236 C CA . SER A 1 441 ? 8.312 -7.997 -24.234 1.00 98.19 441 SER A CA 1
ATOM 3237 C C . SER A 1 441 ? 9.342 -7.741 -25.345 1.00 98.19 441 SER A C 1
ATOM 3239 O O . SER A 1 441 ? 9.709 -8.661 -26.075 1.00 98.19 441 SER A O 1
ATOM 3241 N N . LEU A 1 442 ? 9.891 -6.521 -25.428 1.00 98.38 442 LEU A N 1
ATOM 3242 C CA . LEU A 1 442 ? 10.990 -6.191 -26.340 1.00 98.38 442 LEU A CA 1
ATOM 3243 C C . LEU A 1 442 ? 12.231 -7.033 -26.029 1.00 98.38 442 LEU A C 1
ATOM 3245 O O . LEU A 1 442 ? 12.753 -7.709 -26.913 1.00 98.38 442 LEU A O 1
ATOM 3249 N N . TRP A 1 443 ? 12.691 -7.031 -24.775 1.00 98.38 443 TRP A N 1
ATOM 3250 C CA . TRP A 1 443 ? 13.859 -7.816 -24.373 1.00 98.38 443 TRP A CA 1
ATOM 3251 C C . TRP A 1 443 ? 13.628 -9.322 -24.521 1.00 98.38 443 TRP A C 1
ATOM 3253 O O . TRP A 1 443 ? 14.557 -10.048 -24.883 1.00 98.38 443 TRP A O 1
ATOM 3263 N N . LEU A 1 444 ? 12.405 -9.806 -24.276 1.00 98.56 444 LEU A N 1
ATOM 3264 C CA . LEU A 1 444 ? 12.040 -11.206 -24.498 1.00 98.56 444 LEU A CA 1
ATOM 3265 C C . LEU A 1 444 ? 12.173 -11.575 -25.980 1.00 98.56 444 LEU A C 1
ATOM 3267 O O . LEU A 1 444 ? 12.753 -12.609 -26.321 1.00 98.56 444 LEU A O 1
ATOM 3271 N N . GLY A 1 445 ? 11.695 -10.693 -26.857 1.00 98.25 445 GLY A N 1
ATOM 3272 C CA . GLY A 1 445 ? 11.828 -10.818 -28.300 1.00 98.25 445 GLY A CA 1
ATOM 3273 C C . GLY A 1 445 ? 13.279 -10.824 -28.770 1.00 98.25 445 GLY A C 1
ATOM 3274 O O . GLY A 1 445 ? 13.679 -11.710 -29.522 1.00 98.25 445 GLY A O 1
ATOM 3275 N N . LEU A 1 446 ? 14.093 -9.891 -28.269 1.00 98.56 446 LEU A N 1
ATOM 3276 C CA . LEU A 1 446 ? 15.531 -9.830 -28.554 1.00 98.56 446 LEU A CA 1
ATOM 3277 C C . LEU A 1 446 ? 16.263 -11.095 -28.084 1.00 98.56 446 LEU A C 1
ATOM 3279 O O . LEU A 1 446 ? 17.083 -11.644 -28.820 1.00 98.56 446 LEU A O 1
ATOM 3283 N N . SER A 1 447 ? 15.941 -11.590 -26.887 1.00 98.50 447 SER A N 1
ATOM 3284 C CA . SER A 1 447 ? 16.526 -12.821 -26.335 1.00 98.50 447 SER A CA 1
ATOM 3285 C C . SER A 1 447 ? 16.155 -14.045 -27.176 1.00 98.50 447 SER A C 1
ATOM 3287 O O . SER A 1 447 ? 17.006 -14.880 -27.472 1.00 98.50 447 SER A O 1
ATOM 3289 N N . SER A 1 448 ? 14.899 -14.129 -27.620 1.00 98.50 448 SER A N 1
ATOM 3290 C CA . SER A 1 448 ? 14.419 -15.220 -28.479 1.00 98.50 448 SER A CA 1
ATOM 3291 C C . SER A 1 448 ? 15.053 -15.163 -29.873 1.00 98.50 448 SER A C 1
ATOM 3293 O O . SER A 1 448 ? 15.484 -16.187 -30.398 1.00 98.50 448 SER A O 1
ATOM 3295 N N . TYR A 1 449 ? 15.221 -13.960 -30.434 1.00 98.38 449 TYR A N 1
ATOM 3296 C CA . TYR A 1 449 ? 15.913 -13.761 -31.708 1.00 98.38 449 TYR A CA 1
ATOM 3297 C C . TYR A 1 449 ? 17.373 -14.231 -31.641 1.00 98.38 449 TYR A C 1
ATOM 3299 O O . TYR A 1 449 ? 17.844 -14.916 -32.549 1.00 98.38 449 TYR A O 1
ATOM 3307 N N . ALA A 1 450 ? 18.081 -13.913 -30.552 1.00 98.06 450 ALA A N 1
ATOM 3308 C CA . ALA A 1 450 ? 19.459 -14.356 -30.334 1.00 98.06 450 ALA A CA 1
ATOM 3309 C C . ALA A 1 450 ? 19.580 -15.889 -30.217 1.00 98.06 450 ALA A C 1
ATOM 3311 O O . ALA A 1 450 ? 20.559 -16.470 -30.682 1.00 98.06 450 ALA A O 1
ATOM 3312 N N . LEU A 1 451 ? 18.552 -16.554 -29.679 1.00 98.00 451 LEU A N 1
ATOM 3313 C CA . LEU A 1 451 ? 18.430 -18.018 -29.645 1.00 98.00 451 LEU A CA 1
ATOM 3314 C C . LEU A 1 451 ? 17.988 -18.639 -30.981 1.00 98.00 451 LEU A C 1
ATOM 3316 O O . LEU A 1 451 ? 17.828 -19.855 -31.055 1.00 98.00 451 LEU A O 1
ATOM 3320 N N . LYS A 1 452 ? 17.789 -17.828 -32.029 1.00 97.69 452 LYS A N 1
ATOM 3321 C CA . LYS A 1 452 ? 17.225 -18.231 -33.331 1.00 97.69 452 LYS A CA 1
ATOM 3322 C C . LYS A 1 452 ? 15.792 -18.773 -33.255 1.00 97.69 452 LYS A C 1
ATOM 3324 O O . LYS A 1 452 ? 15.293 -19.352 -34.216 1.00 97.69 452 LYS A O 1
ATOM 3329 N N . ASP A 1 453 ? 15.103 -18.532 -32.143 1.00 97.88 453 ASP A N 1
ATOM 3330 C CA . ASP A 1 453 ? 13.668 -18.762 -31.995 1.00 97.88 453 ASP A CA 1
ATOM 3331 C C . ASP A 1 453 ? 12.915 -17.569 -32.595 1.00 97.88 453 ASP A C 1
ATOM 3333 O O . ASP A 1 453 ? 12.404 -16.686 -31.900 1.00 97.88 453 ASP A O 1
ATOM 3337 N N . TYR A 1 454 ? 12.921 -17.494 -33.927 1.00 97.81 454 TYR A N 1
ATOM 3338 C CA . TYR A 1 454 ? 12.341 -16.362 -34.648 1.00 97.81 454 TYR A CA 1
ATOM 3339 C C . TYR A 1 454 ? 10.816 -16.305 -34.510 1.00 97.81 454 TYR A C 1
ATOM 3341 O O . TYR A 1 454 ? 10.252 -15.215 -34.488 1.00 97.81 454 TYR A O 1
ATOM 3349 N N . GLY A 1 455 ? 10.149 -17.455 -34.358 1.00 97.00 455 GLY A N 1
ATOM 3350 C CA . GLY A 1 455 ? 8.711 -17.520 -34.092 1.00 97.00 455 GLY A CA 1
ATOM 3351 C C . GLY A 1 455 ? 8.356 -16.890 -32.744 1.00 97.00 455 GLY A C 1
ATOM 3352 O O . GLY A 1 455 ? 7.530 -15.976 -32.695 1.00 97.00 455 GLY A O 1
ATOM 3353 N N . GLY A 1 456 ? 9.036 -17.305 -31.669 1.00 97.12 456 GLY A N 1
ATOM 3354 C CA . GLY A 1 456 ? 8.879 -16.701 -30.345 1.00 97.12 456 GLY A CA 1
ATOM 3355 C C . GLY A 1 456 ? 9.268 -15.220 -30.320 1.00 97.12 456 GLY A C 1
ATOM 3356 O O . GLY A 1 456 ? 8.573 -14.409 -29.706 1.00 97.12 456 GLY A O 1
ATOM 3357 N N . ALA A 1 457 ? 10.322 -14.838 -31.053 1.00 98.31 457 ALA A N 1
ATOM 3358 C CA . ALA A 1 457 ? 10.735 -13.443 -31.185 1.00 98.31 457 ALA A CA 1
ATOM 3359 C C . ALA A 1 457 ? 9.640 -12.568 -31.808 1.00 98.31 457 ALA A C 1
ATOM 3361 O O . ALA A 1 457 ? 9.339 -11.500 -31.277 1.00 98.31 457 ALA A O 1
ATOM 3362 N N . VAL A 1 458 ? 9.018 -13.024 -32.900 1.00 98.50 458 VAL A N 1
ATOM 3363 C CA . VAL A 1 458 ? 7.914 -12.309 -33.557 1.00 98.50 458 VAL A CA 1
ATOM 3364 C C . VAL A 1 458 ? 6.750 -12.100 -32.592 1.00 98.50 458 VAL A C 1
ATOM 3366 O O . VAL A 1 458 ? 6.273 -10.973 -32.482 1.00 98.50 458 VAL A O 1
ATOM 3369 N N . LEU A 1 459 ? 6.329 -13.138 -31.861 1.00 97.88 459 LEU A N 1
ATOM 3370 C CA . LEU A 1 459 ? 5.218 -13.035 -30.907 1.00 97.88 459 LEU A CA 1
ATOM 3371 C C . LEU A 1 459 ? 5.505 -12.002 -29.809 1.00 97.88 459 LEU A C 1
ATOM 3373 O O . LEU A 1 459 ? 4.731 -11.065 -29.621 1.00 97.88 459 LEU A O 1
ATOM 3377 N N . ALA A 1 460 ? 6.660 -12.104 -29.148 1.00 98.00 460 ALA A N 1
ATOM 3378 C CA . ALA A 1 460 ? 7.027 -11.184 -28.072 1.00 98.00 460 ALA A CA 1
ATOM 3379 C C . ALA A 1 460 ? 7.181 -9.728 -28.559 1.00 98.00 460 ALA A C 1
ATOM 3381 O O . ALA A 1 460 ? 6.793 -8.784 -27.868 1.00 98.00 460 ALA A O 1
ATOM 3382 N N . LEU A 1 461 ? 7.708 -9.516 -29.769 1.00 98.44 461 LEU A N 1
ATOM 3383 C CA . LEU A 1 461 ? 7.857 -8.177 -30.350 1.00 98.44 461 LEU A CA 1
ATOM 3384 C C . LEU A 1 461 ? 6.521 -7.587 -30.813 1.00 98.44 461 LEU A C 1
ATOM 3386 O O . LEU A 1 461 ? 6.320 -6.378 -30.697 1.00 98.44 461 LEU A O 1
ATOM 3390 N N . GLN A 1 462 ? 5.589 -8.417 -31.286 1.00 98.00 462 GLN A N 1
ATOM 3391 C CA . GLN A 1 462 ? 4.216 -7.989 -31.552 1.00 98.00 462 GLN A CA 1
ATOM 3392 C C . GLN A 1 462 ? 3.516 -7.555 -30.265 1.00 98.00 462 GLN A C 1
ATOM 3394 O O . GLN A 1 462 ? 2.868 -6.511 -30.255 1.00 98.00 462 GLN A O 1
ATOM 3399 N N . ASP A 1 463 ? 3.681 -8.300 -29.173 1.00 97.25 463 ASP A N 1
ATOM 3400 C CA . ASP A 1 463 ? 3.109 -7.925 -27.879 1.00 97.25 463 ASP A CA 1
ATOM 3401 C C . ASP A 1 463 ? 3.739 -6.639 -27.331 1.00 97.25 463 ASP A C 1
ATOM 3403 O O . ASP A 1 463 ? 3.021 -5.752 -26.866 1.00 97.25 463 ASP A O 1
ATOM 3407 N N . SER A 1 464 ? 5.055 -6.461 -27.495 1.00 97.81 464 SER A N 1
ATOM 3408 C CA . SER A 1 464 ? 5.730 -5.190 -27.203 1.00 97.81 464 SER A CA 1
ATOM 3409 C C . SER A 1 464 ? 5.103 -4.023 -27.973 1.00 97.81 464 SER A C 1
ATOM 3411 O O . SER A 1 464 ? 4.791 -2.992 -27.378 1.00 97.81 464 SER A O 1
ATOM 3413 N N . LEU A 1 465 ? 4.858 -4.202 -29.276 1.00 95.94 465 LEU A N 1
ATOM 3414 C CA . LEU A 1 465 ? 4.313 -3.161 -30.145 1.00 95.94 465 LEU A CA 1
ATOM 3415 C C . LEU A 1 465 ? 2.852 -2.819 -29.821 1.00 95.94 465 LEU A C 1
ATOM 3417 O O . LEU A 1 465 ? 2.480 -1.649 -29.889 1.00 95.94 465 LEU A O 1
ATOM 3421 N N . LYS A 1 466 ? 2.039 -3.820 -29.451 1.00 96.88 466 LYS A N 1
ATOM 3422 C CA . LYS A 1 466 ? 0.657 -3.616 -28.982 1.00 96.88 466 LYS A CA 1
ATOM 3423 C C . LYS A 1 466 ? 0.618 -2.795 -27.693 1.00 96.88 466 LYS A C 1
ATOM 3425 O O . LYS A 1 466 ? -0.253 -1.945 -27.549 1.00 96.88 466 LYS A O 1
ATOM 3430 N N . LEU A 1 467 ? 1.544 -3.058 -26.767 1.00 95.31 467 LEU A N 1
ATOM 3431 C CA . LEU A 1 467 ? 1.621 -2.355 -25.483 1.00 95.31 467 LEU A CA 1
ATOM 3432 C C . LEU A 1 467 ? 2.131 -0.922 -25.649 1.00 95.31 467 LEU A C 1
ATOM 3434 O O . LEU A 1 467 ? 1.577 0.004 -25.062 1.00 95.31 467 LEU A O 1
ATOM 3438 N N . GLN A 1 468 ? 3.191 -0.734 -26.435 1.00 96.31 468 GLN A N 1
ATOM 3439 C CA . GLN A 1 468 ? 3.708 0.588 -26.756 1.00 96.31 468 GLN A CA 1
ATOM 3440 C C . GLN A 1 468 ? 4.403 0.579 -28.124 1.00 96.31 468 GLN A C 1
ATOM 3442 O O . GLN A 1 468 ? 5.493 0.012 -28.264 1.00 96.31 468 GLN A O 1
ATOM 3447 N N . PRO A 1 469 ? 3.831 1.259 -29.132 1.00 93.88 469 PRO A N 1
ATOM 3448 C CA . PRO A 1 469 ? 4.484 1.418 -30.420 1.00 93.88 469 PRO A CA 1
ATOM 3449 C C . PRO A 1 469 ? 5.838 2.123 -30.284 1.00 93.88 469 PRO A C 1
ATOM 3451 O O . PRO A 1 469 ? 5.933 3.204 -29.701 1.00 93.88 469 PRO A O 1
ATOM 3454 N N . SER A 1 470 ? 6.898 1.527 -30.833 1.00 93.75 470 SER A N 1
ATOM 3455 C CA . SER A 1 470 ? 8.223 2.147 -30.874 1.00 93.75 470 SER A CA 1
ATOM 3456 C C . SER A 1 470 ? 8.970 1.767 -32.151 1.00 93.75 470 SER A C 1
ATOM 3458 O O . SER A 1 470 ? 8.881 0.626 -32.612 1.00 93.75 470 SER A O 1
ATOM 3460 N N . ALA A 1 471 ? 9.744 2.707 -32.701 1.00 94.06 471 ALA A N 1
ATOM 3461 C CA . ALA A 1 471 ? 10.584 2.457 -33.874 1.00 94.06 471 ALA A CA 1
ATOM 3462 C C . ALA A 1 471 ? 11.586 1.317 -33.625 1.00 94.06 471 ALA A C 1
ATOM 3464 O O . ALA A 1 471 ? 11.816 0.483 -34.497 1.00 94.06 471 ALA A O 1
ATOM 3465 N N . GLN A 1 472 ? 12.133 1.234 -32.406 1.00 94.88 472 GLN A N 1
ATOM 3466 C CA . GLN A 1 472 ? 13.039 0.158 -32.010 1.00 94.88 472 GLN A CA 1
ATOM 3467 C C . GLN A 1 472 ? 12.348 -1.210 -32.056 1.00 94.88 472 GLN A C 1
ATOM 3469 O O . GLN A 1 472 ? 12.898 -2.151 -32.622 1.00 94.88 472 GLN A O 1
ATOM 3474 N N . THR A 1 473 ? 11.139 -1.322 -31.501 1.00 96.12 473 THR A N 1
ATOM 3475 C CA . THR A 1 473 ? 10.361 -2.567 -31.531 1.00 96.12 473 THR A CA 1
ATOM 3476 C C . THR A 1 473 ? 9.981 -2.943 -32.963 1.00 96.12 473 THR A C 1
ATOM 3478 O O . THR A 1 473 ? 10.090 -4.111 -33.322 1.00 96.12 473 THR A O 1
ATOM 3481 N N . GLN A 1 474 ? 9.601 -1.975 -33.806 1.00 96.31 474 GLN A N 1
ATOM 3482 C CA . GLN A 1 474 ? 9.290 -2.212 -35.223 1.00 96.31 474 GLN A CA 1
ATOM 3483 C C . GLN A 1 474 ? 10.504 -2.716 -36.012 1.00 96.31 474 GLN A C 1
ATOM 3485 O O . GLN A 1 474 ? 10.370 -3.664 -36.781 1.00 96.31 474 GLN A O 1
ATOM 3490 N N . LEU A 1 475 ? 11.692 -2.141 -35.790 1.00 97.25 475 LEU A N 1
ATOM 3491 C CA . LEU A 1 475 ? 12.945 -2.627 -36.379 1.00 97.25 475 LEU A CA 1
ATOM 3492 C C . LEU A 1 475 ? 13.289 -4.040 -35.909 1.00 97.25 475 LEU A C 1
ATOM 3494 O O . LEU A 1 475 ? 13.658 -4.899 -36.706 1.00 97.25 475 LEU A O 1
ATOM 3498 N N . SER A 1 476 ? 13.175 -4.302 -34.608 1.00 97.88 476 SER A N 1
ATOM 3499 C CA . SER A 1 476 ? 13.423 -5.635 -34.062 1.00 97.88 476 SER A CA 1
ATOM 3500 C C . SER A 1 476 ? 12.431 -6.659 -34.623 1.00 97.88 476 SER A C 1
ATOM 3502 O O . SER A 1 476 ? 12.838 -7.770 -34.963 1.00 97.88 476 SER A O 1
ATOM 3504 N N . LEU A 1 477 ? 11.153 -6.288 -34.774 1.00 98.06 477 LEU A N 1
ATOM 3505 C CA . LEU A 1 477 ? 10.120 -7.140 -35.364 1.00 98.06 477 LEU A CA 1
ATOM 3506 C C . LEU A 1 477 ? 10.388 -7.390 -36.852 1.00 98.06 477 LEU A C 1
ATOM 3508 O O . LEU A 1 477 ? 10.306 -8.533 -37.290 1.00 98.06 477 LEU A O 1
ATOM 3512 N N . GLY A 1 478 ? 10.779 -6.359 -37.608 1.00 97.62 478 GLY A N 1
ATOM 3513 C CA . GLY A 1 478 ? 11.205 -6.482 -39.003 1.00 97.62 478 GLY A CA 1
ATOM 3514 C C . GLY A 1 478 ? 12.346 -7.487 -39.168 1.00 97.62 478 GLY A C 1
ATOM 3515 O O . GLY A 1 478 ? 12.223 -8.426 -39.952 1.00 97.62 478 GLY A O 1
ATOM 3516 N N . SER A 1 479 ? 13.402 -7.370 -38.356 1.00 97.88 479 SER A N 1
ATOM 3517 C CA . SER A 1 479 ? 14.499 -8.349 -38.313 1.00 97.88 479 SER A CA 1
ATOM 3518 C C . SER A 1 479 ? 14.004 -9.773 -38.039 1.00 97.88 479 SER A C 1
ATOM 3520 O O . SER A 1 479 ? 14.389 -10.704 -38.745 1.00 97.88 479 SER A O 1
ATOM 3522 N N . ALA A 1 480 ? 13.136 -9.959 -37.038 1.00 98.19 480 ALA A N 1
ATOM 3523 C CA . ALA A 1 480 ? 12.593 -11.272 -36.679 1.00 98.19 480 ALA A CA 1
ATOM 3524 C C . ALA A 1 480 ? 11.705 -11.873 -37.785 1.00 98.19 480 ALA A C 1
ATOM 3526 O O . ALA A 1 480 ? 11.766 -13.075 -38.051 1.00 98.19 480 ALA A O 1
ATOM 3527 N N . LEU A 1 481 ? 10.920 -11.044 -38.475 1.00 98.38 481 LEU A N 1
ATOM 3528 C CA . LEU A 1 481 ? 10.082 -11.454 -39.603 1.00 98.38 481 LEU A CA 1
ATOM 3529 C C . LEU A 1 481 ? 10.925 -11.838 -40.828 1.00 98.38 481 LEU A C 1
ATOM 3531 O O . LEU A 1 481 ? 10.665 -12.867 -41.445 1.00 98.38 481 LEU A O 1
ATOM 3535 N N . ILE A 1 482 ? 11.986 -11.085 -41.134 1.00 98.12 482 ILE A N 1
ATOM 3536 C CA . ILE A 1 482 ? 12.941 -11.438 -42.199 1.00 98.12 482 ILE A CA 1
ATOM 3537 C C . ILE A 1 482 ? 13.630 -12.770 -41.880 1.00 98.12 482 ILE A C 1
ATOM 3539 O O . ILE A 1 482 ? 13.700 -13.645 -42.741 1.00 98.12 482 ILE A O 1
ATOM 3543 N N . ALA A 1 483 ? 14.102 -12.949 -40.643 1.00 97.25 483 ALA A N 1
ATOM 3544 C CA . ALA A 1 483 ? 14.789 -14.170 -40.223 1.00 97.25 483 ALA A CA 1
ATOM 3545 C C . ALA A 1 483 ? 13.871 -15.408 -40.187 1.00 97.25 483 ALA A C 1
ATOM 3547 O O . ALA A 1 483 ? 14.337 -16.521 -40.411 1.00 97.25 483 ALA A O 1
ATOM 3548 N N . SER A 1 484 ? 12.566 -15.221 -39.960 1.00 96.88 484 SER A N 1
ATOM 3549 C CA . SER A 1 484 ? 11.551 -16.285 -40.036 1.00 96.88 484 SER A CA 1
ATOM 3550 C C . SER A 1 484 ? 10.984 -16.515 -41.444 1.00 96.88 484 SER A C 1
ATOM 3552 O O . SER A 1 484 ? 10.085 -17.336 -41.607 1.00 96.88 484 SER A O 1
ATOM 3554 N N . GLY A 1 485 ? 11.473 -15.803 -42.467 1.00 96.44 485 GLY A N 1
ATOM 3555 C CA . GLY A 1 485 ? 11.000 -15.933 -43.851 1.00 96.44 485 GLY A CA 1
ATOM 3556 C C . GLY A 1 485 ? 9.656 -15.252 -44.142 1.00 96.44 485 GLY A C 1
ATOM 3557 O O . GLY A 1 485 ? 9.113 -15.377 -45.238 1.00 96.44 485 GLY A O 1
ATOM 3558 N N . ARG A 1 486 ? 9.104 -14.500 -43.186 1.00 97.75 486 ARG A N 1
ATOM 3559 C CA . ARG A 1 486 ? 7.818 -13.796 -43.293 1.00 97.75 486 ARG A CA 1
ATOM 3560 C C . ARG A 1 486 ? 7.996 -12.411 -43.919 1.00 97.75 486 ARG A C 1
ATOM 3562 O O . ARG A 1 486 ? 7.731 -11.380 -43.303 1.00 97.75 486 ARG A O 1
ATOM 3569 N N . TYR A 1 487 ? 8.474 -12.377 -45.160 1.00 97.50 487 TYR A N 1
ATOM 3570 C CA . TYR A 1 487 ? 8.912 -11.138 -45.817 1.00 97.50 487 TYR A CA 1
ATOM 3571 C C . TYR A 1 487 ? 7.786 -10.127 -46.088 1.00 97.50 487 TYR A C 1
ATOM 3573 O O . TYR A 1 487 ? 8.009 -8.924 -45.962 1.00 97.50 487 TYR A O 1
ATOM 3581 N N . ALA A 1 488 ? 6.578 -10.596 -46.417 1.00 97.62 488 ALA A N 1
ATOM 3582 C CA . ALA A 1 488 ? 5.420 -9.720 -46.623 1.00 97.62 488 ALA A CA 1
ATOM 3583 C C . ALA A 1 488 ? 5.012 -9.003 -45.322 1.00 97.62 488 ALA A C 1
ATOM 3585 O O . ALA A 1 488 ? 4.768 -7.796 -45.320 1.00 97.62 488 ALA A O 1
ATOM 3586 N N . ASP A 1 489 ? 5.024 -9.724 -44.198 1.00 97.50 489 ASP A N 1
ATOM 3587 C CA . ASP A 1 489 ? 4.739 -9.161 -42.875 1.00 97.50 489 ASP A CA 1
ATOM 3588 C C . ASP A 1 489 ? 5.841 -8.190 -42.425 1.00 97.50 489 ASP A C 1
ATOM 3590 O O . ASP A 1 489 ? 5.557 -7.155 -41.812 1.00 97.50 489 ASP A O 1
ATOM 3594 N N . ALA A 1 490 ? 7.106 -8.499 -42.744 1.00 97.75 490 ALA A N 1
ATOM 3595 C CA . ALA A 1 490 ? 8.234 -7.609 -42.479 1.00 97.75 490 ALA A CA 1
ATOM 3596 C C . ALA A 1 490 ? 8.060 -6.272 -43.211 1.00 97.75 490 ALA A C 1
ATOM 3598 O O . ALA A 1 490 ? 8.178 -5.210 -42.600 1.00 97.75 490 ALA A O 1
ATOM 3599 N N . GLU A 1 491 ? 7.698 -6.302 -44.496 1.00 97.44 491 GLU A N 1
ATOM 3600 C CA . GLU A 1 491 ? 7.391 -5.093 -45.260 1.00 97.44 491 GLU A CA 1
ATOM 3601 C C . GLU A 1 491 ? 6.185 -4.338 -44.690 1.00 97.44 491 GLU A C 1
ATOM 3603 O O . GLU A 1 491 ? 6.255 -3.117 -44.538 1.00 97.44 491 GLU A O 1
ATOM 3608 N N . ALA A 1 492 ? 5.105 -5.036 -44.329 1.00 97.06 492 ALA A N 1
ATOM 3609 C CA . ALA A 1 492 ? 3.930 -4.415 -43.718 1.00 97.06 492 ALA A CA 1
ATOM 3610 C C . ALA A 1 492 ? 4.270 -3.694 -42.400 1.00 97.06 492 ALA A C 1
ATOM 3612 O O . ALA A 1 492 ? 3.700 -2.640 -42.114 1.00 97.06 492 ALA A O 1
ATOM 3613 N N . THR A 1 493 ? 5.238 -4.221 -41.643 1.00 96.62 493 THR A N 1
ATOM 3614 C CA . THR A 1 493 ? 5.739 -3.635 -40.389 1.00 96.62 493 THR A CA 1
ATOM 3615 C C . THR A 1 493 ? 6.685 -2.452 -40.631 1.00 96.62 493 THR A C 1
ATOM 3617 O O . THR A 1 493 ? 6.593 -1.436 -39.944 1.00 96.62 493 THR A O 1
ATOM 3620 N N . LEU A 1 494 ? 7.591 -2.553 -41.610 1.00 97.38 494 LEU A N 1
ATOM 3621 C CA . LEU A 1 494 ? 8.660 -1.573 -41.853 1.00 97.38 494 LEU A CA 1
ATOM 3622 C C . LEU A 1 494 ? 8.222 -0.389 -42.723 1.00 97.38 494 LEU A C 1
ATOM 3624 O O . LEU A 1 494 ? 8.742 0.715 -42.568 1.00 97.38 494 LEU A O 1
ATOM 3628 N N . ARG A 1 495 ? 7.254 -0.586 -43.626 1.00 96.56 495 ARG A N 1
ATOM 3629 C CA . ARG A 1 495 ? 6.717 0.473 -44.493 1.00 96.56 495 ARG A CA 1
ATOM 3630 C C . ARG A 1 495 ? 6.185 1.687 -43.714 1.00 96.56 495 ARG A C 1
ATOM 3632 O O . ARG A 1 495 ? 6.580 2.796 -44.065 1.00 96.56 495 ARG A O 1
ATOM 3639 N N . PRO A 1 496 ? 5.322 1.548 -42.688 1.00 95.75 496 PRO A N 1
ATOM 3640 C CA . PRO A 1 496 ? 4.879 2.709 -41.919 1.00 95.75 496 PRO A CA 1
ATOM 3641 C C . PRO A 1 496 ? 6.040 3.382 -41.175 1.00 95.75 496 PRO A C 1
ATOM 3643 O O . PRO A 1 496 ? 6.063 4.607 -41.094 1.00 95.75 496 PRO A O 1
ATOM 3646 N N . LEU A 1 497 ? 7.036 2.614 -40.708 1.00 95.62 497 LEU A N 1
ATOM 3647 C CA . LEU A 1 497 ? 8.201 3.165 -40.016 1.00 95.62 497 LEU A CA 1
ATOM 3648 C C . LEU A 1 497 ? 9.011 4.099 -40.924 1.00 95.62 497 LEU A C 1
ATOM 3650 O O . LEU A 1 497 ? 9.283 5.222 -40.517 1.00 95.62 497 LEU A O 1
ATOM 3654 N N . VAL A 1 498 ? 9.330 3.696 -42.159 1.00 96.50 498 VAL A N 1
ATOM 3655 C CA . VAL A 1 498 ? 10.089 4.554 -43.095 1.00 96.50 498 VAL A CA 1
ATOM 3656 C C . VAL A 1 498 ? 9.300 5.767 -43.596 1.00 96.50 498 VAL A C 1
ATOM 3658 O O . VAL A 1 498 ? 9.895 6.729 -44.069 1.00 96.50 498 VAL A O 1
ATOM 3661 N N . VAL A 1 499 ? 7.967 5.739 -43.505 1.00 96.25 499 VAL A N 1
ATOM 3662 C CA . VAL A 1 499 ? 7.128 6.917 -43.771 1.00 96.25 499 VAL A CA 1
ATOM 3663 C C . VAL A 1 499 ? 7.178 7.881 -42.584 1.00 96.25 499 VAL A C 1
ATOM 3665 O O . VAL A 1 499 ? 7.298 9.085 -42.786 1.00 96.25 499 VAL A O 1
ATOM 3668 N N . SER A 1 500 ? 7.117 7.365 -41.352 1.00 95.50 500 SER A N 1
ATOM 3669 C CA . SER A 1 500 ? 7.152 8.189 -40.134 1.00 95.50 500 SER A CA 1
ATOM 3670 C C . SER A 1 500 ? 8.545 8.708 -39.766 1.00 95.50 500 SER A C 1
ATOM 3672 O O . SER A 1 500 ? 8.671 9.806 -39.234 1.00 95.50 500 SER A O 1
ATOM 3674 N N . ASP A 1 501 ? 9.588 7.937 -40.067 1.00 94.38 501 ASP A N 1
ATOM 3675 C CA . ASP A 1 501 ? 10.994 8.286 -39.888 1.00 94.38 501 ASP A CA 1
ATOM 3676 C C . ASP A 1 501 ? 11.754 7.959 -41.187 1.00 94.38 501 ASP A C 1
ATOM 3678 O O . ASP A 1 501 ? 12.398 6.908 -41.307 1.00 94.38 501 ASP A O 1
ATOM 3682 N N . PRO A 1 502 ? 11.697 8.865 -42.183 1.00 95.69 502 PRO A N 1
ATOM 3683 C CA . PRO A 1 502 ? 12.396 8.691 -43.454 1.00 95.69 502 PRO A CA 1
ATOM 3684 C C . PRO A 1 502 ? 13.919 8.646 -43.314 1.00 95.69 502 PRO A C 1
ATOM 3686 O O . PRO A 1 502 ? 14.596 8.220 -44.248 1.00 95.69 502 PRO A O 1
ATOM 3689 N N . THR A 1 503 ? 14.465 9.063 -42.167 1.00 95.88 503 THR A N 1
ATOM 3690 C CA . THR A 1 503 ? 15.910 9.094 -41.903 1.00 95.88 503 THR A CA 1
ATOM 3691 C C . THR A 1 503 ? 16.454 7.788 -41.329 1.00 95.88 503 THR A C 1
ATOM 3693 O O . THR A 1 503 ? 17.668 7.626 -41.183 1.00 95.88 503 THR A O 1
ATOM 3696 N N . ASN A 1 504 ? 15.583 6.813 -41.060 1.00 94.88 504 ASN A N 1
ATOM 3697 C CA . ASN A 1 504 ? 15.973 5.535 -40.492 1.00 94.88 504 ASN A CA 1
ATOM 3698 C C . ASN A 1 504 ? 16.627 4.610 -41.533 1.00 94.88 504 ASN A C 1
ATOM 3700 O O . ASN A 1 504 ? 15.977 3.778 -42.172 1.00 94.88 504 ASN A O 1
ATOM 3704 N N . GLY A 1 505 ? 17.945 4.738 -41.701 1.00 95.44 505 GLY A N 1
ATOM 3705 C CA . GLY A 1 505 ? 18.708 3.942 -42.667 1.00 95.44 505 GLY A CA 1
ATOM 3706 C C . GLY A 1 505 ? 18.651 2.428 -42.421 1.00 95.44 505 GLY A C 1
ATOM 3707 O O . GLY A 1 505 ? 18.792 1.652 -43.365 1.00 95.44 505 GLY A O 1
ATOM 3708 N N . GLU A 1 506 ? 18.428 1.982 -41.181 1.00 96.69 506 GLU A N 1
ATOM 3709 C CA . GLU A 1 506 ? 18.249 0.559 -40.867 1.00 96.69 506 GLU A CA 1
ATOM 3710 C C . GLU A 1 506 ? 16.875 0.046 -41.313 1.00 96.69 506 GLU A C 1
ATOM 3712 O O . GLU A 1 506 ? 16.795 -1.022 -41.920 1.00 96.69 506 GLU A O 1
ATOM 3717 N N . ALA A 1 507 ? 15.809 0.824 -41.103 1.00 96.69 507 ALA A N 1
ATOM 3718 C CA . ALA A 1 507 ? 14.466 0.469 -41.561 1.00 96.69 507 ALA A CA 1
ATOM 3719 C C . ALA A 1 507 ? 14.410 0.351 -43.090 1.00 96.69 507 ALA A C 1
ATOM 3721 O O . ALA A 1 507 ? 13.870 -0.622 -43.618 1.00 96.69 507 ALA A O 1
ATOM 3722 N N . TRP A 1 508 ? 15.035 1.293 -43.807 1.00 97.94 508 TRP A N 1
ATOM 3723 C CA . TRP A 1 508 ? 15.152 1.233 -45.266 1.00 97.94 508 TRP A CA 1
ATOM 3724 C C . TRP A 1 508 ? 15.928 0.007 -45.746 1.00 97.94 508 TRP A C 1
ATOM 3726 O O . TRP A 1 508 ? 15.530 -0.628 -46.724 1.00 97.94 508 TRP A O 1
ATOM 3736 N N . TYR A 1 509 ? 17.009 -0.358 -45.052 1.00 97.81 509 TYR A N 1
ATOM 3737 C CA . TYR A 1 509 ? 17.789 -1.544 -45.391 1.00 97.81 509 TYR A CA 1
ATOM 3738 C C . TYR A 1 509 ? 16.966 -2.827 -45.219 1.00 97.81 509 TYR A C 1
ATOM 3740 O O . TYR A 1 509 ? 16.888 -3.638 -46.142 1.00 97.81 509 TYR A O 1
ATOM 3748 N N . GLN A 1 510 ? 16.289 -2.989 -44.080 1.00 98.00 510 GLN A N 1
ATOM 3749 C CA . GLN A 1 510 ? 15.443 -4.156 -43.819 1.00 98.00 510 GLN A CA 1
ATOM 3750 C C . GLN A 1 510 ? 14.227 -4.228 -44.758 1.00 98.00 510 GLN A C 1
ATOM 3752 O O . GLN A 1 510 ? 13.840 -5.316 -45.192 1.00 98.00 510 GLN A O 1
ATOM 3757 N N . LEU A 1 511 ? 13.654 -3.082 -45.143 1.00 97.69 511 LEU A N 1
ATOM 3758 C CA . LEU A 1 511 ? 12.594 -3.018 -46.153 1.00 97.69 511 LEU A CA 1
ATOM 3759 C C . LEU A 1 511 ? 13.108 -3.480 -47.525 1.00 97.69 511 LEU A C 1
ATOM 3761 O O . LEU A 1 511 ? 12.427 -4.238 -48.215 1.00 97.69 511 LEU A O 1
ATOM 3765 N N . GLY A 1 512 ? 14.329 -3.079 -47.893 1.00 97.31 512 GLY A N 1
ATOM 3766 C CA . GLY A 1 512 ? 15.006 -3.553 -49.099 1.00 97.31 512 GLY A CA 1
ATOM 3767 C C . GLY A 1 512 ? 15.208 -5.069 -49.098 1.00 97.31 512 GLY A C 1
ATOM 3768 O O . GLY A 1 512 ? 14.829 -5.725 -50.066 1.00 97.31 512 GLY A O 1
ATOM 3769 N N . LEU A 1 513 ? 15.700 -5.639 -47.989 1.00 97.62 513 LEU A N 1
ATOM 3770 C CA . LEU A 1 513 ? 15.849 -7.093 -47.824 1.00 97.62 513 LEU A CA 1
ATOM 3771 C C . LEU A 1 513 ? 14.507 -7.823 -47.974 1.00 97.62 513 LEU A C 1
ATOM 3773 O O . LEU A 1 513 ? 14.413 -8.814 -48.696 1.00 97.62 513 LEU A O 1
ATOM 3777 N N . SER A 1 514 ? 13.457 -7.300 -47.338 1.00 97.31 514 SER A N 1
ATOM 3778 C CA . SER A 1 514 ? 12.110 -7.878 -47.391 1.00 97.31 514 SER A CA 1
ATOM 3779 C C . SER A 1 514 ? 11.546 -7.883 -48.815 1.00 97.31 514 SER A C 1
ATOM 3781 O O . SER A 1 514 ? 10.957 -8.870 -49.249 1.00 97.31 514 SER A O 1
ATOM 3783 N N . ARG A 1 515 ? 11.747 -6.804 -49.580 1.00 97.50 515 ARG A N 1
ATOM 3784 C CA . ARG A 1 515 ? 11.305 -6.695 -50.983 1.00 97.50 515 ARG A CA 1
ATOM 3785 C C . ARG A 1 515 ? 12.133 -7.557 -51.926 1.00 97.50 515 ARG A C 1
ATOM 3787 O O . ARG A 1 515 ? 11.583 -8.157 -52.848 1.00 97.50 515 ARG A O 1
ATOM 3794 N N . GLN A 1 516 ? 13.441 -7.646 -51.687 1.00 96.88 516 GLN A N 1
ATOM 3795 C CA . GLN A 1 516 ? 14.340 -8.493 -52.464 1.00 96.88 516 GLN A CA 1
ATOM 3796 C C . GLN A 1 516 ? 13.940 -9.964 -52.337 1.00 96.88 516 GLN A C 1
ATOM 3798 O O . GLN A 1 516 ? 13.830 -10.648 -53.352 1.00 96.88 516 GLN A O 1
ATOM 3803 N N . ALA A 1 517 ? 13.663 -10.423 -51.114 1.00 96.38 517 ALA A N 1
ATOM 3804 C CA . ALA A 1 517 ? 13.223 -11.789 -50.845 1.00 96.38 517 ALA A CA 1
ATOM 3805 C C . ALA A 1 517 ? 11.846 -12.116 -51.459 1.00 96.38 517 ALA A C 1
ATOM 3807 O O . ALA A 1 517 ? 11.583 -13.263 -51.800 1.00 96.38 517 ALA A O 1
ATOM 3808 N N . GLN A 1 518 ? 10.999 -11.106 -51.681 1.00 97.12 518 GLN A N 1
ATOM 3809 C CA . GLN A 1 518 ? 9.734 -11.224 -52.422 1.00 97.12 518 GLN A CA 1
ATOM 3810 C C . GLN A 1 518 ? 9.898 -11.128 -53.956 1.00 97.12 518 GLN A C 1
ATOM 3812 O O . GLN A 1 518 ? 8.909 -11.111 -54.682 1.00 97.12 518 GLN A O 1
ATOM 3817 N N . GLY A 1 519 ? 11.124 -11.006 -54.480 1.00 95.50 519 GLY A N 1
ATOM 3818 C CA . GLY A 1 519 ? 11.394 -10.888 -55.920 1.00 95.50 519 GLY A CA 1
ATOM 3819 C C . GLY A 1 519 ? 11.205 -9.483 -56.511 1.00 95.50 519 GLY A C 1
ATOM 3820 O O . GLY A 1 519 ? 11.435 -9.278 -57.705 1.00 95.50 519 GLY A O 1
ATOM 3821 N N . ARG A 1 520 ? 10.861 -8.477 -55.697 1.00 96.69 520 ARG A N 1
ATOM 3822 C CA . ARG A 1 520 ? 10.605 -7.086 -56.124 1.00 96.69 520 ARG A CA 1
ATOM 3823 C C . ARG A 1 520 ? 11.908 -6.290 -56.243 1.00 96.69 520 ARG A C 1
ATOM 3825 O O . ARG A 1 520 ? 12.167 -5.351 -55.489 1.00 96.69 520 ARG A O 1
ATOM 3832 N N . LYS A 1 521 ? 12.751 -6.678 -57.206 1.00 94.06 521 LYS A N 1
ATOM 3833 C CA . LYS A 1 521 ? 14.133 -6.177 -57.366 1.00 94.06 521 LYS A CA 1
ATOM 3834 C C . LYS A 1 521 ? 14.239 -4.653 -57.508 1.00 94.06 521 LYS A C 1
ATOM 3836 O O . LYS A 1 521 ? 15.103 -4.056 -56.874 1.00 94.06 521 LYS A O 1
ATOM 3841 N N . ALA A 1 522 ? 13.377 -4.021 -58.308 1.00 95.19 522 ALA A N 1
ATOM 3842 C CA . ALA A 1 522 ? 13.433 -2.573 -58.541 1.00 95.19 522 ALA A CA 1
ATOM 3843 C C . ALA A 1 522 ? 13.167 -1.769 -57.256 1.00 95.19 522 ALA A C 1
ATOM 3845 O O . ALA A 1 522 ? 13.874 -0.812 -56.944 1.00 95.19 522 ALA A O 1
ATOM 3846 N N . GLU A 1 523 ? 12.181 -2.202 -56.473 1.00 95.94 523 GLU A N 1
ATOM 3847 C CA . GLU A 1 523 ? 11.809 -1.546 -55.221 1.00 95.94 523 GLU A CA 1
ATOM 3848 C C . GLU A 1 523 ? 12.814 -1.816 -54.104 1.00 95.94 523 GLU A C 1
ATOM 3850 O O . GLU A 1 523 ? 13.107 -0.923 -53.310 1.00 95.94 523 GLU A O 1
ATOM 3855 N N . ALA A 1 524 ? 13.380 -3.026 -54.067 1.00 96.12 524 ALA A N 1
ATOM 3856 C CA . ALA A 1 524 ? 14.487 -3.352 -53.179 1.00 96.12 524 ALA A CA 1
ATOM 3857 C C . ALA A 1 524 ? 15.703 -2.458 -53.458 1.00 96.12 524 ALA A C 1
ATOM 3859 O O . ALA A 1 524 ? 16.266 -1.883 -52.529 1.00 96.12 524 ALA A O 1
ATOM 3860 N N . LEU A 1 525 ? 16.057 -2.266 -54.735 1.00 96.62 525 LEU A N 1
ATOM 3861 C CA . LEU A 1 525 ? 17.159 -1.397 -55.149 1.00 96.62 525 LEU A CA 1
ATOM 3862 C C . LEU A 1 525 ? 16.927 0.061 -54.733 1.00 96.62 525 LEU A C 1
ATOM 3864 O O . LEU A 1 525 ? 17.855 0.715 -54.259 1.00 96.62 525 LEU A O 1
ATOM 3868 N N . ALA A 1 526 ? 15.697 0.566 -54.869 1.00 96.56 526 ALA A N 1
ATOM 3869 C CA . ALA A 1 526 ? 15.333 1.896 -54.386 1.00 96.56 526 ALA A CA 1
ATOM 3870 C C . ALA A 1 526 ? 15.523 2.012 -52.863 1.00 96.56 526 ALA A C 1
ATOM 3872 O O . ALA A 1 526 ? 16.202 2.926 -52.400 1.00 96.56 526 ALA A O 1
ATOM 3873 N N . SER A 1 527 ? 15.016 1.043 -52.093 1.00 97.12 527 SER A N 1
ATOM 3874 C CA . SER A 1 527 ? 15.194 0.998 -50.636 1.00 97.12 527 SER A CA 1
ATOM 3875 C C . SER A 1 527 ? 16.668 0.909 -50.219 1.00 97.12 527 SER A C 1
ATOM 3877 O O . SER A 1 527 ? 17.084 1.617 -49.302 1.00 97.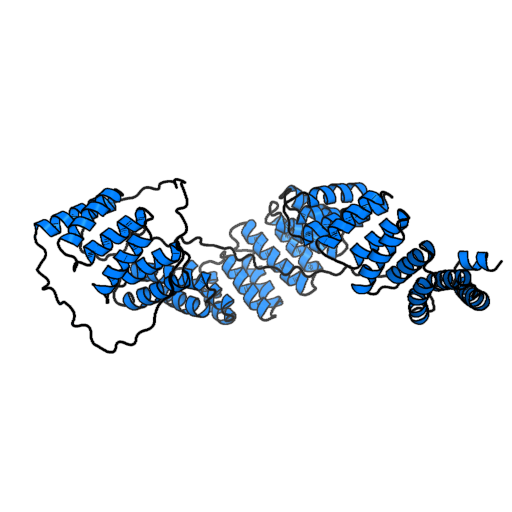12 527 SER A O 1
ATOM 3879 N N . PHE A 1 528 ? 17.485 0.105 -50.908 1.00 97.62 528 PHE A N 1
ATOM 3880 C CA . PHE A 1 528 ? 18.921 0.014 -50.639 1.00 97.62 528 PHE A CA 1
ATOM 3881 C C . PHE A 1 528 ? 19.667 1.305 -50.973 1.00 97.62 528 PHE A C 1
ATOM 3883 O O . PHE A 1 528 ? 20.537 1.702 -50.201 1.00 97.62 528 PHE A O 1
ATOM 3890 N N . ARG A 1 529 ? 19.319 1.999 -52.066 1.00 97.56 529 ARG A N 1
ATOM 3891 C CA . ARG A 1 529 ? 19.897 3.314 -52.401 1.00 97.56 529 ARG A CA 1
ATOM 3892 C C . ARG A 1 529 ? 19.609 4.342 -51.313 1.00 97.56 529 ARG A C 1
ATOM 3894 O O . ARG A 1 529 ? 20.542 5.003 -50.865 1.00 97.56 529 ARG A O 1
ATOM 3901 N N . THR A 1 530 ? 18.367 4.413 -50.835 1.00 97.56 530 THR A N 1
ATOM 3902 C CA . THR A 1 530 ? 17.991 5.307 -49.731 1.00 97.56 530 THR A CA 1
ATOM 3903 C C . THR A 1 530 ? 18.715 4.938 -48.433 1.00 97.56 530 THR A C 1
ATOM 3905 O O . THR A 1 530 ? 19.298 5.799 -47.778 1.00 97.56 530 THR A O 1
ATOM 3908 N N . ALA A 1 531 ? 18.768 3.652 -48.072 1.00 97.31 531 ALA A N 1
ATOM 3909 C CA . ALA A 1 531 ? 19.516 3.199 -46.898 1.00 97.31 531 ALA A CA 1
ATOM 3910 C C . ALA A 1 531 ? 21.016 3.541 -46.996 1.00 97.31 531 ALA A C 1
ATOM 3912 O O . ALA A 1 531 ? 21.622 3.988 -46.021 1.00 97.31 531 ALA A O 1
ATOM 3913 N N . ALA A 1 532 ? 21.614 3.361 -48.176 1.00 96.69 532 ALA A N 1
ATOM 3914 C CA . ALA A 1 532 ? 23.012 3.674 -48.446 1.00 96.69 532 ALA A CA 1
ATOM 3915 C C . ALA A 1 532 ? 23.301 5.179 -48.356 1.00 96.69 532 ALA A C 1
ATOM 3917 O O . ALA A 1 532 ? 24.310 5.552 -47.752 1.00 96.69 532 ALA A O 1
ATOM 3918 N N . SER A 1 533 ? 22.417 6.038 -48.885 1.00 97.06 533 SER A N 1
ATOM 3919 C CA . SER A 1 533 ? 22.542 7.498 -48.754 1.00 97.06 533 SER A CA 1
ATOM 3920 C C . SER A 1 533 ? 22.400 7.972 -47.307 1.00 97.06 533 SER A C 1
ATOM 3922 O O . SER A 1 533 ? 23.008 8.965 -46.928 1.00 97.06 533 SER A O 1
ATOM 3924 N N . LEU A 1 534 ? 21.663 7.225 -46.479 1.00 96.50 534 LEU A N 1
ATOM 3925 C CA . LEU A 1 534 ? 21.546 7.441 -45.031 1.00 96.50 534 LEU A CA 1
ATOM 3926 C C . LEU A 1 534 ? 22.703 6.811 -44.232 1.00 96.50 534 LEU A C 1
ATOM 3928 O O . LEU A 1 534 ? 22.649 6.717 -43.009 1.00 96.50 534 LEU A O 1
ATOM 3932 N N . GLY A 1 535 ? 23.758 6.354 -44.911 1.00 93.00 535 GLY A N 1
ATOM 3933 C CA . GLY A 1 535 ? 24.977 5.860 -44.280 1.00 93.00 535 GLY A CA 1
ATOM 3934 C C . GLY A 1 535 ? 24.979 4.369 -43.934 1.00 93.00 535 GLY A C 1
ATOM 3935 O O . GLY A 1 535 ? 25.997 3.892 -43.427 1.00 93.00 535 GLY A O 1
ATOM 3936 N N . ASN A 1 536 ? 23.939 3.591 -44.258 1.00 95.56 536 ASN A N 1
ATOM 3937 C CA . ASN A 1 536 ? 23.919 2.153 -43.971 1.00 95.56 536 ASN A CA 1
ATOM 3938 C C . ASN A 1 536 ? 25.002 1.412 -44.783 1.00 95.56 536 ASN A C 1
ATOM 3940 O O . ASN A 1 536 ? 24.956 1.341 -46.014 1.00 95.56 536 ASN A O 1
ATOM 3944 N N . ALA A 1 537 ? 26.008 0.868 -44.093 1.00 93.50 537 ALA A N 1
ATOM 3945 C CA . ALA A 1 537 ? 27.136 0.184 -44.729 1.00 93.50 537 ALA A CA 1
ATOM 3946 C C . ALA A 1 537 ? 26.724 -1.134 -45.404 1.00 93.50 537 ALA A C 1
ATOM 3948 O O . ALA A 1 537 ? 27.231 -1.459 -46.474 1.00 93.50 537 ALA A O 1
ATOM 3949 N N . ARG A 1 538 ? 25.765 -1.863 -44.816 1.00 94.94 538 ARG A N 1
ATOM 3950 C CA . ARG A 1 538 ? 25.266 -3.133 -45.363 1.00 94.94 538 ARG A CA 1
ATOM 3951 C C . ARG A 1 538 ? 24.501 -2.905 -46.665 1.00 94.94 538 ARG A C 1
ATOM 3953 O O . ARG A 1 538 ? 24.715 -3.633 -47.628 1.00 94.94 538 ARG A O 1
ATOM 3960 N N . ALA A 1 539 ? 23.711 -1.834 -46.736 1.00 93.75 539 ALA A N 1
ATOM 3961 C CA . ALA A 1 539 ? 23.049 -1.418 -47.971 1.00 93.75 539 ALA A CA 1
ATOM 3962 C C . ALA A 1 539 ? 24.049 -1.025 -49.072 1.00 93.75 539 ALA A C 1
ATOM 3964 O O . ALA A 1 539 ? 23.882 -1.427 -50.217 1.00 93.75 539 ALA A O 1
ATOM 3965 N N . ARG A 1 540 ? 25.122 -0.290 -48.733 1.00 93.25 540 ARG A N 1
ATOM 3966 C CA . ARG A 1 540 ? 26.192 0.056 -49.690 1.00 93.25 540 ARG A CA 1
ATOM 3967 C C . ARG A 1 540 ? 26.870 -1.180 -50.274 1.00 93.25 540 ARG A C 1
ATOM 3969 O O . ARG A 1 540 ? 27.150 -1.196 -51.467 1.00 93.25 540 ARG A O 1
ATOM 3976 N N . SER A 1 541 ? 27.122 -2.195 -49.452 1.00 91.50 541 SER A N 1
ATOM 3977 C CA . SER A 1 541 ? 27.675 -3.466 -49.924 1.00 91.50 541 SER A CA 1
ATOM 3978 C C . SER A 1 541 ? 26.692 -4.236 -50.806 1.00 91.50 541 SER A C 1
ATOM 3980 O O . SER A 1 541 ? 27.123 -4.812 -51.790 1.00 91.50 541 SER A O 1
ATOM 3982 N N . ALA A 1 542 ? 25.391 -4.208 -50.501 1.00 87.44 542 ALA A N 1
ATOM 3983 C CA . ALA A 1 542 ? 24.356 -4.884 -51.292 1.00 87.44 542 ALA A CA 1
ATOM 3984 C C . ALA A 1 542 ? 24.089 -4.245 -52.674 1.00 87.44 542 ALA A C 1
ATOM 3986 O O . ALA A 1 542 ? 23.395 -4.838 -53.495 1.00 87.44 542 ALA A O 1
ATOM 3987 N N . LEU A 1 543 ? 24.590 -3.026 -52.912 1.00 89.31 543 LEU A N 1
ATOM 3988 C CA . LEU A 1 543 ? 24.479 -2.300 -54.186 1.00 89.31 543 LEU A CA 1
ATOM 3989 C C . LEU A 1 543 ? 25.680 -2.501 -55.122 1.00 89.31 543 LEU A C 1
ATOM 3991 O O . LEU A 1 543 ? 25.620 -2.042 -56.264 1.00 89.31 543 LEU A O 1
ATOM 3995 N N . LYS A 1 544 ? 26.764 -3.102 -54.621 1.00 84.06 544 LYS A N 1
ATOM 3996 C CA . LYS A 1 544 ? 27.927 -3.513 -55.413 1.00 84.06 544 LYS A CA 1
ATOM 3997 C C . LYS A 1 544 ? 27.675 -4.901 -55.974 1.00 84.06 544 LYS A C 1
ATOM 3999 O O . LYS A 1 544 ? 28.081 -5.114 -57.134 1.00 84.06 544 LYS A O 1
#

Radius of gyration: 35.44 Å; Cα contacts (8 Å, |Δi|>4): 751; chains: 1; bounding box: 81×56×108 Å

Nearest PDB structures (foldseek):
  8bbe-assembly1_D  TM=4.947E-01  e=2.754E-09  Homo sapiens
  8tar-assembly1_U  TM=4.359E-01  e=5.239E-08  Homo sapiens
  8qoy-assembly1_A  TM=5.085E-01  e=2.061E-06  Actinobacillus pleuropneumoniae
  4r7s-assembly1_A  TM=6.436E-01  e=1.756E-05  Parabacteroides merdae ATCC 43184
  5l9t-assembly1_C  TM=3.026E-01  e=1.851E-07  Homo sapiens

Mean predicted aligned error: 11.62 Å

Secondary structure (DSSP, 8-state):
--------------------------TTS--SS----SS---------PPP---PPPP-PPPPPPP--------------PPPPHHHHHHHHHHHHHHHTT-HHHHHHHHHHHHHH-TT-HHHHHHHHHHHHHTT-HHHHHHHHHHHHHH-TT-SHHHHHHHHHHHHTT-HHHHHHHHHHHHHHHTTTS-HHHHHHHHHHHHHHHHHTT-HHHHHHHHHHHHHH-TT-HHHHHHHHHHHHHTT-HHHHHHHHHHHHHH-TT-HHHHHHHHHHHHHTT-HHHHHHHHHHHSTT-SSHHHHHHHHHHHHHHHHHTT-HHHHHHHHHHHHHH-TT-HHHHHHHHHHHHHTT-HHHHHHHHHHHHHH-TT-HHHHHHHHHHHHHTT-HHHHHHHHHHHHTSS--HHHHHHHHHHHHHHHHHTT-HHHHHHHHHHHHHHS--HHHHHHHHHHHHHTT-HHHHHHHHHHHHHHS--HHHHHHHHHHHHHTT-HHHHHHHHHHHHHH-TT-HHHHHHHHHHHHHTT-HHHHHHHHHHHHHTT-HHHHHHT-

pLDDT: mean 85.68, std 23.93, range [20.36, 98.69]

Foldseek 3Di:
DDPDDPPPDPPPPPPPPPDDPPQLDAVLPPPDDDDPDDDDDDDDDDDDDDDDDDDDDDDDDDDDDDDDDPDPDPPPPDDDDDDDPVLVVLLVVLVVCVNVVVLVVNLVSLVVSCVVPVLDLSSLLSNLSSCVSVVVLVSNLVSLVSSCVSCVLALNSLSSNLSSCVVVVVLVSNLVSLVSSLVSCPPPHDLVVNVSSLVSNLVSCVVVLVLVVNLVSLVVNCVSPVPPLVSLLSNLVSCVSVVNNVVSQVSLVVSCVVPVQPLSSLQSNLVSCVVVVNLVVSLVSLVSSLVSHPALQSNLVSLQSSLVSCVVVVVLVVSLVSLVSSCVSPVLDLVSLQSNLVSCVVVVVLVSSLVSLVSSCVSPVLALQSLLSNLVSCVVVVVLVSSLVSLVVSLPHDDALQSNLSSLLSNLVSCVVVVVLVSNLVSLVSSCVSPNELSSLQSNLVSCVSVLVLVSNLVSLVSSCVRPNDLSSLLSNLVSCLSVLVLVVSLVSLVVSCVVPVLPLSSLQSNLSSCVSVVNNVSSLVSLVSSVVSPNPVSVVVND